Protein AF-A0A7X9DV97-F1 (afdb_monomer)

Structure (mmCIF, N/CA/C/O backbone):
data_AF-A0A7X9DV97-F1
#
_entry.id   AF-A0A7X9DV97-F1
#
loop_
_atom_site.group_PDB
_atom_site.id
_atom_site.type_symbol
_atom_site.label_atom_id
_atom_site.label_alt_id
_atom_site.label_comp_id
_atom_site.label_asym_id
_atom_site.label_entity_id
_atom_site.label_seq_id
_atom_site.pdbx_PDB_ins_code
_atom_site.Cartn_x
_atom_site.Cartn_y
_atom_site.Cartn_z
_atom_site.occupancy
_atom_site.B_iso_or_equiv
_atom_site.auth_seq_id
_atom_site.auth_comp_id
_atom_site.auth_asym_id
_atom_site.auth_atom_id
_atom_site.pdbx_PDB_model_num
ATOM 1 N N . MET A 1 1 ? -7.032 59.272 -5.476 1.00 38.81 1 MET A N 1
ATOM 2 C CA . MET A 1 1 ? -5.800 59.256 -4.663 1.00 38.81 1 MET A CA 1
ATOM 3 C C . MET A 1 1 ? -5.327 57.813 -4.677 1.00 38.81 1 MET A C 1
ATOM 5 O O . MET A 1 1 ? -6.138 56.941 -4.398 1.00 38.81 1 MET A O 1
ATOM 9 N N . ALA A 1 2 ? -4.140 57.579 -5.231 1.00 37.62 2 ALA A N 1
ATOM 10 C CA . ALA A 1 2 ? -3.635 56.271 -5.640 1.00 37.62 2 ALA A CA 1
ATOM 11 C C . ALA A 1 2 ? -3.267 55.379 -4.442 1.00 37.62 2 ALA A C 1
ATOM 13 O O . ALA A 1 2 ? -2.849 55.893 -3.408 1.00 37.62 2 ALA A O 1
ATOM 14 N N . CYS A 1 3 ? -3.397 54.061 -4.604 1.00 40.72 3 CYS A N 1
ATOM 15 C CA . CYS A 1 3 ? -2.752 53.080 -3.733 1.00 40.72 3 CYS A CA 1
ATOM 16 C C . CYS A 1 3 ? -1.264 53.010 -4.103 1.00 40.72 3 CYS A C 1
ATOM 18 O O . CYS A 1 3 ? -0.931 52.741 -5.258 1.00 40.72 3 CYS A O 1
ATOM 20 N N . GLU A 1 4 ? -0.387 53.286 -3.141 1.00 43.69 4 GLU A N 1
ATOM 21 C CA . GLU A 1 4 ? 1.062 53.136 -3.284 1.00 43.69 4 GLU A CA 1
ATOM 22 C C . GLU A 1 4 ? 1.430 51.646 -3.322 1.00 43.69 4 GLU A C 1
ATOM 24 O O . GLU A 1 4 ? 1.006 50.863 -2.472 1.00 43.69 4 GLU A O 1
ATOM 29 N N . GLY A 1 5 ? 2.189 51.248 -4.345 1.00 45.38 5 GLY A N 1
ATOM 30 C CA . GLY A 1 5 ? 2.718 49.896 -4.485 1.00 45.38 5 GLY A CA 1
ATOM 31 C C . GLY A 1 5 ? 3.906 49.667 -3.553 1.00 45.38 5 GLY A C 1
ATOM 32 O O . GLY A 1 5 ? 4.858 50.444 -3.549 1.00 45.38 5 GLY A O 1
ATOM 33 N N . SER A 1 6 ? 3.869 48.578 -2.790 1.00 48.06 6 SER A N 1
ATOM 34 C CA . SER A 1 6 ? 5.033 48.038 -2.091 1.00 48.06 6 SER A CA 1
ATOM 35 C C . SER A 1 6 ? 5.986 47.388 -3.101 1.00 48.06 6 SER A C 1
ATOM 37 O O . SER A 1 6 ? 5.602 46.439 -3.787 1.00 48.06 6 SER A O 1
ATOM 39 N N . SER A 1 7 ? 7.218 47.890 -3.195 1.00 54.28 7 SER A N 1
ATOM 40 C CA . SER A 1 7 ? 8.305 47.296 -3.985 1.00 54.28 7 SER A CA 1
ATOM 41 C C . SER A 1 7 ? 8.606 45.850 -3.548 1.00 54.28 7 SER A C 1
ATOM 43 O O . SER A 1 7 ? 8.536 45.566 -2.350 1.00 54.28 7 SER A O 1
ATOM 45 N N . PRO A 1 8 ? 8.984 44.936 -4.464 1.00 57.03 8 PRO A N 1
ATOM 46 C CA . PRO A 1 8 ? 9.442 43.601 -4.085 1.00 57.03 8 PRO A CA 1
ATOM 47 C C . PRO A 1 8 ? 10.755 43.704 -3.294 1.00 57.03 8 PRO A C 1
ATOM 49 O O . PRO A 1 8 ? 11.644 44.476 -3.657 1.00 57.03 8 PRO A O 1
ATOM 52 N N . ALA A 1 9 ? 10.867 42.951 -2.197 1.00 59.19 9 ALA A N 1
ATOM 53 C CA . ALA A 1 9 ? 12.106 42.849 -1.432 1.00 59.19 9 ALA A CA 1
ATOM 54 C C . ALA A 1 9 ? 13.221 42.295 -2.336 1.00 59.19 9 ALA A C 1
ATOM 56 O O . ALA A 1 9 ? 13.011 41.302 -3.032 1.00 59.19 9 ALA A O 1
ATOM 57 N N . ALA A 1 10 ? 14.379 42.959 -2.355 1.00 70.94 10 ALA A N 1
ATOM 58 C CA . ALA A 1 10 ? 15.532 42.518 -3.133 1.00 70.94 10 ALA A CA 1
ATOM 59 C C . ALA A 1 10 ? 16.020 41.152 -2.625 1.00 70.94 10 ALA A C 1
ATOM 61 O O . ALA A 1 10 ? 16.138 40.959 -1.414 1.00 70.94 10 ALA A O 1
ATOM 62 N N . ASP A 1 11 ? 16.291 40.223 -3.544 1.00 81.25 11 ASP A N 1
ATOM 63 C CA . ASP A 1 11 ? 16.861 38.912 -3.228 1.00 81.25 11 ASP A CA 1
ATOM 64 C C . ASP A 1 11 ? 18.261 39.102 -2.607 1.00 81.25 11 ASP A C 1
ATOM 66 O O . ASP A 1 11 ? 19.150 39.632 -3.278 1.00 81.25 11 ASP A O 1
ATOM 70 N N . PRO A 1 12 ? 18.492 38.689 -1.344 1.00 82.00 12 PRO A N 1
ATOM 71 C CA . PRO A 1 12 ? 19.791 38.823 -0.690 1.00 82.00 12 PRO A CA 1
ATOM 72 C C . PRO A 1 12 ? 20.934 38.111 -1.422 1.00 82.00 12 PRO A C 1
ATOM 74 O O . PRO A 1 12 ? 22.081 38.523 -1.273 1.00 82.00 12 PRO A O 1
ATOM 77 N N . CYS A 1 13 ? 20.641 37.068 -2.208 1.00 84.50 13 CYS A N 1
ATOM 78 C CA . CYS A 1 13 ? 21.633 36.351 -3.009 1.00 84.50 13 CYS A CA 1
ATOM 79 C C . CYS A 1 13 ? 21.918 37.007 -4.367 1.00 84.50 13 CYS A C 1
ATOM 81 O O . CYS A 1 13 ? 22.813 36.565 -5.094 1.00 84.50 13 CYS A O 1
ATOM 83 N N . GLN A 1 14 ? 21.213 38.085 -4.718 1.00 88.12 14 GLN A N 1
ATOM 84 C CA . GLN A 1 14 ? 21.432 38.793 -5.970 1.00 88.12 14 GLN A CA 1
ATOM 85 C C . GLN A 1 14 ? 22.838 39.421 -6.002 1.00 88.12 14 GLN A C 1
ATOM 87 O O . GLN A 1 14 ? 23.112 40.416 -5.335 1.00 88.12 14 GLN A O 1
ATOM 92 N N . GLY A 1 15 ? 23.728 38.844 -6.816 1.00 83.06 15 GLY A N 1
ATOM 93 C CA . GLY A 1 15 ? 25.106 39.316 -7.011 1.00 83.06 15 GLY A CA 1
ATOM 94 C C . GLY A 1 15 ? 26.157 38.681 -6.092 1.00 83.06 15 GLY A C 1
ATOM 95 O O . GLY A 1 15 ? 27.325 39.052 -6.185 1.00 83.06 15 GLY A O 1
ATOM 96 N N . VAL A 1 16 ? 25.783 37.719 -5.242 1.00 89.12 16 VAL A N 1
ATOM 97 C CA . VAL A 1 16 ? 26.726 36.987 -4.383 1.00 89.12 16 VAL A CA 1
ATOM 98 C C . VAL A 1 16 ? 27.235 35.748 -5.116 1.00 89.12 16 VAL A C 1
ATOM 100 O O . VAL A 1 16 ? 26.462 34.860 -5.464 1.00 89.12 16 VAL A O 1
ATOM 103 N N . THR A 1 17 ? 28.545 35.684 -5.349 1.00 88.81 17 THR A N 1
ATOM 104 C CA . THR A 1 17 ? 29.185 34.611 -6.129 1.00 88.81 17 THR A CA 1
ATOM 105 C C . THR A 1 17 ? 29.905 33.570 -5.278 1.00 88.81 17 THR A C 1
ATOM 107 O O . THR A 1 17 ? 30.409 32.597 -5.831 1.00 88.81 17 THR A O 1
ATOM 110 N N . CYS A 1 18 ? 30.004 33.778 -3.960 1.00 83.81 18 CYS A N 1
ATOM 111 C CA . CYS A 1 18 ? 30.750 32.911 -3.040 1.00 83.81 18 CYS A CA 1
ATOM 112 C C . CYS A 1 18 ? 32.182 32.618 -3.510 1.00 83.81 18 CYS A C 1
ATOM 114 O O . CYS A 1 18 ? 32.670 31.492 -3.430 1.00 83.81 18 CYS A O 1
ATOM 116 N N . SER A 1 19 ? 32.835 33.638 -4.075 1.00 90.56 19 SER A N 1
ATOM 117 C CA . SER A 1 19 ? 34.169 33.544 -4.681 1.00 90.56 19 SER A CA 1
ATOM 118 C C . SER A 1 19 ? 34.303 32.474 -5.781 1.00 90.56 19 SER A C 1
ATOM 120 O O . SER A 1 19 ? 35.419 32.113 -6.135 1.00 90.56 19 SER A O 1
ATOM 122 N N . GLY A 1 20 ? 33.192 31.968 -6.333 1.00 86.12 20 GLY A N 1
ATOM 123 C CA . GLY A 1 20 ? 33.173 30.889 -7.327 1.00 86.12 20 GLY A CA 1
ATOM 124 C C . GLY A 1 20 ? 33.377 29.477 -6.764 1.00 86.12 20 GLY A C 1
ATOM 125 O O . GLY A 1 20 ? 33.456 28.541 -7.553 1.00 86.12 20 GLY A O 1
ATOM 126 N N . HIS A 1 21 ? 33.442 29.324 -5.437 1.00 86.69 21 HIS A N 1
ATOM 127 C CA . HIS A 1 21 ? 33.724 28.061 -4.738 1.00 86.69 21 HIS A CA 1
ATOM 128 C C . HIS A 1 21 ? 32.644 27.732 -3.696 1.00 86.69 21 HIS A C 1
ATOM 130 O O . HIS A 1 21 ? 32.935 27.311 -2.575 1.00 86.69 21 HIS A O 1
ATOM 136 N N . GLY A 1 22 ? 31.386 28.010 -4.034 1.00 85.75 22 GLY A N 1
ATOM 137 C CA . GLY A 1 22 ? 30.234 27.736 -3.185 1.00 85.75 22 GLY A CA 1
ATOM 138 C C . GLY A 1 22 ? 28.925 28.233 -3.789 1.00 85.75 22 GLY A C 1
ATOM 139 O O . GLY A 1 22 ? 28.907 28.915 -4.815 1.00 85.75 22 GLY A O 1
ATOM 140 N N . ILE A 1 23 ? 27.812 27.911 -3.131 1.00 87.12 23 ILE A N 1
ATOM 141 C CA . ILE A 1 23 ? 26.460 28.310 -3.547 1.00 87.12 23 ILE A CA 1
ATOM 142 C C . ILE A 1 23 ? 25.905 29.333 -2.549 1.00 87.12 23 ILE A C 1
ATOM 144 O O . ILE A 1 23 ? 25.977 29.124 -1.334 1.00 87.12 23 ILE A O 1
ATOM 148 N N . CYS A 1 24 ? 25.330 30.434 -3.053 1.00 86.50 24 CYS A N 1
ATOM 149 C CA . CYS A 1 24 ? 24.627 31.389 -2.196 1.00 86.50 24 CYS A CA 1
ATOM 150 C C . CYS A 1 24 ? 23.310 30.790 -1.700 1.00 86.50 24 CYS A C 1
ATOM 152 O O . CYS A 1 24 ? 22.495 30.312 -2.490 1.00 86.50 24 CYS A O 1
ATOM 154 N N . ALA A 1 25 ? 23.089 30.868 -0.393 1.00 86.38 25 ALA A N 1
ATOM 155 C CA . ALA A 1 25 ? 21.843 30.492 0.253 1.00 86.38 25 ALA A CA 1
ATOM 156 C C . ALA A 1 25 ? 21.354 31.622 1.168 1.00 86.38 25 ALA A C 1
ATOM 158 O O . ALA A 1 25 ? 22.135 32.450 1.637 1.00 86.38 25 ALA A O 1
ATOM 159 N N . ILE A 1 26 ? 20.050 31.656 1.442 1.00 81.75 26 ILE A N 1
ATOM 160 C CA . ILE A 1 26 ? 19.450 32.639 2.350 1.00 81.75 26 ILE A CA 1
ATOM 161 C C . ILE A 1 26 ? 19.239 31.980 3.713 1.00 81.75 26 ILE A C 1
ATOM 163 O O . ILE A 1 26 ? 18.499 31.006 3.826 1.00 81.75 26 ILE A O 1
ATOM 167 N N . SER A 1 27 ? 19.845 32.542 4.760 1.00 73.25 27 SER A N 1
ATOM 168 C CA . SER A 1 27 ? 19.642 32.121 6.150 1.00 73.25 27 SER A CA 1
ATOM 169 C C . SER A 1 27 ? 19.362 33.336 7.031 1.00 73.25 27 SER A C 1
ATOM 171 O O . SER A 1 27 ? 20.080 34.335 6.990 1.00 73.25 27 SER A O 1
ATOM 173 N N . GLY A 1 28 ? 18.258 33.304 7.784 1.00 74.38 28 GLY A N 1
ATOM 174 C CA . GLY A 1 28 ? 17.837 34.431 8.630 1.00 74.38 28 GLY A CA 1
ATOM 175 C C . GLY A 1 28 ? 17.595 35.744 7.866 1.00 74.38 28 GLY A C 1
ATOM 176 O O . GLY A 1 28 ? 17.799 36.822 8.420 1.00 74.38 28 GLY A O 1
ATOM 177 N N . GLY A 1 29 ? 17.211 35.664 6.585 1.00 77.38 29 GLY A N 1
ATOM 178 C CA . GLY A 1 29 ? 16.989 36.828 5.717 1.00 77.38 29 GLY A CA 1
ATOM 179 C C . GLY A 1 29 ? 18.263 37.497 5.185 1.00 77.38 29 GLY A C 1
ATOM 180 O O . GLY A 1 29 ? 18.175 38.576 4.604 1.00 77.38 29 GLY A O 1
ATOM 181 N N . LYS A 1 30 ? 19.440 36.884 5.369 1.00 79.38 30 LYS A N 1
ATOM 182 C CA . LYS A 1 30 ? 20.730 37.353 4.840 1.00 79.38 30 LYS A CA 1
ATOM 183 C C . LYS A 1 30 ? 21.347 36.296 3.928 1.00 79.38 30 LYS A C 1
ATOM 185 O O . LYS A 1 30 ? 21.113 35.104 4.122 1.00 79.38 30 LYS A O 1
ATOM 190 N N . ALA A 1 31 ? 22.138 36.735 2.953 1.00 85.31 31 ALA A N 1
ATOM 191 C CA . ALA A 1 31 ? 22.953 35.824 2.160 1.00 85.31 31 ALA A CA 1
ATOM 192 C C . ALA A 1 31 ? 24.038 35.177 3.025 1.00 85.31 31 ALA A C 1
ATOM 194 O O . ALA A 1 31 ? 24.638 35.831 3.880 1.00 85.31 31 ALA A O 1
ATOM 195 N N . ILE A 1 32 ? 24.278 33.898 2.769 1.00 87.50 32 ILE A N 1
ATOM 196 C CA . ILE A 1 32 ? 25.394 33.110 3.280 1.00 87.50 32 ILE A CA 1
ATOM 197 C C . ILE A 1 32 ? 25.976 32.283 2.130 1.00 87.50 32 ILE A C 1
ATOM 199 O O . ILE A 1 32 ? 25.275 31.989 1.160 1.00 87.50 32 ILE A O 1
ATOM 203 N N . CYS A 1 33 ? 27.239 31.880 2.249 1.00 87.69 33 CYS A N 1
ATOM 204 C CA . CYS A 1 33 ? 27.893 31.007 1.278 1.00 87.69 33 CYS A CA 1
ATOM 205 C C . CYS A 1 33 ? 28.083 29.604 1.846 1.00 87.69 33 CYS A C 1
ATOM 207 O O . CYS A 1 33 ? 28.759 29.421 2.857 1.00 87.69 33 CYS A O 1
ATOM 209 N N . ALA A 1 34 ? 27.489 28.615 1.182 1.00 84.81 34 ALA A N 1
ATOM 210 C CA . ALA A 1 34 ? 27.778 27.209 1.421 1.00 84.81 34 ALA A CA 1
ATOM 211 C C . ALA A 1 34 ? 28.964 26.810 0.532 1.00 84.81 34 ALA A C 1
ATOM 213 O O . ALA A 1 34 ? 28.791 26.629 -0.673 1.00 84.81 34 ALA A O 1
ATOM 214 N N . CYS A 1 35 ? 30.164 26.764 1.115 1.00 86.19 35 CYS A N 1
ATOM 215 C CA . CYS A 1 35 ? 31.413 26.565 0.379 1.00 86.19 35 CYS A CA 1
ATOM 216 C C . CYS A 1 35 ? 31.660 25.107 -0.023 1.00 86.19 35 CYS A C 1
ATOM 218 O O . CYS A 1 35 ? 31.288 24.176 0.694 1.00 86.19 35 CYS A O 1
ATOM 220 N N . ASP A 1 36 ? 32.331 24.934 -1.160 1.00 74.25 36 ASP A N 1
ATOM 221 C CA . ASP A 1 36 ? 32.780 23.646 -1.674 1.00 74.25 36 ASP A CA 1
ATOM 222 C C . ASP A 1 36 ? 33.845 23.016 -0.760 1.00 74.25 36 ASP A C 1
ATOM 224 O O . ASP A 1 36 ? 34.544 23.682 0.009 1.00 74.25 36 ASP A O 1
ATOM 228 N N . LYS A 1 37 ? 34.005 21.694 -0.861 1.00 61.47 37 LYS A N 1
ATOM 229 C CA . LYS A 1 37 ? 34.989 20.940 -0.074 1.00 61.47 37 LYS A CA 1
ATOM 230 C C . LYS A 1 37 ? 36.415 21.459 -0.327 1.00 61.47 37 LYS A C 1
ATOM 232 O O . LYS A 1 37 ? 36.854 21.517 -1.471 1.00 61.47 37 LYS A O 1
ATOM 237 N N . GLY A 1 38 ? 37.147 21.762 0.750 1.00 58.34 38 GLY A N 1
ATOM 238 C CA . GLY A 1 38 ? 38.499 22.351 0.707 1.00 58.34 38 GLY A CA 1
ATOM 239 C C . GLY A 1 38 ? 38.532 23.861 0.971 1.00 58.34 38 GLY A C 1
ATOM 240 O O . GLY A 1 38 ? 39.613 24.435 1.083 1.00 58.34 38 GLY A O 1
ATOM 241 N N . TYR A 1 39 ? 37.360 24.483 1.122 1.00 79.88 39 TYR A N 1
ATOM 242 C CA . TYR A 1 39 ? 37.201 25.899 1.426 1.00 79.88 39 TYR A CA 1
ATOM 243 C C . TYR A 1 39 ? 36.346 26.080 2.683 1.00 79.88 39 TYR A C 1
ATOM 245 O O . TYR A 1 39 ? 35.478 25.259 2.985 1.00 79.88 39 TYR A O 1
ATOM 253 N N . PHE A 1 40 ? 36.563 27.172 3.410 1.00 77.44 40 PHE A N 1
ATOM 254 C CA . PHE A 1 40 ? 35.709 27.583 4.522 1.00 77.44 40 PHE A CA 1
ATOM 255 C C . PHE A 1 40 ? 35.119 28.970 4.264 1.00 77.44 40 PHE A C 1
ATOM 257 O O . PHE A 1 40 ? 35.697 29.791 3.549 1.00 77.44 40 PHE A O 1
ATOM 264 N N . ALA A 1 41 ? 33.935 29.214 4.823 1.00 78.88 41 ALA A N 1
ATOM 265 C CA . ALA A 1 41 ? 33.247 30.486 4.667 1.00 78.88 41 ALA A CA 1
ATOM 266 C C . ALA A 1 41 ? 33.871 31.547 5.583 1.00 78.88 41 ALA A C 1
ATOM 268 O O . ALA A 1 41 ? 33.868 31.404 6.807 1.00 78.88 41 ALA A O 1
ATOM 269 N N . GLU A 1 42 ? 34.339 32.640 4.991 1.00 83.56 42 GLU A N 1
ATOM 270 C CA . GLU A 1 42 ? 34.762 33.849 5.691 1.00 83.56 42 GLU A CA 1
ATOM 271 C C . GLU A 1 42 ? 33.904 35.018 5.182 1.00 83.56 42 GLU A C 1
ATOM 273 O O . GLU A 1 42 ? 34.187 35.662 4.173 1.00 83.56 42 GLU A O 1
ATOM 278 N N . GLY A 1 43 ? 32.767 35.250 5.843 1.00 87.38 43 GLY A N 1
ATOM 279 C CA . GLY A 1 43 ? 31.757 36.195 5.359 1.00 87.38 43 GLY A CA 1
ATOM 280 C C . GLY A 1 43 ? 31.001 35.662 4.133 1.00 87.38 43 GLY A C 1
ATOM 281 O O . GLY A 1 43 ? 30.374 34.608 4.208 1.00 87.38 43 GLY A O 1
ATOM 282 N N . LEU A 1 44 ? 31.018 36.412 3.024 1.00 89.12 44 LEU A N 1
ATOM 283 C CA . LEU A 1 44 ? 30.430 36.008 1.730 1.00 89.12 44 LEU A CA 1
ATOM 284 C C . LEU A 1 44 ? 31.487 35.473 0.746 1.00 89.12 44 LEU A C 1
ATOM 286 O O . LEU A 1 44 ? 31.231 35.386 -0.456 1.00 89.12 44 LEU A O 1
ATOM 290 N N . GLU A 1 45 ? 32.672 35.135 1.254 1.00 87.12 45 GLU A N 1
ATOM 291 C CA . GLU A 1 45 ? 33.773 34.560 0.488 1.00 87.12 45 GLU A CA 1
ATOM 292 C C . GLU A 1 45 ? 34.052 33.129 0.951 1.00 87.12 45 GLU A C 1
ATOM 294 O O . GLU A 1 45 ? 33.996 32.827 2.144 1.00 87.12 45 GLU A O 1
ATOM 299 N N . CYS A 1 46 ? 34.397 32.257 0.006 1.00 83.69 46 CYS A N 1
ATOM 300 C CA . CYS A 1 46 ? 34.934 30.930 0.294 1.00 83.69 46 CYS A CA 1
ATOM 301 C C . CYS A 1 46 ? 36.458 30.974 0.152 1.00 83.69 46 CYS A C 1
ATOM 303 O O . CYS A 1 46 ? 36.958 31.286 -0.932 1.00 83.69 46 CYS A O 1
ATOM 305 N N . ARG A 1 47 ? 37.195 30.693 1.238 1.00 84.75 47 ARG A N 1
ATOM 306 C CA . ARG A 1 47 ? 38.669 30.748 1.277 1.00 84.75 47 ARG A CA 1
ATOM 307 C C . ARG A 1 47 ? 39.315 29.367 1.439 1.00 84.75 47 ARG A C 1
ATOM 309 O O . ARG A 1 47 ? 38.749 28.547 2.161 1.00 84.75 47 ARG A O 1
ATOM 316 N N . PRO A 1 48 ? 40.469 29.101 0.794 1.00 75.56 48 PRO A N 1
ATOM 317 C CA . PRO A 1 48 ? 41.181 27.828 0.925 1.00 75.56 48 PRO A CA 1
ATOM 318 C C . PRO A 1 48 ? 41.678 27.571 2.354 1.00 75.56 48 PRO A C 1
ATOM 320 O O . PRO A 1 48 ? 42.008 28.508 3.082 1.00 75.56 48 PRO A O 1
ATOM 323 N N . LEU A 1 49 ? 41.780 26.299 2.736 1.00 63.56 49 LEU A N 1
ATOM 324 C CA . LEU A 1 49 ? 42.491 25.853 3.940 1.00 63.56 49 LEU A CA 1
ATOM 325 C C . LEU A 1 49 ? 43.956 25.530 3.572 1.00 63.56 49 LEU A C 1
ATOM 327 O O . LEU A 1 49 ? 44.173 24.627 2.770 1.00 63.56 49 LEU A O 1
ATOM 331 N N . GLU A 1 50 ? 44.953 26.215 4.148 1.00 57.84 50 GLU A N 1
ATOM 332 C CA . GLU A 1 50 ? 46.391 25.975 3.868 1.00 57.84 50 GLU A CA 1
ATOM 333 C C . GLU A 1 50 ? 47.127 25.300 5.055 1.00 57.84 50 GLU A C 1
ATOM 335 O O . GLU A 1 50 ? 46.932 25.733 6.195 1.00 57.84 50 GLU A O 1
ATOM 340 N N . PRO A 1 51 ? 48.015 24.304 4.830 1.00 52.78 51 PRO A N 1
ATOM 341 C CA . PRO A 1 51 ? 48.990 23.802 5.812 1.00 52.78 51 PRO A CA 1
ATOM 342 C C . PRO A 1 51 ? 50.410 24.387 5.593 1.00 52.78 51 PRO A C 1
ATOM 344 O O . PRO A 1 51 ? 50.854 24.502 4.454 1.00 52.78 51 PRO A O 1
ATOM 347 N N . GLN A 1 52 ? 51.158 24.734 6.658 1.00 56.56 52 GLN A N 1
ATOM 348 C CA . GLN A 1 52 ? 52.533 25.274 6.542 1.00 56.56 52 GLN A CA 1
ATOM 349 C C . GLN A 1 52 ? 53.611 24.234 6.880 1.00 56.56 52 GLN A C 1
ATOM 351 O O . GLN A 1 52 ? 53.925 24.016 8.046 1.00 56.56 52 GLN A O 1
ATOM 356 N N . ASP A 1 53 ? 54.209 23.645 5.848 1.00 67.56 53 ASP A N 1
ATOM 357 C CA . ASP A 1 53 ? 55.523 22.997 5.919 1.00 67.56 53 ASP A CA 1
ATOM 358 C C . ASP A 1 53 ? 56.592 24.033 5.501 1.00 67.56 53 ASP A C 1
ATOM 360 O O . ASP A 1 53 ? 56.511 24.545 4.381 1.00 67.56 53 ASP A O 1
ATOM 364 N N . PRO A 1 54 ? 57.576 24.385 6.355 1.00 70.94 54 PRO A N 1
ATOM 365 C CA . PRO A 1 54 ? 58.630 25.346 6.017 1.00 70.94 54 PRO A CA 1
ATOM 366 C C . PRO A 1 54 ? 59.476 24.971 4.791 1.00 70.94 54 PRO A C 1
ATOM 368 O O . PRO A 1 54 ? 60.035 25.863 4.152 1.00 70.94 54 PRO A O 1
ATOM 371 N N . CYS A 1 55 ? 59.564 23.686 4.436 1.00 76.69 55 CYS A N 1
ATOM 372 C CA . CYS A 1 55 ? 60.251 23.230 3.226 1.00 76.69 55 CYS A CA 1
ATOM 373 C C . CYS A 1 55 ? 59.386 23.329 1.960 1.00 76.69 55 CYS A C 1
ATOM 375 O O . CYS A 1 55 ? 59.888 23.139 0.847 1.00 76.69 55 CYS A O 1
ATOM 377 N N . LEU A 1 56 ? 58.101 23.674 2.089 1.00 75.69 56 LEU A N 1
ATOM 378 C CA . LEU A 1 56 ? 57.198 23.807 0.955 1.00 75.69 56 LEU A CA 1
ATOM 379 C C . LEU A 1 56 ? 57.647 24.954 0.037 1.00 75.69 56 LEU A C 1
ATOM 381 O O . LEU A 1 56 ? 57.571 26.133 0.376 1.00 75.69 56 LEU A O 1
ATOM 385 N N . GLY A 1 57 ? 58.108 24.593 -1.162 1.00 73.38 57 GLY A N 1
ATOM 386 C CA . GLY A 1 57 ? 58.606 25.536 -2.168 1.00 73.38 57 GLY A CA 1
ATOM 387 C C . GLY A 1 57 ? 60.098 25.872 -2.054 1.00 73.38 57 GLY A C 1
ATOM 388 O O . GLY A 1 57 ? 60.603 26.635 -2.880 1.00 73.38 57 GLY A O 1
ATOM 389 N N . VAL A 1 58 ? 60.822 25.288 -1.094 1.00 80.69 58 VAL A N 1
ATOM 390 C CA . VAL A 1 58 ? 62.279 25.428 -0.981 1.00 80.69 58 VAL A CA 1
ATOM 391 C C . VAL A 1 58 ? 62.951 24.294 -1.750 1.00 80.69 58 VAL A C 1
ATOM 393 O O . VAL A 1 58 ? 62.951 23.146 -1.328 1.00 80.69 58 VAL A O 1
ATOM 396 N N . ALA A 1 59 ? 63.528 24.627 -2.903 1.00 82.25 59 ALA A N 1
ATOM 397 C CA . ALA A 1 59 ? 64.125 23.643 -3.807 1.00 82.25 59 ALA A CA 1
ATOM 398 C C . ALA A 1 59 ? 65.641 23.455 -3.625 1.00 82.25 59 ALA A C 1
ATOM 400 O O . ALA A 1 59 ? 66.241 22.722 -4.401 1.00 82.25 59 ALA A O 1
ATOM 401 N N . CYS A 1 60 ? 66.283 24.171 -2.693 1.00 83.69 60 CYS A N 1
ATOM 402 C CA . CYS A 1 60 ? 67.736 24.117 -2.476 1.00 83.69 60 CYS A CA 1
ATOM 403 C C . CYS A 1 60 ? 68.563 24.291 -3.763 1.00 83.69 60 CYS A C 1
ATOM 405 O O . CYS A 1 60 ? 69.566 23.621 -3.995 1.00 83.69 60 CYS A O 1
ATOM 407 N N . SER A 1 61 ? 68.099 25.183 -4.645 1.00 87.50 61 SER A N 1
ATOM 408 C CA . SER A 1 61 ? 68.646 25.400 -5.995 1.00 87.50 61 SER A CA 1
ATOM 409 C C . SER A 1 61 ? 68.647 24.167 -6.920 1.00 87.50 61 SER A C 1
ATOM 411 O O . SER A 1 61 ? 69.232 24.233 -7.997 1.00 87.50 61 SER A O 1
ATOM 413 N N . GLY A 1 62 ? 67.983 23.069 -6.547 1.00 84.06 62 GLY A N 1
ATOM 414 C CA . GLY A 1 62 ? 67.939 21.804 -7.288 1.00 84.06 62 GLY A CA 1
ATOM 415 C C . GLY A 1 62 ? 69.143 20.883 -7.066 1.00 84.06 62 GLY A C 1
ATOM 416 O O . GLY A 1 62 ? 69.272 19.899 -7.789 1.00 84.06 62 GLY A O 1
ATOM 417 N N . HIS A 1 63 ? 70.012 21.206 -6.104 1.00 85.69 63 HIS A N 1
ATOM 418 C CA . HIS A 1 63 ? 71.256 20.480 -5.809 1.00 85.69 63 HIS A CA 1
ATOM 419 C C . HIS A 1 63 ? 71.371 20.147 -4.317 1.00 85.69 63 HIS A C 1
ATOM 421 O O . HIS A 1 63 ? 72.430 20.305 -3.706 1.00 85.69 63 HIS A O 1
ATOM 427 N N . GLY A 1 64 ? 70.246 19.781 -3.713 1.00 81.12 64 GLY A N 1
ATOM 428 C CA . GLY A 1 64 ? 70.160 19.394 -2.316 1.00 81.12 64 GLY A CA 1
ATOM 429 C C . GLY A 1 64 ? 68.724 19.156 -1.875 1.00 81.12 64 GLY A C 1
ATOM 430 O O . GLY A 1 64 ? 67.776 19.540 -2.566 1.00 81.12 64 GLY A O 1
ATOM 431 N N . ASP A 1 65 ? 68.585 18.573 -0.692 1.00 81.50 65 ASP A N 1
ATOM 432 C CA . ASP A 1 65 ? 67.302 18.286 -0.062 1.00 81.50 65 ASP A CA 1
ATOM 433 C C . ASP A 1 65 ? 67.007 19.301 1.048 1.00 81.50 65 ASP A C 1
ATOM 435 O O . ASP A 1 65 ? 67.884 19.664 1.838 1.00 81.50 65 ASP A O 1
ATOM 439 N N . CYS A 1 66 ? 65.758 19.768 1.120 1.00 82.06 66 CYS A N 1
ATOM 440 C CA . CYS A 1 66 ? 65.309 20.613 2.223 1.00 82.06 66 CYS A CA 1
ATOM 441 C C . CYS A 1 66 ? 64.915 19.750 3.417 1.00 82.06 66 CYS A C 1
ATOM 443 O O . CYS A 1 66 ? 64.119 18.820 3.285 1.00 82.06 66 CYS A O 1
ATOM 445 N N . ILE A 1 67 ? 65.420 20.110 4.591 1.00 81.00 67 ILE A N 1
ATOM 446 C CA . ILE A 1 67 ? 64.994 19.562 5.873 1.00 81.00 67 ILE A CA 1
ATOM 447 C C . ILE A 1 67 ? 64.530 20.692 6.790 1.00 81.00 67 ILE A C 1
ATOM 449 O O . ILE A 1 67 ? 64.979 21.834 6.673 1.00 81.00 67 ILE A O 1
ATOM 453 N N . VAL A 1 68 ? 63.639 20.373 7.723 1.00 72.81 68 VAL A N 1
ATOM 454 C CA . VAL A 1 68 ? 63.238 21.311 8.773 1.00 72.81 68 VAL A CA 1
ATOM 455 C C . VAL A 1 68 ? 64.155 21.111 9.973 1.00 72.81 68 VAL A C 1
ATOM 457 O O . VAL A 1 68 ? 64.230 20.017 10.529 1.00 72.81 68 VAL A O 1
ATOM 460 N N . GLN A 1 69 ? 64.848 22.170 10.379 1.00 68.12 69 GLN A N 1
ATOM 461 C CA . GLN A 1 69 ? 65.693 22.194 11.566 1.00 68.12 69 GLN A CA 1
ATOM 462 C C . GLN A 1 69 ? 65.371 23.444 12.389 1.00 68.12 69 GLN A C 1
ATOM 464 O O . GLN A 1 69 ? 65.381 24.553 11.859 1.00 68.12 69 GLN A O 1
ATOM 469 N N . ASP A 1 70 ? 65.082 23.259 13.682 1.00 68.62 70 ASP A N 1
ATOM 470 C CA . ASP A 1 70 ? 64.657 24.326 14.605 1.00 68.62 70 ASP A CA 1
ATOM 471 C C . ASP A 1 70 ? 63.510 25.194 14.029 1.00 68.62 70 ASP A C 1
ATOM 473 O O . ASP A 1 70 ? 63.560 26.423 14.062 1.00 68.62 70 ASP A O 1
ATOM 477 N N . ASP A 1 71 ? 62.493 24.536 13.456 1.00 64.75 71 ASP A N 1
ATOM 478 C CA . ASP A 1 71 ? 61.328 25.137 12.779 1.00 64.75 71 ASP A CA 1
ATOM 479 C C . ASP A 1 71 ? 61.652 26.027 11.559 1.00 64.75 71 ASP A C 1
ATOM 481 O O . ASP A 1 71 ? 60.795 26.764 11.064 1.00 64.75 71 ASP A O 1
ATOM 485 N N . ALA A 1 72 ? 62.873 25.941 11.025 1.00 71.19 72 ALA A N 1
ATOM 486 C CA . ALA A 1 72 ? 63.303 26.639 9.819 1.00 71.19 72 ALA A CA 1
ATOM 487 C C . ALA A 1 72 ? 63.715 25.659 8.712 1.00 71.19 72 ALA A C 1
ATOM 489 O O . ALA A 1 72 ? 64.226 24.572 8.974 1.00 71.19 72 ALA A O 1
ATOM 490 N N . ALA A 1 73 ? 63.524 26.059 7.454 1.00 77.88 73 ALA A N 1
ATOM 491 C CA . ALA A 1 73 ? 64.056 25.320 6.314 1.00 77.88 73 ALA A CA 1
ATOM 492 C C . ALA A 1 73 ? 65.589 25.407 6.289 1.00 77.88 73 ALA A C 1
ATOM 494 O O . ALA A 1 73 ? 66.159 26.491 6.428 1.00 77.88 73 ALA A O 1
ATOM 495 N N . VAL A 1 74 ? 66.249 24.274 6.075 1.00 83.44 74 VAL A N 1
ATOM 496 C CA . VAL A 1 74 ? 67.699 24.159 5.905 1.00 83.44 74 VAL A CA 1
ATOM 497 C C . VAL A 1 74 ? 67.971 23.240 4.722 1.00 83.44 74 VAL A C 1
ATOM 499 O O . VAL A 1 74 ? 67.355 22.188 4.590 1.00 83.44 74 VAL A O 1
ATOM 502 N N . CYS A 1 75 ? 68.893 23.638 3.849 1.00 84.88 75 CYS A N 1
ATOM 503 C CA . CYS A 1 75 ? 69.269 22.846 2.683 1.00 84.88 75 CYS A CA 1
ATOM 504 C C . CYS A 1 75 ? 70.503 21.996 2.966 1.00 84.88 75 CYS A C 1
ATOM 506 O O . CYS A 1 75 ? 71.565 22.532 3.287 1.00 84.88 75 CYS A O 1
ATOM 508 N N . VAL A 1 76 ? 70.366 20.685 2.787 1.00 83.44 76 VAL A N 1
ATOM 509 C CA . VAL A 1 76 ? 71.474 19.730 2.792 1.00 83.44 76 VAL A CA 1
ATOM 510 C C . VAL A 1 76 ? 71.900 19.516 1.346 1.00 83.44 76 VAL A C 1
ATOM 512 O O . VAL A 1 76 ? 71.174 18.918 0.559 1.00 83.44 76 VAL A O 1
ATOM 515 N N . CYS A 1 77 ? 73.056 20.064 0.982 1.00 82.50 77 CYS A N 1
ATOM 516 C CA . CYS A 1 77 ? 73.502 20.104 -0.407 1.00 82.50 77 CYS A CA 1
ATOM 517 C C . CYS A 1 77 ? 74.181 18.811 -0.866 1.00 82.50 77 CYS A C 1
ATOM 519 O O . CYS A 1 77 ? 74.897 18.161 -0.101 1.00 82.50 77 CYS A O 1
ATOM 521 N N . ASP A 1 78 ? 73.986 18.497 -2.145 1.00 78.38 78 ASP A N 1
ATOM 522 C CA . ASP A 1 78 ? 74.612 17.378 -2.837 1.00 78.38 78 ASP A CA 1
ATOM 523 C C . ASP A 1 78 ? 76.137 17.543 -2.937 1.00 78.38 78 ASP A C 1
ATOM 525 O O . ASP A 1 78 ? 76.697 18.641 -2.860 1.00 78.38 78 ASP A O 1
ATOM 529 N N . MET A 1 79 ? 76.830 16.428 -3.182 1.00 74.56 79 MET A N 1
ATOM 530 C CA . MET A 1 79 ? 78.283 16.409 -3.367 1.00 74.56 79 MET A CA 1
ATOM 531 C C . MET A 1 79 ? 78.732 17.365 -4.482 1.00 74.56 79 MET A C 1
ATOM 533 O O . MET A 1 79 ? 78.254 17.297 -5.614 1.00 74.56 79 MET A O 1
ATOM 537 N N . GLY A 1 80 ? 79.704 18.222 -4.164 1.00 72.12 80 GLY A N 1
ATOM 538 C CA . GLY A 1 80 ? 80.202 19.265 -5.067 1.00 72.12 80 GLY A CA 1
ATOM 539 C C . GLY A 1 80 ? 79.541 20.633 -4.878 1.00 72.12 80 GLY A C 1
ATOM 540 O O . GLY A 1 80 ? 79.980 21.584 -5.518 1.00 72.12 80 GLY A O 1
ATOM 541 N N . TYR A 1 81 ? 78.563 20.754 -3.975 1.00 81.06 81 TYR A N 1
ATOM 542 C CA . TYR A 1 81 ? 77.906 22.010 -3.607 1.00 81.06 81 TYR A CA 1
ATOM 543 C C . TYR A 1 81 ? 77.984 22.248 -2.091 1.00 81.06 81 TYR A C 1
ATOM 545 O O . TYR A 1 81 ? 78.144 21.305 -1.316 1.00 81.06 81 TYR A O 1
ATOM 553 N N . HIS A 1 82 ? 77.862 23.503 -1.657 1.00 78.44 82 HIS A N 1
ATOM 554 C CA . HIS A 1 82 ? 77.796 23.899 -0.253 1.00 78.44 82 HIS A CA 1
ATOM 555 C C . HIS A 1 82 ? 76.607 24.819 0.023 1.00 78.44 82 HIS A C 1
ATOM 557 O O . HIS A 1 82 ? 76.188 25.584 -0.854 1.00 78.44 82 HIS A O 1
ATOM 563 N N . PRO A 1 83 ? 76.050 24.760 1.244 1.00 78.75 83 PRO A N 1
ATOM 564 C CA . PRO A 1 83 ? 74.923 25.597 1.606 1.00 78.75 83 PRO A CA 1
ATOM 565 C C . PRO A 1 83 ? 75.364 27.045 1.838 1.00 78.75 83 PRO A C 1
ATOM 567 O O . PRO A 1 83 ? 76.299 27.320 2.587 1.00 78.75 83 PRO A O 1
ATOM 570 N N . GLN A 1 84 ? 74.632 27.984 1.243 1.00 79.50 84 GLN A N 1
ATOM 571 C CA . GLN A 1 84 ? 74.667 29.400 1.596 1.00 79.50 84 GLN A CA 1
ATOM 572 C C . GLN A 1 84 ? 73.226 29.917 1.695 1.00 79.50 84 GLN A C 1
ATOM 574 O O . GLN A 1 84 ? 72.563 30.198 0.695 1.00 79.50 84 GLN A O 1
ATOM 579 N N . GLY A 1 85 ? 72.709 30.025 2.922 1.00 80.25 85 GLY A N 1
ATOM 580 C CA . GLY A 1 85 ? 71.275 30.236 3.142 1.00 80.25 85 GLY A CA 1
ATOM 581 C C . GLY A 1 85 ? 70.457 29.020 2.680 1.00 80.25 85 GLY A C 1
ATOM 582 O O . GLY A 1 85 ? 70.813 27.893 2.999 1.00 80.25 85 GLY A O 1
ATOM 583 N N . LEU A 1 86 ? 69.377 29.240 1.919 1.00 80.75 86 LEU A N 1
ATOM 584 C CA . LEU A 1 86 ? 68.533 28.171 1.340 1.00 80.75 86 LEU A CA 1
ATOM 585 C C . LEU A 1 86 ? 68.964 27.758 -0.080 1.00 80.75 86 LEU A C 1
ATOM 587 O O . LEU A 1 86 ? 68.170 27.203 -0.839 1.00 80.75 86 LEU A O 1
ATOM 591 N N . ALA A 1 87 ? 70.189 28.096 -0.477 1.00 83.94 87 ALA A N 1
ATOM 592 C CA . ALA A 1 87 ? 70.733 27.780 -1.788 1.00 83.94 87 ALA A CA 1
ATOM 593 C C . ALA A 1 87 ? 71.949 26.864 -1.650 1.00 83.94 87 ALA A C 1
ATOM 595 O O . ALA A 1 87 ? 72.789 27.072 -0.775 1.00 83.94 87 ALA A O 1
ATOM 596 N N . CYS A 1 88 ? 72.059 25.901 -2.561 1.00 85.06 88 CYS A N 1
ATOM 597 C CA . CYS A 1 88 ? 73.257 25.091 -2.739 1.00 85.06 88 CYS A CA 1
ATOM 598 C C . CYS A 1 88 ? 74.097 25.680 -3.870 1.00 85.06 88 CYS A C 1
ATOM 600 O O . CYS A 1 88 ? 73.627 25.789 -5.005 1.00 85.06 88 CYS A O 1
ATOM 602 N N . LEU A 1 89 ? 75.315 26.116 -3.547 1.00 84.00 89 LEU A N 1
ATOM 603 C CA . LEU A 1 89 ? 76.247 26.751 -4.478 1.00 84.00 89 LEU A CA 1
ATOM 604 C C . LEU A 1 89 ? 77.410 25.814 -4.782 1.00 84.00 89 LEU A C 1
ATOM 606 O O . LEU A 1 89 ? 77.899 25.136 -3.889 1.00 84.00 89 LEU A O 1
ATOM 610 N N . GLU A 1 90 ? 77.849 25.766 -6.037 1.00 83.19 90 GLU A N 1
ATOM 611 C CA . GLU A 1 90 ? 78.937 24.876 -6.455 1.00 83.19 90 GLU A CA 1
ATOM 612 C C . GLU A 1 90 ? 80.244 25.233 -5.727 1.00 83.19 90 GLU A C 1
ATOM 614 O O . GLU A 1 90 ? 80.562 26.407 -5.516 1.00 83.19 90 GLU A O 1
ATOM 619 N N . ASN A 1 91 ? 80.992 24.214 -5.313 1.00 77.19 91 ASN A N 1
ATOM 620 C CA . ASN A 1 91 ? 82.228 24.375 -4.555 1.00 77.19 91 ASN A CA 1
ATOM 621 C C . ASN A 1 91 ? 83.358 24.914 -5.439 1.00 77.19 91 ASN A C 1
ATOM 623 O O . ASN A 1 91 ? 83.498 24.525 -6.600 1.00 77.19 91 ASN A O 1
ATOM 627 N N . ASP A 1 92 ? 84.209 25.774 -4.871 1.00 76.06 92 ASP A N 1
ATOM 628 C CA . ASP A 1 92 ? 85.375 26.289 -5.587 1.00 76.06 92 ASP A CA 1
ATOM 629 C C . ASP A 1 92 ? 86.404 25.157 -5.805 1.00 76.06 92 ASP A C 1
ATOM 631 O O . ASP A 1 92 ? 86.849 24.522 -4.844 1.00 76.06 92 ASP A O 1
ATOM 635 N N . PRO A 1 93 ? 86.814 24.874 -7.053 1.00 72.19 93 PRO A N 1
ATOM 636 C CA . PRO A 1 93 ? 87.719 23.768 -7.351 1.00 72.19 93 PRO A CA 1
ATOM 637 C C . PRO A 1 93 ? 89.172 24.002 -6.896 1.00 72.19 93 PRO A C 1
ATOM 639 O O . PRO A 1 93 ? 89.966 23.061 -6.917 1.00 72.19 93 PRO A O 1
ATOM 642 N N . GLN A 1 94 ? 89.556 25.230 -6.527 1.00 75.25 94 GLN A N 1
ATOM 643 C CA . GLN A 1 94 ? 90.895 25.569 -6.029 1.00 75.25 94 GLN A CA 1
ATOM 644 C C . GLN A 1 94 ? 90.967 25.623 -4.499 1.00 75.25 94 GLN A C 1
ATOM 646 O O . GLN A 1 94 ? 92.011 25.283 -3.941 1.00 75.25 94 GLN A O 1
ATOM 651 N N . ASP A 1 95 ? 89.878 26.010 -3.832 1.00 78.44 95 ASP A N 1
ATOM 652 C CA . ASP A 1 95 ? 89.737 25.949 -2.372 1.00 78.44 95 ASP A CA 1
ATOM 653 C C . ASP A 1 95 ? 88.347 25.409 -1.986 1.00 78.44 95 ASP A C 1
ATOM 655 O O . ASP A 1 95 ? 87.417 26.183 -1.751 1.00 78.44 95 ASP A O 1
ATOM 659 N N . PRO A 1 96 ? 88.188 24.076 -1.896 1.00 77.88 96 PRO A N 1
ATOM 660 C CA . PRO A 1 96 ? 86.880 23.460 -1.682 1.00 77.88 96 PRO A CA 1
ATOM 661 C C . PRO A 1 96 ? 86.204 23.781 -0.341 1.00 77.88 96 PRO A C 1
ATOM 663 O O . PRO A 1 96 ? 85.014 23.519 -0.204 1.00 77.88 96 PRO A O 1
ATOM 666 N N . CYS A 1 97 ? 86.921 24.329 0.650 1.00 82.75 97 CYS A N 1
ATOM 667 C CA . CYS A 1 97 ? 86.321 24.780 1.914 1.00 82.75 97 CYS A CA 1
ATOM 668 C C . CYS A 1 97 ? 85.925 26.268 1.898 1.00 82.75 97 CYS A C 1
ATOM 670 O O . CYS A 1 97 ? 85.363 26.762 2.881 1.00 82.75 97 CYS A O 1
ATOM 672 N N . LEU A 1 98 ? 86.203 27.005 0.818 1.00 80.88 98 LEU A N 1
ATOM 673 C CA . LEU A 1 98 ? 85.869 28.421 0.715 1.00 80.88 98 LEU A CA 1
ATOM 674 C C . LEU A 1 98 ? 84.343 28.615 0.732 1.00 80.88 98 LEU A C 1
ATOM 676 O O . LEU A 1 98 ? 83.655 28.260 -0.217 1.00 80.88 98 LEU A O 1
ATOM 680 N N . GLY A 1 99 ? 83.821 29.201 1.815 1.00 73.69 99 GLY A N 1
ATOM 681 C CA . GLY A 1 99 ? 82.383 29.451 1.999 1.00 73.69 99 GLY A CA 1
ATOM 682 C C . GLY A 1 99 ? 81.618 28.361 2.761 1.00 73.69 99 GLY A C 1
ATOM 683 O O . GLY A 1 99 ? 80.449 28.570 3.073 1.00 73.69 99 GLY A O 1
ATOM 684 N N . VAL A 1 100 ? 82.266 27.248 3.128 1.00 81.75 100 VAL A N 1
ATOM 685 C CA . VAL A 1 100 ? 81.651 26.149 3.892 1.00 81.75 100 VAL A CA 1
ATOM 686 C C . VAL A 1 100 ? 81.777 26.412 5.395 1.00 81.75 100 VAL A C 1
ATOM 688 O O . VAL A 1 100 ? 82.866 26.316 5.961 1.00 81.75 100 VAL A O 1
ATOM 691 N N . ASP A 1 101 ? 80.666 26.723 6.064 1.00 81.00 101 ASP A N 1
ATOM 692 C CA . ASP A 1 101 ? 80.648 27.046 7.501 1.00 81.00 101 ASP A CA 1
ATOM 693 C C . ASP A 1 101 ? 80.195 25.888 8.411 1.00 81.00 101 ASP A C 1
ATOM 695 O O . ASP A 1 101 ? 80.128 26.050 9.633 1.00 81.00 101 ASP A O 1
ATOM 699 N N . CYS A 1 102 ? 79.893 24.718 7.837 1.00 81.94 102 CYS A N 1
ATOM 700 C CA . CYS A 1 102 ? 79.395 23.539 8.550 1.00 81.94 102 CYS A CA 1
ATOM 701 C C . CYS A 1 102 ? 78.169 23.834 9.428 1.00 81.94 102 CYS A C 1
ATOM 703 O O . CYS A 1 102 ? 78.069 23.354 10.565 1.00 81.94 102 CYS A O 1
ATOM 705 N N . SER A 1 103 ? 77.270 24.689 8.928 1.00 77.56 103 SER A N 1
ATOM 706 C CA . SER A 1 103 ? 76.081 25.168 9.643 1.00 77.56 103 SER A CA 1
ATOM 707 C C . SER A 1 103 ? 76.422 25.876 10.967 1.00 77.56 103 SER A C 1
ATOM 709 O O . SER A 1 103 ? 75.627 25.890 11.907 1.00 77.56 103 SER A O 1
ATOM 711 N N . GLY A 1 104 ? 77.637 26.424 11.084 1.00 79.00 104 GLY A N 1
ATOM 712 C CA . GLY A 1 104 ? 78.145 27.114 12.272 1.00 79.00 104 GLY A CA 1
ATOM 713 C C . GLY A 1 104 ? 78.466 26.211 13.474 1.00 79.00 104 GLY A C 1
ATOM 714 O O . GLY A 1 104 ? 78.757 26.727 14.557 1.00 79.00 104 GLY A O 1
ATOM 715 N N . ARG A 1 105 ? 78.407 24.878 13.323 1.00 85.75 105 ARG A N 1
ATOM 716 C CA . ARG A 1 105 ? 78.574 23.888 14.412 1.00 85.75 105 ARG A CA 1
ATOM 717 C C . ARG A 1 105 ? 79.715 22.893 14.172 1.00 85.75 105 ARG A C 1
ATOM 719 O O . ARG A 1 105 ? 79.807 21.875 14.854 1.00 85.75 105 ARG A O 1
ATOM 726 N N . GLY A 1 106 ? 80.614 23.199 13.244 1.00 85.00 106 GLY A N 1
ATOM 727 C CA . GLY A 1 106 ? 81.767 22.363 12.914 1.00 85.00 106 GLY A CA 1
ATOM 728 C C . GLY A 1 106 ? 82.896 23.159 12.274 1.00 85.00 106 GLY A C 1
ATOM 729 O O . GLY A 1 106 ? 82.857 24.387 12.222 1.00 85.00 106 GLY A O 1
ATOM 730 N N . THR A 1 107 ? 83.931 22.466 11.814 1.00 88.44 107 THR A N 1
ATOM 731 C CA . THR A 1 107 ? 85.028 23.060 11.036 1.00 88.44 107 THR A CA 1
ATOM 732 C C . THR A 1 107 ? 85.206 22.293 9.728 1.00 88.44 107 THR A C 1
ATOM 734 O O . THR A 1 107 ? 85.232 21.062 9.736 1.00 88.44 107 THR A O 1
ATOM 737 N N . CYS A 1 108 ? 85.321 23.012 8.605 1.00 86.69 108 CYS A N 1
ATOM 738 C CA . CYS A 1 108 ? 85.565 22.398 7.299 1.00 86.69 108 CYS A CA 1
ATOM 739 C C . CYS A 1 108 ? 87.024 21.955 7.173 1.00 86.69 108 CYS A C 1
ATOM 741 O O . CYS A 1 108 ? 87.947 22.704 7.509 1.00 86.69 108 CYS A O 1
ATOM 743 N N . ARG A 1 109 ? 87.230 20.752 6.641 1.00 87.56 109 ARG A N 1
ATOM 744 C CA . ARG A 1 109 ? 88.540 20.218 6.260 1.00 87.56 109 ARG A CA 1
ATOM 745 C C . ARG A 1 109 ? 88.456 19.551 4.891 1.00 87.56 109 ARG A C 1
ATOM 747 O O . ARG A 1 109 ? 87.420 19.005 4.532 1.00 87.56 109 ARG A O 1
ATOM 754 N N . ILE A 1 110 ? 89.545 19.590 4.128 1.00 82.12 110 ILE A N 1
ATOM 755 C CA . ILE A 1 110 ? 89.598 18.994 2.786 1.00 82.12 110 ILE A CA 1
ATOM 756 C C . ILE A 1 110 ? 90.073 17.541 2.902 1.00 82.12 110 ILE A C 1
ATOM 758 O O . ILE A 1 110 ? 91.153 17.284 3.439 1.00 82.12 110 ILE A O 1
ATOM 762 N N . GLU A 1 111 ? 89.286 16.605 2.377 1.00 80.56 111 GLU A N 1
ATOM 763 C CA . GLU A 1 111 ? 89.654 15.197 2.202 1.00 80.56 111 GLU A CA 1
ATOM 764 C C . GLU A 1 111 ? 89.790 14.830 0.713 1.00 80.56 111 GLU A C 1
ATOM 766 O O . GLU A 1 111 ? 89.642 15.674 -0.171 1.00 80.56 111 GLU A O 1
ATOM 771 N N . ALA A 1 112 ? 90.119 13.564 0.426 1.00 72.50 112 ALA A N 1
ATOM 772 C CA . ALA A 1 112 ? 90.379 13.078 -0.931 1.00 72.50 112 ALA A CA 1
ATOM 773 C C . ALA A 1 112 ? 89.193 13.269 -1.897 1.00 72.50 112 ALA A C 1
ATOM 775 O O . ALA A 1 112 ? 89.418 13.444 -3.092 1.00 72.50 112 ALA A O 1
ATOM 776 N N . ASP A 1 113 ? 87.966 13.289 -1.368 1.00 66.88 113 ASP A N 1
ATOM 777 C CA . ASP A 1 113 ? 86.723 13.362 -2.141 1.00 66.88 113 ASP A CA 1
ATOM 778 C C . ASP A 1 113 ? 86.018 14.735 -2.046 1.00 66.88 113 ASP A C 1
ATOM 780 O O . ASP A 1 113 ? 84.904 14.890 -2.544 1.00 66.88 113 ASP A O 1
ATOM 784 N N . GLY A 1 114 ? 86.660 15.747 -1.442 1.00 76.06 114 GLY A N 1
ATOM 785 C CA . GLY A 1 114 ? 86.122 17.111 -1.321 1.00 76.06 114 GLY A CA 1
ATOM 786 C C . GLY A 1 114 ? 86.116 17.662 0.114 1.00 76.06 114 GLY A C 1
ATOM 787 O O . GLY A 1 114 ? 86.797 17.117 0.988 1.00 76.06 114 GLY A O 1
ATOM 788 N N . PRO A 1 115 ? 85.402 18.777 0.374 1.00 81.75 115 PRO A N 1
ATOM 789 C CA . PRO A 1 115 ? 85.265 19.316 1.723 1.00 81.75 115 PRO A CA 1
ATOM 790 C C . PRO A 1 115 ? 84.440 18.362 2.593 1.00 81.75 115 PRO A C 1
ATOM 792 O O . PRO A 1 115 ? 83.489 17.748 2.121 1.00 81.75 115 PRO A O 1
ATOM 795 N N . VAL A 1 116 ? 84.793 18.246 3.869 1.00 83.44 116 VAL A N 1
ATOM 796 C CA . VAL A 1 116 ? 84.053 17.480 4.878 1.00 83.44 116 VAL A CA 1
ATOM 797 C C . VAL A 1 116 ? 83.964 18.314 6.148 1.00 83.44 116 VAL A C 1
ATOM 799 O O . VAL A 1 116 ? 84.923 18.987 6.536 1.00 83.44 116 VAL A O 1
ATOM 802 N N . CYS A 1 117 ? 82.816 18.259 6.816 1.00 86.62 117 CYS A N 1
ATOM 803 C CA . CYS A 1 117 ? 82.615 18.921 8.096 1.00 86.62 117 CYS A CA 1
ATOM 804 C C . CYS A 1 117 ? 82.989 18.008 9.263 1.00 86.62 117 CYS A C 1
ATOM 806 O O . CYS A 1 117 ? 82.442 16.920 9.427 1.00 86.62 117 CYS A O 1
ATOM 808 N N . GLU A 1 118 ? 83.915 18.468 10.101 1.00 88.69 118 GLU A N 1
ATOM 809 C CA . GLU A 1 118 ? 84.187 17.864 11.401 1.00 88.69 118 GLU A CA 1
ATOM 810 C C . GLU A 1 118 ? 83.332 18.574 12.455 1.00 88.69 118 GLU A C 1
ATOM 812 O O . GLU A 1 118 ? 83.562 19.740 12.794 1.00 88.69 118 GLU A O 1
ATOM 817 N N . CYS A 1 119 ? 82.282 17.893 12.907 1.00 86.50 119 CYS A N 1
ATOM 818 C CA . CYS A 1 119 ? 81.266 18.473 13.776 1.00 86.50 119 CYS A CA 1
ATOM 819 C C . CYS A 1 119 ? 81.698 18.508 15.245 1.00 86.50 119 CYS A C 1
ATOM 821 O O . CYS A 1 119 ? 82.449 17.655 15.719 1.00 86.50 119 CYS A O 1
ATOM 823 N N . GLN A 1 120 ? 81.229 19.524 15.974 1.00 84.19 120 GLN A N 1
ATOM 824 C CA . GLN A 1 120 ? 81.440 19.629 17.418 1.00 84.19 120 GLN A CA 1
ATOM 825 C C . GLN A 1 120 ? 80.722 18.491 18.161 1.00 84.19 120 GLN A C 1
ATOM 827 O O . GLN A 1 120 ? 79.723 17.965 17.685 1.00 84.19 120 GLN A O 1
ATOM 832 N N . VAL A 1 121 ? 81.211 18.135 19.355 1.00 73.12 121 VAL A N 1
ATOM 833 C CA . VAL A 1 121 ? 80.613 17.078 20.194 1.00 73.12 121 VAL A CA 1
ATOM 834 C C . VAL A 1 121 ? 79.118 17.336 20.417 1.00 73.12 121 VAL A C 1
ATOM 836 O O . VAL A 1 121 ? 78.735 18.430 20.836 1.00 73.12 121 VAL A O 1
ATOM 839 N N . GLY A 1 122 ? 78.298 16.309 20.171 1.00 67.31 122 GLY A N 1
ATOM 840 C CA . GLY A 1 122 ? 76.835 16.389 20.202 1.00 67.31 122 GLY A CA 1
ATOM 841 C C . GLY A 1 122 ? 76.206 16.765 18.858 1.00 67.31 122 GLY A C 1
ATOM 842 O O . GLY A 1 122 ? 75.043 17.160 18.837 1.00 67.31 122 GLY A O 1
ATOM 843 N N . TYR A 1 123 ? 76.971 16.703 17.766 1.00 76.62 123 TYR A N 1
ATOM 844 C CA . TYR A 1 123 ? 76.511 16.834 16.388 1.00 76.62 123 TYR A CA 1
ATOM 845 C C . TYR A 1 123 ? 77.251 15.816 15.507 1.00 76.62 123 TYR A C 1
ATOM 847 O O . TYR A 1 123 ? 78.457 15.612 15.678 1.00 76.62 123 TYR A O 1
ATOM 855 N N . HIS A 1 124 ? 76.573 15.267 14.501 1.00 77.31 124 HIS A N 1
ATOM 856 C CA . HIS A 1 124 ? 77.170 14.416 13.474 1.00 77.31 124 HIS A CA 1
ATOM 857 C C . HIS A 1 124 ? 77.051 15.047 12.075 1.00 77.31 124 HIS A C 1
ATOM 859 O O . HIS A 1 124 ? 76.123 15.819 11.810 1.00 77.31 124 HIS A O 1
ATOM 865 N N . PRO A 1 125 ? 78.002 14.765 11.165 1.00 76.00 125 PRO A N 1
ATOM 866 C CA . PRO A 1 125 ? 77.969 15.318 9.818 1.00 76.00 125 PRO A CA 1
ATOM 867 C C . PRO A 1 125 ? 76.949 14.592 8.935 1.00 76.00 125 PRO A C 1
ATOM 869 O O . PRO A 1 125 ? 76.963 13.365 8.834 1.00 76.00 125 PRO A O 1
ATOM 872 N N . VAL A 1 126 ? 76.120 15.365 8.236 1.00 76.31 126 VAL A N 1
ATOM 873 C CA . VAL A 1 126 ? 75.255 14.916 7.139 1.00 76.31 126 VAL A CA 1
ATOM 874 C C . VAL A 1 126 ? 75.493 15.860 5.960 1.00 76.31 126 VAL A C 1
ATOM 876 O O . VAL A 1 126 ? 75.166 17.045 6.019 1.00 76.31 126 VAL A O 1
ATOM 879 N N . GLY A 1 127 ? 76.144 15.361 4.906 1.00 79.88 127 GLY A N 1
ATOM 880 C CA . GLY A 1 127 ? 76.680 16.218 3.842 1.00 79.88 127 GLY A CA 1
ATOM 881 C C . GLY A 1 127 ? 77.705 17.220 4.394 1.00 79.88 127 GLY A C 1
ATOM 882 O O . GLY A 1 127 ? 78.618 16.843 5.130 1.00 79.88 127 GLY A O 1
ATOM 883 N N . LEU A 1 128 ? 77.539 18.505 4.067 1.00 80.44 128 LEU A N 1
ATOM 884 C CA . LEU A 1 128 ? 78.344 19.611 4.616 1.00 80.44 128 LEU A CA 1
ATOM 885 C C . LEU A 1 128 ? 77.658 20.340 5.781 1.00 80.44 128 LEU A C 1
ATOM 887 O O . LEU A 1 128 ? 77.991 21.486 6.084 1.00 80.44 128 LEU A O 1
ATOM 891 N N . SER A 1 129 ? 76.705 19.684 6.441 1.00 77.12 129 SER A N 1
ATOM 892 C CA . SER A 1 129 ? 75.973 20.228 7.582 1.00 77.12 129 SER A CA 1
ATOM 893 C C . SER A 1 129 ? 76.219 19.395 8.835 1.00 77.12 129 SER A C 1
ATOM 895 O O . SER A 1 129 ? 76.313 18.171 8.779 1.00 77.12 129 SER A O 1
ATOM 897 N N . CYS A 1 130 ? 76.327 20.064 9.982 1.00 80.69 130 CYS A N 1
ATOM 898 C CA . CYS A 1 130 ? 76.419 19.407 11.282 1.00 80.69 130 CYS A CA 1
ATOM 899 C C . CYS A 1 130 ? 75.042 19.375 11.941 1.00 80.69 130 CYS A C 1
ATOM 901 O O . CYS A 1 130 ? 74.525 20.417 12.350 1.00 80.69 130 CYS A O 1
ATOM 903 N N . VAL A 1 131 ? 74.466 18.179 12.049 1.00 75.62 131 VAL A N 1
ATOM 904 C CA . VAL A 1 131 ? 73.127 17.938 12.601 1.00 75.62 131 VAL A CA 1
ATOM 905 C C . VAL A 1 131 ? 73.257 17.484 14.052 1.00 75.62 131 VAL A C 1
ATOM 907 O O . VAL A 1 131 ? 74.147 16.708 14.380 1.00 75.62 131 VAL A O 1
ATOM 910 N N . LYS A 1 132 ? 72.413 18.008 14.945 1.00 71.62 132 LYS A N 1
ATOM 911 C CA . LYS A 1 132 ? 72.508 17.767 16.393 1.00 71.62 132 LYS A CA 1
ATOM 912 C C . LYS A 1 132 ? 72.192 16.309 16.743 1.00 71.62 132 LYS A C 1
ATOM 914 O O . LYS A 1 132 ? 71.146 15.798 16.353 1.00 71.62 132 LYS A O 1
ATOM 919 N N . ASP A 1 133 ? 73.045 15.685 17.547 1.00 69.25 133 ASP A N 1
ATOM 920 C CA . ASP A 1 133 ? 72.781 14.384 18.158 1.00 69.25 133 ASP A CA 1
ATOM 921 C C . ASP A 1 133 ? 71.744 14.567 19.273 1.00 69.25 133 ASP A C 1
ATOM 923 O O . ASP A 1 133 ? 71.906 1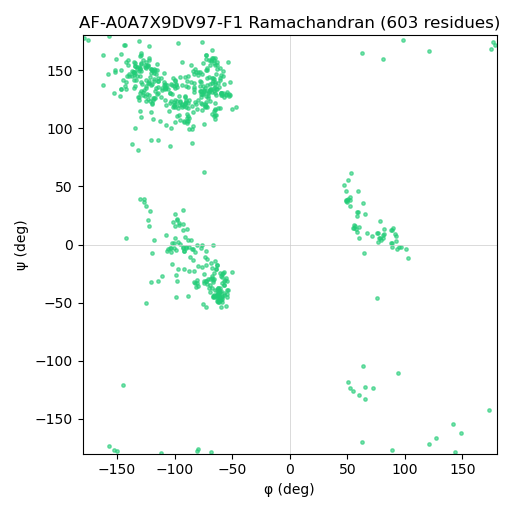5.416 20.154 1.00 69.25 133 ASP A O 1
ATOM 927 N N . THR A 1 134 ? 70.665 13.790 19.246 1.00 66.69 134 THR A N 1
ATOM 928 C CA . THR A 1 134 ? 69.654 13.772 20.313 1.00 66.69 134 THR A CA 1
ATOM 929 C C . THR A 1 134 ? 69.729 12.430 21.029 1.00 66.69 134 THR A C 1
ATOM 931 O O . THR A 1 134 ? 69.722 11.388 20.376 1.00 66.69 134 THR A O 1
ATOM 934 N N . HIS A 1 135 ? 69.860 12.429 22.363 1.00 70.50 135 HIS A N 1
ATOM 935 C CA . HIS A 1 135 ? 69.743 11.180 23.110 1.00 70.50 135 HIS A CA 1
ATOM 936 C C . HIS A 1 135 ? 68.248 10.841 23.236 1.00 70.50 135 HIS A C 1
ATOM 938 O O . HIS A 1 135 ? 67.466 11.728 23.581 1.00 70.50 135 HIS A O 1
ATOM 944 N N . PRO A 1 136 ? 67.825 9.581 23.028 1.00 69.94 136 PRO A N 1
ATOM 945 C CA . PRO A 1 136 ? 66.402 9.221 23.011 1.00 69.94 136 PRO A CA 1
ATOM 946 C C . PRO A 1 136 ? 65.651 9.601 24.294 1.00 69.94 136 PRO A C 1
ATOM 948 O O . PRO A 1 136 ? 64.477 9.942 24.254 1.00 69.94 136 PRO A O 1
ATOM 951 N N . CYS A 1 137 ? 66.347 9.582 25.436 1.00 75.25 137 CYS A N 1
ATOM 952 C CA . CYS A 1 137 ? 65.806 9.974 26.744 1.00 75.25 137 CYS A CA 1
ATOM 953 C C . CYS A 1 137 ? 65.919 11.471 27.098 1.00 75.25 137 CYS A C 1
ATOM 955 O O . CYS A 1 137 ? 65.577 11.850 28.221 1.00 75.25 137 CYS A O 1
ATOM 957 N N . ASP A 1 138 ? 66.409 12.333 26.204 1.00 75.75 138 ASP A N 1
ATOM 958 C CA . ASP A 1 138 ? 66.541 13.762 26.506 1.00 75.75 138 ASP A CA 1
ATOM 959 C C . ASP A 1 138 ? 65.161 14.411 26.707 1.00 75.75 138 ASP A C 1
ATOM 961 O O . ASP A 1 138 ? 64.338 14.484 25.800 1.00 75.75 138 ASP A O 1
ATOM 965 N N . GLY A 1 139 ? 64.909 14.909 27.923 1.00 73.38 139 GLY A N 1
ATOM 966 C CA . GLY A 1 139 ? 63.655 15.578 28.296 1.00 73.38 139 GLY A CA 1
ATOM 967 C C . GLY A 1 139 ? 62.544 14.657 28.815 1.00 73.38 139 GLY A C 1
ATOM 968 O O . GLY A 1 139 ? 61.503 15.161 29.234 1.00 73.38 139 GLY A O 1
ATOM 969 N N . ILE A 1 140 ? 62.761 13.338 28.859 1.00 81.81 140 ILE A N 1
ATOM 970 C CA . ILE A 1 140 ? 61.767 12.369 29.339 1.00 81.81 140 ILE A CA 1
ATOM 971 C C . ILE A 1 140 ? 61.946 12.133 30.841 1.00 81.81 140 ILE A C 1
ATOM 973 O O . ILE A 1 140 ? 62.998 11.699 31.305 1.00 81.81 140 ILE A O 1
ATOM 977 N N . THR A 1 141 ? 60.895 12.408 31.614 1.00 83.44 141 THR A N 1
ATOM 978 C CA . THR A 1 141 ? 60.919 12.328 33.085 1.00 83.44 141 THR A CA 1
ATOM 979 C C . THR A 1 141 ? 60.188 11.116 33.656 1.00 83.44 141 THR A C 1
ATOM 981 O O . THR A 1 141 ? 60.189 10.945 34.874 1.00 83.44 141 THR A O 1
ATOM 984 N N . CYS A 1 142 ? 59.534 10.300 32.821 1.00 84.56 142 CYS A N 1
ATOM 985 C CA . CYS A 1 142 ? 58.691 9.175 33.250 1.00 84.56 142 CYS A CA 1
ATOM 986 C C . CYS A 1 142 ? 57.687 9.565 34.348 1.00 84.56 142 CYS A C 1
ATOM 988 O O . CYS A 1 142 ? 57.468 8.834 35.315 1.00 84.56 142 CYS A O 1
ATOM 990 N N . SER A 1 143 ? 57.134 10.778 34.239 1.00 88.31 143 SER A N 1
ATOM 991 C CA . SER A 1 143 ? 56.225 11.385 35.223 1.00 88.31 143 SER A CA 1
ATOM 992 C C . SER A 1 143 ? 56.786 11.491 36.654 1.00 88.31 143 SER A C 1
ATOM 994 O O . SER A 1 143 ? 56.027 11.723 37.589 1.00 88.31 143 SER A O 1
ATOM 996 N N . GLY A 1 144 ? 58.103 11.343 36.848 1.00 85.56 144 GLY A N 1
ATOM 997 C CA . GLY A 1 144 ? 58.753 11.340 38.163 1.00 85.56 144 GLY A CA 1
ATOM 998 C C . GLY A 1 144 ? 58.623 10.030 38.953 1.00 85.56 144 GLY A C 1
ATOM 999 O O . GLY A 1 144 ? 59.069 9.992 40.097 1.00 85.56 144 GLY A O 1
ATOM 1000 N N . HIS A 1 145 ? 58.048 8.981 38.353 1.00 88.50 145 HIS A N 1
ATOM 1001 C CA . HIS A 1 145 ? 57.777 7.676 38.978 1.00 88.50 145 HIS A CA 1
ATOM 1002 C C . HIS A 1 145 ? 58.406 6.513 38.193 1.00 88.50 145 HIS A C 1
ATOM 1004 O O . HIS A 1 145 ? 57.845 5.420 38.099 1.00 88.50 145 HIS A O 1
ATOM 1010 N N . GLY A 1 146 ? 59.559 6.768 37.573 1.00 86.19 146 GLY A N 1
ATOM 1011 C CA . GLY A 1 146 ? 60.310 5.776 36.815 1.00 86.19 146 GLY A CA 1
ATOM 1012 C C . GLY A 1 146 ? 61.611 6.329 36.242 1.00 86.19 146 GLY A C 1
ATOM 1013 O O . GLY A 1 146 ? 61.921 7.515 36.375 1.00 86.19 146 GLY A O 1
ATOM 1014 N N . GLN A 1 147 ? 62.372 5.461 35.580 1.00 89.94 147 GLN A N 1
ATOM 1015 C CA . GLN A 1 147 ? 63.629 5.801 34.915 1.00 89.94 147 GLN A CA 1
ATOM 1016 C C . GLN A 1 147 ? 63.501 5.624 33.394 1.00 89.94 147 GLN A C 1
ATOM 1018 O O . GLN A 1 147 ? 63.068 4.566 32.939 1.00 89.94 147 GLN A O 1
ATOM 1023 N N . CYS A 1 148 ? 63.904 6.635 32.608 1.00 84.38 148 CYS A N 1
ATOM 1024 C CA . CYS A 1 148 ? 63.970 6.509 31.147 1.00 84.38 148 CYS A CA 1
ATOM 1025 C C . CYS A 1 148 ? 65.206 5.712 30.737 1.00 84.38 148 CYS A C 1
ATOM 1027 O O . CYS A 1 148 ? 66.319 6.001 31.190 1.00 84.38 148 CYS A O 1
ATOM 1029 N N . LEU A 1 149 ? 65.000 4.739 29.858 1.00 86.62 149 LEU A N 1
ATOM 1030 C CA . LEU A 1 149 ? 66.029 3.914 29.243 1.00 86.62 149 LEU A CA 1
ATOM 1031 C C . LEU A 1 149 ? 65.806 3.890 27.728 1.00 86.62 149 LEU A C 1
ATOM 1033 O O . LEU A 1 149 ? 64.682 4.053 27.269 1.00 86.62 149 LEU A O 1
ATOM 1037 N N . ALA A 1 150 ? 66.873 3.695 26.956 1.00 82.88 150 ALA A N 1
ATOM 1038 C CA . ALA A 1 150 ? 66.769 3.435 25.523 1.00 82.88 150 ALA A CA 1
ATOM 1039 C C . ALA A 1 150 ? 66.894 1.928 25.279 1.00 82.88 150 ALA A C 1
ATOM 1041 O O . ALA A 1 150 ? 67.718 1.266 25.919 1.00 82.88 150 ALA A O 1
ATOM 1042 N N . ASP A 1 151 ? 66.073 1.390 24.385 1.00 79.00 151 ASP A N 1
ATOM 1043 C CA . ASP A 1 151 ? 66.134 -0.013 23.998 1.00 79.00 151 ASP A CA 1
ATOM 1044 C C . ASP A 1 151 ? 67.259 -0.292 22.977 1.00 79.00 151 ASP A C 1
ATOM 1046 O O . ASP A 1 151 ? 68.065 0.580 22.633 1.00 79.00 151 ASP A O 1
ATOM 1050 N N . GLU A 1 152 ? 67.341 -1.534 22.493 1.00 75.31 152 GLU A N 1
ATOM 1051 C CA . GLU A 1 152 ? 68.371 -1.958 21.533 1.00 75.31 152 GLU A CA 1
ATOM 1052 C C . GLU A 1 152 ? 68.286 -1.228 20.175 1.00 75.31 152 GLU A C 1
ATOM 1054 O O . GLU A 1 152 ? 69.276 -1.200 19.442 1.00 75.31 152 GLU A O 1
ATOM 1059 N N . ASN A 1 153 ? 67.148 -0.596 19.863 1.00 71.50 153 ASN A N 1
ATOM 1060 C CA . ASN A 1 153 ? 66.910 0.188 18.648 1.00 71.50 153 ASN A CA 1
ATOM 1061 C C . ASN A 1 153 ? 67.045 1.705 18.873 1.00 71.50 153 ASN A C 1
ATOM 1063 O O . ASN A 1 153 ? 66.814 2.477 17.945 1.00 71.50 153 ASN A O 1
ATOM 1067 N N . GLN A 1 154 ? 67.468 2.129 20.069 1.00 75.12 154 GLN A N 1
ATOM 1068 C CA . GLN A 1 154 ? 67.506 3.526 20.512 1.00 75.12 154 GLN A CA 1
ATOM 1069 C C . GLN A 1 154 ? 66.126 4.192 20.642 1.00 75.12 154 GLN A C 1
ATOM 1071 O O . GLN A 1 154 ? 66.029 5.416 20.575 1.00 75.12 154 GLN A O 1
ATOM 1076 N N . GLU A 1 155 ? 65.062 3.428 20.888 1.00 77.50 155 GLU A N 1
ATOM 1077 C CA . GLU A 1 155 ? 63.757 3.988 21.248 1.00 77.50 155 GLU A CA 1
ATOM 1078 C C . GLU A 1 155 ? 63.660 4.179 22.773 1.00 77.50 155 GLU A C 1
ATOM 1080 O O . GLU A 1 155 ? 64.081 3.300 23.533 1.00 77.50 155 GLU A O 1
ATOM 1085 N N . PRO A 1 156 ? 63.150 5.325 23.266 1.00 82.31 156 PRO A N 1
ATOM 1086 C CA . PRO A 1 156 ? 63.030 5.553 24.698 1.00 82.31 156 PRO A CA 1
ATOM 1087 C C . PRO A 1 156 ? 61.826 4.806 25.281 1.00 82.31 156 PRO A C 1
ATOM 1089 O O . PRO A 1 156 ? 60.743 4.801 24.702 1.00 82.31 156 PRO A O 1
ATOM 1092 N N . PHE A 1 157 ? 61.985 4.248 26.479 1.00 88.31 157 PHE A N 1
ATOM 1093 C CA . PHE A 1 157 ? 60.893 3.694 27.275 1.00 88.31 157 PHE A CA 1
ATOM 1094 C C . PHE A 1 157 ? 61.091 3.973 28.770 1.00 88.31 157 PHE A C 1
ATOM 1096 O O . PHE A 1 157 ? 62.208 4.196 29.247 1.00 88.31 157 PHE A O 1
ATOM 1103 N N . CYS A 1 158 ? 59.993 3.954 29.528 1.00 89.19 158 CYS A N 1
ATOM 1104 C CA . CYS A 1 158 ? 60.005 4.192 30.968 1.00 89.19 158 CYS A CA 1
ATOM 1105 C C . CYS A 1 158 ? 59.922 2.889 31.763 1.00 89.19 158 CYS A C 1
ATOM 1107 O O . CYS A 1 158 ? 58.954 2.139 31.662 1.00 89.19 158 CYS A O 1
ATOM 1109 N N . GLN A 1 159 ? 60.913 2.650 32.619 1.00 92.44 159 GLN A N 1
ATOM 1110 C CA . GLN A 1 159 ? 60.847 1.612 33.641 1.00 92.44 159 GLN A CA 1
ATOM 1111 C C . GLN A 1 159 ? 60.229 2.199 34.918 1.00 92.44 159 GLN A C 1
ATOM 1113 O O . GLN A 1 159 ? 60.887 2.964 35.623 1.00 92.44 159 GLN A O 1
ATOM 1118 N N . CYS A 1 160 ? 58.966 1.868 35.195 1.00 90.62 160 CYS A N 1
ATOM 1119 C CA . CYS A 1 160 ? 58.189 2.467 36.287 1.00 90.62 160 CYS A CA 1
ATOM 1120 C C . CYS A 1 160 ? 58.447 1.843 37.668 1.00 90.62 160 CYS A C 1
ATOM 1122 O O . CYS A 1 160 ? 58.761 0.656 37.789 1.00 90.62 160 CYS A O 1
ATOM 1124 N N . ASP A 1 161 ? 58.280 2.660 38.711 1.00 86.88 161 ASP A N 1
ATOM 1125 C CA . ASP A 1 161 ? 58.368 2.262 40.117 1.00 86.88 161 ASP A CA 1
ATOM 1126 C C . ASP A 1 161 ? 57.208 1.334 40.532 1.00 86.88 161 ASP A C 1
ATOM 1128 O O . ASP A 1 161 ? 56.135 1.306 39.926 1.00 86.88 161 ASP A O 1
ATOM 1132 N N . ALA A 1 162 ? 57.394 0.575 41.618 1.00 79.50 162 ALA A N 1
ATOM 1133 C CA . ALA A 1 162 ? 56.371 -0.340 42.126 1.00 79.50 162 ALA A CA 1
ATOM 1134 C C . ALA A 1 162 ? 55.070 0.396 42.506 1.00 79.50 162 ALA A C 1
ATOM 1136 O O . ALA A 1 162 ? 55.088 1.343 43.292 1.00 79.50 162 ALA A O 1
ATOM 1137 N N . GLY A 1 163 ? 53.939 -0.093 41.988 1.00 74.25 163 GLY A N 1
ATOM 1138 C CA . GLY A 1 163 ? 52.626 0.551 42.126 1.00 74.25 163 GLY A CA 1
ATOM 1139 C C . GLY A 1 163 ? 52.229 1.414 40.926 1.00 74.25 163 GLY A C 1
ATOM 1140 O O . GLY A 1 163 ? 51.119 1.934 40.918 1.00 74.25 163 GLY A O 1
ATOM 1141 N N . TYR A 1 164 ? 53.097 1.526 39.918 1.00 81.25 164 TYR A N 1
ATOM 1142 C CA . TYR A 1 164 ? 52.842 2.213 38.657 1.00 81.25 164 TYR A CA 1
ATOM 1143 C C . TYR A 1 164 ? 53.124 1.265 37.484 1.00 81.25 164 TYR A C 1
ATOM 1145 O O . TYR A 1 164 ? 53.927 0.336 37.606 1.00 81.25 164 TYR A O 1
ATOM 1153 N N . HIS A 1 165 ? 52.485 1.496 36.343 1.00 83.69 165 HIS A N 1
ATOM 1154 C CA . HIS A 1 165 ? 52.796 0.823 35.082 1.00 83.69 165 HIS A CA 1
ATOM 1155 C C . HIS A 1 165 ? 53.036 1.848 33.972 1.00 83.69 165 HIS A C 1
ATOM 1157 O O . HIS A 1 165 ? 52.657 3.012 34.097 1.00 83.69 165 HIS A O 1
ATOM 1163 N N . SER A 1 166 ? 53.739 1.433 32.917 1.00 76.88 166 SER A N 1
ATOM 1164 C CA . SER A 1 166 ? 54.074 2.312 31.798 1.00 76.88 166 SER A CA 1
ATOM 1165 C C . SER A 1 166 ? 52.906 2.412 30.821 1.00 76.88 166 SER A C 1
ATOM 1167 O O . SER A 1 166 ? 52.508 1.403 30.238 1.00 76.88 166 SER A O 1
ATOM 1169 N N . GLU A 1 167 ? 52.439 3.628 30.584 1.00 83.38 167 GLU A N 1
ATOM 1170 C CA . GLU A 1 167 ? 51.650 4.004 29.415 1.00 83.38 167 GLU A CA 1
ATOM 1171 C C . GLU A 1 167 ? 52.522 4.958 28.587 1.00 83.38 167 GLU A C 1
ATOM 1173 O O . GLU A 1 167 ? 52.802 6.090 28.997 1.00 83.38 167 GLU A O 1
ATOM 1178 N N . ASP A 1 168 ? 53.045 4.466 27.463 1.00 84.75 168 ASP A N 1
ATOM 1179 C CA . ASP A 1 168 ? 54.068 5.132 26.649 1.00 84.75 168 ASP A CA 1
ATOM 1180 C C . ASP A 1 168 ? 55.284 5.596 27.486 1.00 84.75 168 ASP A C 1
ATOM 1182 O O . ASP A 1 168 ? 55.984 4.797 28.113 1.00 84.75 168 ASP A O 1
ATOM 1186 N N . LEU A 1 169 ? 55.542 6.907 27.514 1.00 83.81 169 LEU A N 1
ATOM 1187 C CA . LEU A 1 169 ? 56.625 7.545 28.269 1.00 83.81 169 LEU A CA 1
ATOM 1188 C C . LEU A 1 169 ? 56.158 8.094 29.626 1.00 83.81 169 LEU A C 1
ATOM 1190 O O . LEU A 1 169 ? 56.818 8.954 30.220 1.00 83.81 169 LEU A O 1
ATOM 1194 N N . THR A 1 170 ? 55.014 7.618 30.121 1.00 79.69 170 THR A N 1
ATOM 1195 C CA . THR A 1 170 ? 54.438 8.026 31.404 1.00 79.69 170 THR A CA 1
ATOM 1196 C C . THR A 1 170 ? 54.218 6.835 32.324 1.00 79.69 170 THR A C 1
ATOM 1198 O O . THR A 1 170 ? 53.792 5.767 31.900 1.00 79.69 170 THR A O 1
ATOM 1201 N N . CYS A 1 171 ? 54.520 7.019 33.609 1.00 84.88 171 CYS A N 1
ATOM 1202 C CA . CYS A 1 171 ? 54.213 6.032 34.639 1.00 84.88 171 CYS A CA 1
ATOM 1203 C C . CYS A 1 171 ? 52.895 6.405 35.323 1.00 84.88 171 CYS A C 1
ATOM 1205 O O . CYS A 1 171 ? 52.788 7.489 35.901 1.00 84.88 171 CYS A O 1
ATOM 1207 N N . VAL A 1 172 ? 51.905 5.514 35.244 1.00 83.31 172 VAL A N 1
ATOM 1208 C CA . VAL A 1 172 ? 50.529 5.709 35.725 1.00 83.31 172 VAL A CA 1
ATOM 1209 C C . VAL A 1 172 ? 50.266 4.810 36.932 1.00 83.31 172 VAL A C 1
ATOM 1211 O O . VAL A 1 172 ? 50.652 3.645 36.935 1.00 83.31 172 VAL A O 1
ATOM 1214 N N . GLU A 1 173 ? 49.644 5.358 37.981 1.00 81.00 173 GLU A N 1
ATOM 1215 C CA . GLU A 1 173 ? 49.363 4.636 39.232 1.00 81.00 173 GLU A CA 1
ATOM 1216 C C . GLU A 1 173 ? 48.359 3.495 39.002 1.00 81.00 173 GLU A C 1
ATOM 1218 O O . GLU A 1 173 ? 47.295 3.689 38.408 1.00 81.00 173 GLU A O 1
ATOM 1223 N N . ASN A 1 174 ? 48.669 2.304 39.513 1.00 72.88 174 ASN A N 1
ATOM 1224 C CA 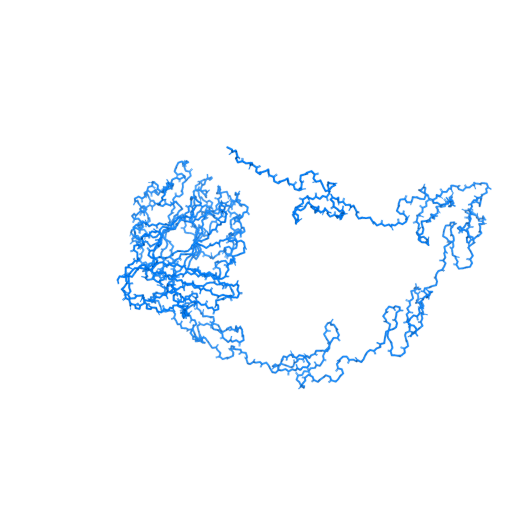. ASN A 1 174 ? 47.802 1.135 39.405 1.00 72.88 174 ASN A CA 1
ATOM 1225 C C . ASN A 1 174 ? 46.566 1.305 40.305 1.00 72.88 174 ASN A C 1
ATOM 1227 O O . ASN A 1 174 ? 46.691 1.520 41.513 1.00 72.88 174 ASN A O 1
ATOM 1231 N N . ARG A 1 175 ? 45.360 1.173 39.739 1.00 61.97 175 ARG A N 1
ATOM 1232 C CA . ARG A 1 175 ? 44.096 1.157 40.499 1.00 61.97 175 ARG A CA 1
ATOM 1233 C C . ARG A 1 175 ? 43.768 -0.257 41.009 1.00 61.97 175 ARG A C 1
ATOM 1235 O O . ARG A 1 175 ? 44.217 -1.222 40.399 1.00 61.97 175 ARG A O 1
ATOM 1242 N N . PRO A 1 176 ? 42.999 -0.402 42.109 1.00 60.59 176 PRO A N 1
ATOM 1243 C CA . PRO A 1 176 ? 42.510 -1.710 42.550 1.00 60.59 176 PRO A CA 1
ATOM 1244 C C . PRO A 1 176 ? 41.626 -2.364 41.477 1.00 60.59 176 PRO A C 1
ATOM 1246 O O . PRO A 1 176 ? 40.874 -1.667 40.792 1.00 60.59 176 PRO A O 1
ATOM 1249 N N . GLU A 1 177 ? 41.729 -3.689 41.352 1.00 67.38 177 GLU A N 1
ATOM 1250 C CA . GLU A 1 177 ? 41.080 -4.479 40.300 1.00 67.38 177 GLU A CA 1
ATOM 1251 C C . GLU A 1 177 ? 39.547 -4.322 40.342 1.00 67.38 177 GLU A C 1
ATOM 1253 O O . GLU A 1 177 ? 38.944 -4.497 41.406 1.00 67.38 177 GLU A O 1
ATOM 1258 N N . PRO A 1 178 ? 38.872 -4.024 39.215 1.00 74.62 178 PRO A N 1
ATOM 1259 C CA . PRO A 1 178 ? 37.460 -3.636 39.236 1.00 74.62 178 PRO A CA 1
ATOM 1260 C C . PRO A 1 178 ? 36.490 -4.723 39.735 1.00 74.62 178 PRO A C 1
ATOM 1262 O O . PRO A 1 178 ? 35.387 -4.400 40.174 1.00 74.62 178 PRO A O 1
ATOM 1265 N N . CYS A 1 179 ? 36.886 -6.000 39.703 1.00 80.38 179 CYS A N 1
ATOM 1266 C CA . CYS A 1 179 ? 36.077 -7.121 40.195 1.00 80.38 179 CYS A CA 1
ATOM 1267 C C . CYS A 1 179 ? 36.293 -7.467 41.680 1.00 80.38 179 CYS A C 1
ATOM 1269 O O . CYS A 1 179 ? 35.616 -8.361 42.201 1.00 80.38 179 CYS A O 1
ATOM 1271 N N . ASP A 1 180 ? 37.192 -6.779 42.389 1.00 80.00 180 ASP A N 1
ATOM 1272 C CA . ASP A 1 180 ? 37.426 -7.051 43.807 1.00 80.00 180 ASP A CA 1
ATOM 1273 C C . ASP A 1 180 ? 36.177 -6.731 44.648 1.00 80.00 180 ASP A C 1
ATOM 1275 O O . ASP A 1 180 ? 35.734 -5.590 44.774 1.00 80.00 180 ASP A O 1
ATOM 1279 N N . GLY A 1 181 ? 35.601 -7.771 45.262 1.00 77.31 181 GLY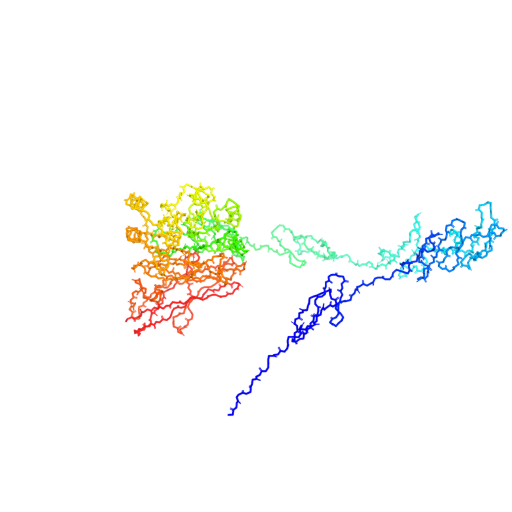 A N 1
ATOM 1280 C CA . GLY A 1 181 ? 34.426 -7.667 46.136 1.00 77.31 181 GLY A CA 1
ATOM 1281 C C . GLY A 1 181 ? 33.065 -7.787 45.438 1.00 77.31 181 GLY A C 1
ATOM 1282 O O . GLY A 1 181 ? 32.039 -7.735 46.119 1.00 77.31 181 GLY A O 1
ATOM 1283 N N . VAL A 1 182 ? 33.029 -7.999 44.119 1.00 87.06 182 VAL A N 1
ATOM 1284 C CA . VAL A 1 182 ? 31.785 -8.209 43.362 1.00 87.06 182 VAL A CA 1
ATOM 1285 C C . VAL A 1 182 ? 31.377 -9.683 43.413 1.00 87.06 182 VAL A C 1
ATOM 1287 O O . VAL A 1 182 ? 32.106 -10.560 42.960 1.00 87.06 182 VAL A O 1
ATOM 1290 N N . THR A 1 183 ? 30.195 -9.971 43.963 1.00 88.56 183 THR A N 1
ATOM 1291 C CA . THR A 1 183 ? 29.710 -11.350 44.176 1.00 88.56 183 THR A CA 1
ATOM 1292 C C . THR A 1 183 ? 28.608 -11.787 43.213 1.00 88.56 183 THR A C 1
ATOM 1294 O O . THR A 1 183 ? 28.188 -12.941 43.278 1.00 88.56 183 THR A O 1
ATOM 1297 N N . CYS A 1 184 ? 28.099 -10.889 42.362 1.00 89.12 184 CYS A N 1
ATOM 1298 C CA . CYS A 1 184 ? 27.011 -11.168 41.415 1.00 89.12 184 CYS A CA 1
ATOM 1299 C C . CYS A 1 184 ? 25.790 -11.842 42.061 1.00 89.12 184 CYS A C 1
ATOM 1301 O O . CYS A 1 184 ? 25.182 -12.755 41.502 1.00 89.12 184 CYS A O 1
ATOM 1303 N N . SER A 1 185 ? 25.481 -11.434 43.298 1.00 90.62 185 SER A N 1
ATOM 1304 C CA . SER A 1 185 ? 24.420 -12.012 44.136 1.00 90.62 185 SER A CA 1
ATOM 1305 C C . SER A 1 185 ? 24.531 -13.531 44.374 1.00 90.62 185 SER A C 1
ATOM 1307 O O . SER A 1 185 ? 23.573 -14.139 44.841 1.00 90.62 185 SER A O 1
ATOM 1309 N N . GLY A 1 186 ? 25.681 -14.149 44.079 1.00 89.56 186 GLY A N 1
ATOM 1310 C CA . GLY A 1 186 ? 25.901 -15.595 44.167 1.00 89.56 186 GLY A CA 1
ATOM 1311 C C . GLY A 1 186 ? 25.395 -16.416 42.973 1.00 89.56 186 GLY A C 1
ATOM 1312 O O . GLY A 1 186 ? 25.479 -17.637 43.042 1.00 89.56 186 GLY A O 1
ATOM 1313 N N . HIS A 1 187 ? 24.901 -15.774 41.907 1.00 91.94 187 HIS A N 1
ATOM 1314 C CA . HIS A 1 187 ? 24.338 -16.419 40.707 1.00 91.94 187 HIS A CA 1
ATOM 1315 C C . HIS A 1 187 ? 25.077 -16.011 39.422 1.00 91.94 187 HIS A C 1
ATOM 1317 O O . HIS A 1 187 ? 24.495 -15.945 38.340 1.00 91.94 187 HIS A O 1
ATOM 1323 N N . GLY A 1 188 ? 26.365 -15.691 39.536 1.00 90.38 188 GLY A N 1
ATOM 1324 C CA . GLY A 1 188 ? 27.199 -15.301 38.407 1.00 90.38 188 GLY A CA 1
ATOM 1325 C C . GLY A 1 188 ? 28.660 -15.098 38.790 1.00 90.38 188 GLY A C 1
ATOM 1326 O O . GLY A 1 188 ? 29.028 -15.181 39.963 1.00 90.38 188 GLY A O 1
ATOM 1327 N N . SER A 1 189 ? 29.492 -14.821 37.790 1.00 91.44 189 SER A N 1
ATOM 1328 C CA . SER A 1 189 ? 30.909 -14.475 37.958 1.00 91.44 189 SER A CA 1
ATOM 1329 C C . SER A 1 189 ? 31.163 -13.037 37.511 1.00 91.44 189 SER A C 1
ATOM 1331 O O . SER A 1 189 ? 30.587 -12.599 36.518 1.00 91.44 189 SER A O 1
ATOM 1333 N N . CYS A 1 190 ? 32.010 -12.297 38.234 1.00 89.00 190 CYS A N 1
ATOM 1334 C CA . CYS A 1 190 ? 32.425 -10.963 37.796 1.00 89.00 190 CYS A CA 1
ATOM 1335 C C . CYS A 1 190 ? 33.422 -11.075 36.640 1.00 89.00 190 CYS A C 1
ATOM 1337 O O . CYS A 1 190 ? 34.403 -11.812 36.730 1.00 89.00 190 CYS A O 1
ATOM 1339 N N . GLU A 1 191 ? 33.172 -10.320 35.579 1.00 91.44 191 GLU A N 1
ATOM 1340 C CA . GLU A 1 191 ? 34.039 -10.160 34.417 1.00 91.44 191 GLU A CA 1
ATOM 1341 C C . GLU A 1 191 ? 34.215 -8.671 34.119 1.00 91.44 191 GLU A C 1
ATOM 1343 O O . GLU A 1 191 ? 33.403 -7.852 34.546 1.00 91.44 191 GLU A O 1
ATOM 1348 N N . LEU A 1 192 ? 35.238 -8.316 33.346 1.00 83.75 192 LEU A N 1
ATOM 1349 C CA . LEU A 1 192 ? 35.373 -6.964 32.810 1.00 83.75 192 LEU A CA 1
ATOM 1350 C C . LEU A 1 192 ? 34.661 -6.858 31.457 1.00 83.75 192 LEU A C 1
ATOM 1352 O O . LEU A 1 192 ? 34.680 -7.794 30.651 1.00 83.75 192 LEU A O 1
ATOM 1356 N N . ASP A 1 193 ? 33.995 -5.733 31.218 1.00 80.44 193 ASP A N 1
ATOM 1357 C CA . ASP A 1 193 ? 33.436 -5.396 29.915 1.00 80.44 193 ASP A CA 1
ATOM 1358 C C . ASP A 1 193 ? 34.507 -4.824 28.963 1.00 80.44 193 ASP A C 1
ATOM 1360 O O . ASP A 1 193 ? 35.687 -4.743 29.292 1.00 80.44 193 ASP A O 1
ATOM 1364 N N . GLY A 1 194 ? 34.104 -4.429 27.750 1.00 78.44 194 GLY A N 1
ATOM 1365 C CA . GLY A 1 194 ? 35.027 -3.865 26.755 1.00 78.44 194 GLY A CA 1
ATOM 1366 C C . GLY A 1 194 ? 35.628 -2.498 27.119 1.00 78.44 194 GLY A C 1
ATOM 1367 O O . GLY A 1 194 ? 36.389 -1.965 26.318 1.00 78.44 194 GLY A O 1
ATOM 1368 N N . ASN A 1 195 ? 35.270 -1.931 28.276 1.00 80.19 195 ASN A N 1
ATOM 1369 C CA . ASN A 1 195 ? 35.769 -0.667 28.816 1.00 80.19 195 ASN A CA 1
ATOM 1370 C C . ASN A 1 195 ? 36.399 -0.846 30.215 1.00 80.19 195 ASN A C 1
ATOM 1372 O O . ASN A 1 195 ? 36.460 0.120 30.980 1.00 80.19 195 ASN A O 1
ATOM 1376 N N . ASP A 1 196 ? 36.806 -2.070 30.571 1.00 78.50 196 ASP A N 1
ATOM 1377 C CA . ASP A 1 196 ? 37.385 -2.434 31.871 1.00 78.50 196 ASP A CA 1
ATOM 1378 C C . ASP A 1 196 ? 36.480 -2.138 33.087 1.00 78.50 196 ASP A C 1
ATOM 1380 O O . ASP A 1 196 ? 36.955 -1.930 34.207 1.00 78.50 196 ASP A O 1
ATOM 1384 N N . GLN A 1 197 ? 35.154 -2.139 32.901 1.00 82.38 197 GLN A N 1
ATOM 1385 C CA . GLN A 1 197 ? 34.189 -2.027 34.001 1.00 82.38 197 GLN A CA 1
ATOM 1386 C C . GLN A 1 197 ? 33.697 -3.404 34.462 1.00 82.38 197 GLN A C 1
ATOM 1388 O O . GLN A 1 197 ? 33.496 -4.292 33.630 1.00 82.38 197 GLN A O 1
ATOM 1393 N N . PRO A 1 198 ? 33.454 -3.605 35.773 1.00 85.75 198 PRO A N 1
ATOM 1394 C CA . PRO A 1 198 ? 32.954 -4.874 36.274 1.00 85.75 198 PRO A CA 1
ATOM 1395 C C . PRO A 1 198 ? 31.509 -5.095 35.822 1.00 85.75 198 PRO A C 1
ATOM 1397 O O . PRO A 1 198 ? 30.647 -4.230 35.977 1.00 85.75 198 PRO A O 1
ATOM 1400 N N . ARG A 1 199 ? 31.238 -6.292 35.312 1.00 89.94 199 ARG A N 1
ATOM 1401 C CA . ARG A 1 199 ? 29.912 -6.791 34.945 1.00 89.94 199 ARG A CA 1
ATOM 1402 C C . ARG A 1 199 ? 29.725 -8.210 35.469 1.00 89.94 199 ARG A C 1
ATOM 1404 O O . ARG A 1 199 ? 30.690 -8.947 35.649 1.00 89.94 199 ARG A O 1
ATOM 1411 N N . CYS A 1 200 ? 28.480 -8.623 35.662 1.00 92.94 200 CYS A N 1
ATOM 1412 C CA . CYS A 1 200 ? 28.172 -9.996 36.048 1.00 92.94 200 CYS A CA 1
ATOM 1413 C C . CYS A 1 200 ? 27.830 -10.860 34.833 1.00 92.94 200 CYS A C 1
ATOM 1415 O O . CYS A 1 200 ? 26.893 -10.568 34.095 1.00 92.94 200 CYS A O 1
ATOM 1417 N N . ALA A 1 201 ? 28.566 -11.954 34.652 1.00 92.31 201 ALA A N 1
ATOM 1418 C CA . ALA A 1 201 ? 28.172 -13.063 33.796 1.00 92.31 201 ALA A CA 1
ATOM 1419 C C . ALA A 1 201 ? 27.270 -14.006 34.605 1.00 92.31 201 ALA A C 1
ATOM 1421 O O . ALA A 1 201 ? 27.754 -14.779 35.436 1.00 92.31 201 ALA A O 1
ATOM 1422 N N . CYS A 1 202 ? 25.956 -13.884 34.413 1.00 92.19 202 CYS A N 1
ATOM 1423 C CA . CYS A 1 202 ? 24.957 -14.618 35.186 1.00 92.19 202 CYS A CA 1
ATOM 1424 C C . CYS A 1 202 ? 24.776 -16.067 34.713 1.00 92.19 202 CYS A C 1
ATOM 1426 O O . CYS A 1 202 ? 24.944 -16.390 33.536 1.00 92.19 202 CYS A O 1
ATOM 1428 N N . GLU A 1 203 ? 24.443 -16.946 35.656 1.00 90.31 203 GLU A N 1
ATOM 1429 C CA . GLU A 1 203 ? 24.069 -18.335 35.395 1.00 90.31 203 GLU A CA 1
ATOM 1430 C C . GLU A 1 203 ? 22.748 -18.423 34.598 1.00 90.31 203 GLU A C 1
ATOM 1432 O O . GLU A 1 203 ? 21.926 -17.508 34.666 1.00 90.31 203 GLU A O 1
ATOM 1437 N N . PRO A 1 204 ? 22.494 -19.524 33.861 1.00 82.81 204 PRO A N 1
ATOM 1438 C CA . PRO A 1 204 ? 21.243 -19.703 33.124 1.00 82.81 204 PRO A CA 1
ATOM 1439 C C . PRO A 1 204 ? 19.994 -19.560 34.009 1.00 82.81 204 PRO A C 1
ATOM 1441 O O . PRO A 1 204 ? 19.894 -20.206 35.053 1.00 82.81 204 PRO A O 1
ATOM 1444 N N . GLY A 1 205 ? 19.023 -18.764 33.550 1.00 75.94 205 GLY A N 1
ATOM 1445 C CA . GLY A 1 205 ? 17.806 -18.418 34.295 1.00 75.94 205 GLY A CA 1
ATOM 1446 C C . GLY A 1 205 ? 17.919 -17.130 35.118 1.00 75.94 205 GLY A C 1
ATOM 1447 O O . GLY A 1 205 ? 17.013 -16.839 35.900 1.00 75.94 205 GLY A O 1
ATOM 1448 N N . TYR A 1 206 ? 19.022 -16.390 34.971 1.00 84.56 206 TYR A N 1
ATOM 1449 C CA . TYR A 1 206 ? 19.241 -15.075 35.558 1.00 84.56 206 TYR A CA 1
ATOM 1450 C C . TYR A 1 206 ? 19.849 -14.117 34.523 1.00 84.56 206 TYR A C 1
ATOM 1452 O O . TYR A 1 206 ? 20.719 -14.510 33.742 1.00 84.56 206 TYR A O 1
ATOM 1460 N N . HIS A 1 207 ? 19.496 -12.833 34.594 1.00 85.75 207 HIS A N 1
ATOM 1461 C CA . HIS A 1 207 ? 20.101 -11.767 33.795 1.00 85.75 207 HIS A CA 1
ATOM 1462 C C . HIS A 1 207 ? 20.790 -10.718 34.680 1.00 85.75 207 HIS A C 1
ATOM 1464 O O . HIS A 1 207 ? 20.393 -10.497 35.833 1.00 85.75 207 HIS A O 1
ATOM 1470 N N . PRO A 1 208 ? 21.839 -10.055 34.162 1.00 85.56 208 PRO A N 1
ATOM 1471 C CA . PRO A 1 208 ? 22.555 -9.036 34.909 1.00 85.56 208 PRO A CA 1
ATOM 1472 C C . PRO A 1 208 ? 21.754 -7.735 34.985 1.00 85.56 208 PRO A C 1
ATOM 1474 O O . PRO A 1 208 ? 21.330 -7.186 33.968 1.00 85.56 208 PRO A O 1
ATOM 1477 N N . VAL A 1 209 ? 21.616 -7.208 36.198 1.00 85.12 209 VAL A N 1
ATOM 1478 C CA . VAL A 1 209 ? 21.157 -5.844 36.471 1.00 85.12 209 VAL A CA 1
ATOM 1479 C C . VAL A 1 209 ? 22.149 -5.219 37.442 1.00 85.12 209 VAL A C 1
ATOM 1481 O O . VAL A 1 209 ? 22.304 -5.676 38.578 1.00 85.12 209 VAL A O 1
ATOM 1484 N N . ASP A 1 210 ? 22.852 -4.189 36.977 1.00 87.75 210 ASP A N 1
ATOM 1485 C CA . ASP A 1 210 ? 24.021 -3.623 37.653 1.00 87.75 210 ASP A CA 1
ATOM 1486 C C . ASP A 1 210 ? 25.060 -4.722 37.985 1.00 87.75 210 ASP A C 1
ATOM 1488 O O . ASP A 1 210 ? 25.503 -5.457 37.103 1.00 87.75 210 ASP A O 1
ATOM 1492 N N . LEU A 1 211 ? 25.439 -4.865 39.260 1.00 88.81 211 LEU A N 1
ATOM 1493 C CA . LEU A 1 211 ? 26.357 -5.898 39.762 1.00 88.81 211 LEU A CA 1
ATOM 1494 C C . LEU A 1 211 ? 25.625 -7.081 40.421 1.00 88.81 211 LEU A C 1
ATOM 1496 O O . LEU A 1 211 ? 26.167 -7.745 41.309 1.00 88.81 211 LEU A O 1
ATOM 1500 N N . ASN A 1 212 ? 24.377 -7.326 40.020 1.00 87.94 212 ASN A N 1
ATOM 1501 C CA . ASN A 1 212 ? 23.536 -8.401 40.534 1.00 87.94 212 ASN A CA 1
ATOM 1502 C C . ASN A 1 212 ? 22.995 -9.274 39.401 1.00 87.94 212 ASN A C 1
ATOM 1504 O O . ASN A 1 212 ? 22.788 -8.800 38.287 1.00 87.94 212 ASN A O 1
ATOM 1508 N N . CYS A 1 213 ? 22.719 -10.537 39.716 1.00 89.38 213 CYS A N 1
ATOM 1509 C CA . CYS A 1 213 ? 22.008 -11.454 38.831 1.00 89.38 213 CYS A CA 1
ATOM 1510 C C . CYS A 1 213 ? 20.582 -11.632 39.355 1.00 89.38 213 CYS A C 1
ATOM 1512 O O . CYS A 1 213 ? 20.386 -12.137 40.464 1.00 89.38 213 CYS A O 1
ATOM 1514 N N . LEU A 1 214 ? 19.590 -11.187 38.581 1.00 86.00 214 LEU A N 1
ATOM 1515 C CA . LEU A 1 214 ? 18.170 -11.310 38.913 1.00 86.00 214 LEU A CA 1
ATOM 1516 C C . LEU A 1 214 ? 17.547 -12.476 38.138 1.00 86.00 214 LEU A C 1
ATOM 1518 O O . LEU A 1 214 ? 17.935 -12.674 36.992 1.00 86.00 214 LEU A O 1
ATOM 1522 N N . PRO A 1 215 ? 16.606 -13.241 38.727 1.00 81.44 215 PRO A N 1
ATOM 1523 C CA . PRO A 1 215 ? 15.913 -14.305 38.007 1.00 81.44 215 PRO A CA 1
ATOM 1524 C C . PRO A 1 215 ? 15.220 -13.765 36.754 1.00 81.44 215 PRO A C 1
ATOM 1526 O O . PRO A 1 215 ? 14.594 -12.705 36.808 1.00 81.44 215 PRO A O 1
ATOM 1529 N N . ASP A 1 216 ? 15.309 -14.503 35.653 1.00 74.31 216 ASP A N 1
ATOM 1530 C CA . ASP A 1 216 ? 14.539 -14.211 34.447 1.00 74.31 216 ASP A CA 1
ATOM 1531 C C . ASP A 1 216 ? 13.044 -14.423 34.728 1.00 74.31 216 ASP A C 1
ATOM 1533 O O . ASP A 1 216 ? 12.650 -15.419 35.347 1.00 74.31 216 ASP A O 1
ATOM 1537 N N . ASP A 1 217 ? 12.200 -13.483 34.290 1.00 65.06 217 ASP A N 1
ATOM 1538 C CA . ASP A 1 217 ? 10.751 -13.685 34.307 1.00 65.06 217 ASP A CA 1
ATOM 1539 C C . ASP A 1 217 ? 10.399 -14.917 33.449 1.00 65.06 217 ASP A C 1
ATOM 1541 O O . ASP A 1 217 ? 11.068 -15.176 32.443 1.00 65.06 217 ASP A O 1
ATOM 1545 N N . PRO A 1 218 ? 9.368 -15.705 33.821 1.00 64.00 218 PRO A N 1
ATOM 1546 C CA . PRO A 1 218 ? 8.965 -16.856 33.026 1.00 64.00 218 PRO A CA 1
ATOM 1547 C C . PRO A 1 218 ? 8.681 -16.413 31.589 1.00 64.00 218 PRO A C 1
ATOM 1549 O O . PRO A 1 218 ? 7.941 -15.453 31.373 1.00 64.00 218 PRO A O 1
ATOM 1552 N N . GLU A 1 219 ? 9.282 -17.120 30.627 1.00 70.75 219 GLU A N 1
ATOM 1553 C CA . GLU A 1 219 ? 9.098 -16.876 29.195 1.00 70.75 219 GLU A CA 1
ATOM 1554 C C . GLU A 1 219 ? 7.600 -16.720 28.895 1.00 70.75 219 GLU A C 1
ATOM 1556 O O . GLU A 1 219 ? 6.843 -17.663 29.153 1.00 70.75 219 GLU A O 1
ATOM 1561 N N . PRO A 1 220 ? 7.131 -15.561 28.385 1.00 78.69 220 PRO A N 1
ATOM 1562 C CA . PRO A 1 220 ? 5.701 -15.282 28.280 1.00 78.69 220 PRO A CA 1
ATOM 1563 C C . PRO A 1 220 ? 4.928 -16.351 27.503 1.00 78.69 220 PRO A C 1
ATOM 1565 O O . PRO A 1 220 ? 3.753 -16.585 27.776 1.00 78.69 220 PRO A O 1
ATOM 1568 N N . CYS A 1 221 ? 5.596 -17.018 26.559 1.00 83.06 221 CYS A N 1
ATOM 1569 C CA . CYS A 1 221 ? 5.028 -18.072 25.729 1.00 83.06 221 CYS A CA 1
ATOM 1570 C C . CYS A 1 221 ? 5.095 -19.487 26.313 1.00 83.06 221 CYS A C 1
ATOM 1572 O O . CYS A 1 221 ? 4.593 -20.421 25.678 1.00 83.06 221 CYS A O 1
ATOM 1574 N N . ASP A 1 222 ? 5.683 -19.680 27.493 1.00 84.19 222 ASP A N 1
ATOM 1575 C CA . ASP A 1 222 ? 5.764 -21.000 28.105 1.00 84.19 222 ASP A CA 1
ATOM 1576 C C . ASP A 1 222 ? 4.357 -21.519 28.462 1.00 84.19 222 ASP A C 1
ATOM 1578 O O . ASP A 1 222 ? 3.573 -20.881 29.165 1.00 84.19 222 ASP A O 1
ATOM 1582 N N . GLY A 1 223 ? 3.992 -22.677 27.903 1.00 81.00 223 GLY A N 1
ATOM 1583 C CA . GLY A 1 223 ? 2.658 -23.274 28.043 1.00 81.00 223 GLY A CA 1
ATOM 1584 C C . GLY A 1 223 ? 1.535 -22.650 27.196 1.00 81.00 223 GLY A C 1
ATOM 1585 O O . GLY A 1 223 ? 0.398 -23.126 27.269 1.00 81.00 223 GLY A O 1
ATOM 1586 N N . VAL A 1 224 ? 1.811 -21.641 26.361 1.00 88.19 224 VAL A N 1
ATOM 1587 C CA . VAL A 1 224 ? 0.801 -21.011 25.492 1.00 88.19 224 VAL A CA 1
ATOM 1588 C C . VAL A 1 224 ? 0.717 -21.736 24.150 1.00 88.19 224 VAL A C 1
ATOM 1590 O O . VAL A 1 224 ? 1.576 -21.603 23.285 1.00 88.19 224 VAL A O 1
ATOM 1593 N N . ALA A 1 225 ? -0.357 -22.503 23.962 1.00 89.62 225 ALA A N 1
ATOM 1594 C CA . ALA A 1 225 ? -0.544 -23.334 22.771 1.00 89.62 225 ALA A CA 1
ATOM 1595 C C . ALA A 1 225 ? -1.310 -22.652 21.622 1.00 89.62 225 ALA A C 1
ATOM 1597 O O . ALA A 1 225 ? -1.483 -23.275 20.577 1.00 89.62 225 ALA A O 1
ATOM 1598 N N . CYS A 1 226 ? -1.836 -21.435 21.813 1.00 88.75 226 CYS A N 1
ATOM 1599 C CA . CYS A 1 226 ? -2.640 -20.716 20.811 1.00 88.75 226 CYS A CA 1
ATOM 1600 C C . CYS A 1 226 ? -3.765 -21.564 20.197 1.00 88.75 226 CYS A C 1
ATOM 1602 O O . CYS A 1 226 ? -4.030 -21.525 18.997 1.00 88.75 226 CYS A O 1
ATOM 1604 N N . SER A 1 227 ? -4.402 -22.394 21.030 1.00 90.81 227 SER A N 1
ATOM 1605 C CA . SER A 1 227 ? -5.419 -23.377 20.623 1.00 90.81 227 SER A CA 1
ATOM 1606 C C . SER A 1 227 ? -4.974 -24.367 19.529 1.00 90.81 227 SER A C 1
ATOM 1608 O O . SER A 1 227 ? -5.820 -25.042 18.950 1.00 90.81 227 SER A O 1
ATOM 1610 N N . GLY A 1 228 ? -3.673 -24.474 19.241 1.00 89.50 228 GLY A N 1
ATOM 1611 C CA . GLY A 1 228 ? -3.117 -25.283 18.152 1.00 89.50 228 GLY A CA 1
ATOM 1612 C C . GLY A 1 228 ? -3.276 -24.684 16.749 1.00 89.50 228 GLY A C 1
ATOM 1613 O O . GLY A 1 228 ? -3.002 -25.389 15.782 1.00 89.50 228 GLY A O 1
ATOM 1614 N N . HIS A 1 229 ? -3.711 -23.425 16.640 1.00 88.44 229 HIS A N 1
ATOM 1615 C CA . HIS A 1 229 ? -3.979 -22.723 15.377 1.00 88.44 229 HIS A CA 1
ATOM 1616 C C . HIS A 1 229 ? -3.239 -21.384 15.300 1.00 88.44 229 HIS A C 1
ATOM 1618 O O . HIS A 1 229 ? -3.779 -20.376 14.848 1.00 88.44 229 HIS A O 1
ATOM 1624 N N . GLY A 1 230 ? -2.023 -21.354 15.832 1.00 86.62 230 GLY A N 1
ATOM 1625 C CA . GLY A 1 230 ? -1.177 -20.178 15.823 1.00 86.62 230 GLY A CA 1
ATOM 1626 C C . GLY A 1 230 ? 0.136 -20.419 16.545 1.00 86.62 230 GLY A C 1
ATOM 1627 O O . GLY A 1 230 ? 0.338 -21.440 17.210 1.00 86.62 230 GLY A O 1
ATOM 1628 N N . ARG A 1 231 ? 1.030 -19.445 16.434 1.00 91.12 231 ARG A N 1
ATOM 1629 C CA . ARG A 1 231 ? 2.311 -19.411 17.129 1.00 91.12 231 ARG A CA 1
ATOM 1630 C C . ARG A 1 231 ? 2.248 -18.396 18.262 1.00 91.12 231 ARG A C 1
ATOM 1632 O O . ARG A 1 231 ? 1.811 -17.268 18.060 1.00 91.12 231 ARG A O 1
ATOM 1639 N N . CYS A 1 232 ? 2.725 -18.774 19.446 1.00 88.88 232 CYS A N 1
ATOM 1640 C CA . CYS A 1 232 ? 2.942 -17.785 20.494 1.00 88.88 232 CYS A CA 1
ATOM 1641 C C . CYS A 1 232 ? 4.184 -16.944 20.182 1.00 88.88 232 CYS A C 1
ATOM 1643 O O . CYS A 1 232 ? 5.248 -17.485 19.860 1.00 88.88 232 CYS A O 1
ATOM 1645 N N . VAL A 1 233 ? 4.040 -15.631 20.315 1.00 88.75 233 VAL A N 1
ATOM 1646 C CA . VAL A 1 233 ? 5.118 -14.647 20.276 1.00 88.75 233 VAL A CA 1
ATOM 1647 C C . VAL A 1 233 ? 5.088 -13.804 21.549 1.00 88.75 233 VAL A C 1
ATOM 1649 O O . VAL A 1 233 ? 4.020 -13.471 22.066 1.00 88.75 233 VAL A O 1
ATOM 1652 N N . ALA A 1 234 ? 6.266 -13.481 22.078 1.00 82.38 234 ALA A N 1
ATOM 1653 C CA . ALA A 1 234 ? 6.398 -12.560 23.198 1.00 82.38 234 ALA A CA 1
ATOM 1654 C C . ALA A 1 234 ? 6.395 -11.121 22.658 1.00 82.38 234 ALA A C 1
ATOM 1656 O O . ALA A 1 234 ? 7.318 -10.712 21.956 1.00 82.38 234 ALA A O 1
ATOM 1657 N N . GLU A 1 235 ? 5.360 -10.350 22.985 1.00 71.62 235 GLU A N 1
ATOM 1658 C CA . GLU A 1 235 ? 5.221 -8.944 22.608 1.00 71.62 235 GLU A CA 1
ATOM 1659 C C . GLU A 1 235 ? 5.136 -8.091 23.879 1.00 71.62 235 GLU A C 1
ATOM 1661 O O . GLU A 1 235 ? 4.266 -8.293 24.723 1.00 71.62 235 GLU A O 1
ATOM 1666 N N . GLN A 1 236 ? 6.072 -7.149 24.044 1.00 69.44 236 GLN A N 1
ATOM 1667 C CA . GLN A 1 236 ? 6.154 -6.257 25.217 1.00 69.44 236 GLN A CA 1
ATOM 1668 C C . GLN A 1 236 ? 6.152 -6.990 26.579 1.00 69.44 236 GLN A C 1
ATOM 1670 O O . GLN A 1 236 ? 5.634 -6.474 27.566 1.00 69.44 236 GLN A O 1
ATOM 1675 N N . GLY A 1 237 ? 6.729 -8.196 26.640 1.00 69.06 237 GLY A N 1
ATOM 1676 C CA . GLY A 1 237 ? 6.781 -9.007 27.864 1.00 69.06 237 GLY A CA 1
ATOM 1677 C C . GLY A 1 237 ? 5.501 -9.797 28.169 1.00 69.06 237 GLY A C 1
ATOM 1678 O O . GLY A 1 237 ? 5.404 -10.393 29.237 1.00 69.06 237 GLY A O 1
ATOM 1679 N N . ALA A 1 238 ? 4.530 -9.838 27.252 1.00 76.12 238 ALA A N 1
ATOM 1680 C CA . ALA A 1 238 ? 3.328 -10.662 27.353 1.00 76.12 238 ALA A CA 1
ATOM 1681 C C . ALA A 1 238 ? 3.233 -11.650 26.181 1.00 76.12 238 ALA A C 1
ATOM 1683 O O . ALA A 1 238 ? 3.702 -11.373 25.077 1.00 76.12 238 ALA A O 1
ATOM 1684 N N . ALA A 1 239 ? 2.610 -12.809 26.405 1.00 82.00 239 ALA A N 1
ATOM 1685 C CA . ALA A 1 239 ? 2.300 -13.723 25.314 1.00 82.00 239 ALA A CA 1
ATOM 1686 C C . ALA A 1 239 ? 1.178 -13.169 24.439 1.00 82.00 239 ALA A C 1
ATOM 1688 O O . ALA A 1 239 ? 0.144 -12.711 24.932 1.00 82.00 239 ALA A O 1
ATOM 1689 N N . ARG A 1 240 ? 1.363 -13.306 23.130 1.00 85.88 240 ARG A N 1
ATOM 1690 C CA . ARG A 1 240 ? 0.360 -13.067 22.100 1.00 85.88 240 ARG A CA 1
ATOM 1691 C C . ARG A 1 240 ? 0.359 -14.238 21.127 1.00 85.88 240 ARG A C 1
ATOM 1693 O O . ARG A 1 240 ? 1.405 -14.796 20.820 1.00 85.88 240 ARG A O 1
ATOM 1700 N N . CYS A 1 241 ? -0.814 -14.588 20.617 1.00 86.56 241 CYS A N 1
ATOM 1701 C CA . CYS A 1 241 ? -0.934 -15.559 19.539 1.00 86.56 241 CYS A CA 1
ATOM 1702 C C . CYS A 1 241 ? -0.955 -14.863 18.177 1.00 86.56 241 CYS A C 1
ATOM 1704 O O . CYS A 1 241 ? -1.830 -14.041 17.907 1.00 86.56 241 CYS A O 1
ATOM 1706 N N . GLU A 1 242 ? 0.001 -15.211 17.321 1.00 82.44 242 GLU A N 1
ATOM 1707 C CA . GLU A 1 242 ? -0.071 -15.007 15.876 1.00 82.44 242 GLU A CA 1
ATOM 1708 C C . GLU A 1 242 ? -0.839 -16.185 15.286 1.00 82.44 242 GLU A C 1
ATOM 1710 O O . GLU A 1 242 ? -0.324 -17.302 15.214 1.00 82.44 242 GLU A O 1
ATOM 1715 N N . CYS A 1 243 ? -2.106 -15.961 14.955 1.00 79.25 243 CYS A N 1
ATOM 1716 C CA . CYS A 1 243 ? -2.990 -17.027 14.513 1.00 79.25 243 CYS A CA 1
ATOM 1717 C C . CYS A 1 243 ? -2.765 -17.395 13.046 1.00 79.25 243 CYS A C 1
ATOM 1719 O O . CYS A 1 243 ? -2.441 -16.550 12.212 1.00 79.25 243 CYS A O 1
ATOM 1721 N N . ASP A 1 244 ? -2.936 -18.680 12.746 1.00 70.94 244 ASP A N 1
ATOM 1722 C CA . ASP A 1 244 ? -2.882 -19.201 11.388 1.00 70.94 244 ASP A CA 1
ATOM 1723 C C . ASP A 1 244 ? -4.003 -18.591 10.536 1.00 70.94 244 ASP A C 1
ATOM 1725 O O . ASP A 1 244 ? -5.049 -18.172 11.037 1.00 70.94 244 ASP A O 1
ATOM 1729 N N . ALA A 1 245 ? -3.819 -18.591 9.215 1.00 58.50 245 ALA A N 1
ATOM 1730 C CA . ALA A 1 245 ? -4.824 -18.084 8.288 1.00 58.50 245 ALA A CA 1
ATOM 1731 C C . ALA A 1 245 ? -6.203 -18.739 8.515 1.00 58.50 245 ALA A C 1
ATOM 1733 O O . ALA A 1 245 ? -6.336 -19.965 8.501 1.00 58.50 245 ALA A O 1
ATOM 1734 N N . GLY A 1 246 ? -7.236 -17.904 8.673 1.00 54.41 246 GLY A N 1
ATOM 1735 C CA . GLY A 1 246 ? -8.594 -18.339 9.011 1.00 54.41 246 GLY A CA 1
ATOM 1736 C C . GLY A 1 246 ? -8.864 -18.439 10.513 1.00 54.41 246 GLY A C 1
ATOM 1737 O O . GLY A 1 246 ? -9.873 -19.031 10.892 1.00 54.41 246 GLY A O 1
ATOM 1738 N N . TYR A 1 247 ? -7.984 -17.894 11.353 1.00 69.12 247 TYR A N 1
ATOM 1739 C CA . TYR A 1 247 ? -8.173 -17.737 12.788 1.00 69.12 247 TYR A CA 1
ATOM 1740 C C . TYR A 1 247 ? -7.734 -16.334 13.226 1.00 69.12 247 TYR A C 1
ATOM 1742 O O . TYR A 1 247 ? -6.779 -15.779 12.686 1.00 69.12 247 TYR A O 1
ATOM 1750 N N . HIS A 1 248 ? -8.376 -15.788 14.257 1.00 67.12 248 HIS A N 1
ATOM 1751 C CA . HIS A 1 248 ? -7.988 -14.529 14.893 1.00 67.12 248 HIS A CA 1
ATOM 1752 C C . HIS A 1 248 ? -7.724 -14.728 16.393 1.00 67.12 248 HIS A C 1
ATOM 1754 O O . HIS A 1 248 ? -8.255 -15.662 17.008 1.00 67.12 248 HIS A O 1
ATOM 1760 N N . PRO A 1 249 ? -6.891 -13.871 17.007 1.00 70.81 249 PRO A N 1
ATOM 1761 C CA . PRO A 1 249 ? -6.592 -13.980 18.426 1.00 70.81 249 PRO A CA 1
ATOM 1762 C C . PRO A 1 249 ? -7.777 -13.531 19.292 1.00 70.81 249 PRO A C 1
ATOM 1764 O O . PRO A 1 249 ? -8.200 -12.376 19.245 1.00 70.81 249 PRO A O 1
ATOM 1767 N N . GLU A 1 250 ? -8.238 -14.429 20.159 1.00 73.81 250 GLU A N 1
ATOM 1768 C CA . GLU A 1 250 ? -9.125 -14.158 21.292 1.00 73.81 250 GLU A CA 1
ATOM 1769 C C . GLU A 1 250 ? -8.359 -14.442 22.596 1.00 73.81 250 GLU A C 1
ATOM 1771 O O . GLU A 1 250 ? -8.320 -15.562 23.112 1.00 73.81 250 GLU A O 1
ATOM 1776 N N . GLY A 1 251 ? -7.682 -13.424 23.134 1.00 83.69 251 GLY A N 1
ATOM 1777 C CA . GLY A 1 251 ? -6.762 -13.613 24.261 1.00 83.69 251 GLY A CA 1
ATOM 1778 C C . GLY A 1 251 ? -5.553 -14.472 23.866 1.00 83.69 251 GLY A C 1
ATOM 1779 O O . GLY A 1 251 ? -4.828 -14.122 22.940 1.00 83.69 251 GLY A O 1
ATOM 1780 N N . LEU A 1 252 ? -5.331 -15.591 24.569 1.00 86.69 252 LEU A N 1
ATOM 1781 C CA . LEU A 1 252 ? -4.267 -16.573 24.275 1.00 86.69 252 LEU A CA 1
ATOM 1782 C C . LEU A 1 252 ? -4.762 -17.767 23.436 1.00 86.69 252 LEU A C 1
ATOM 1784 O O . LEU A 1 252 ? -4.132 -18.827 23.403 1.00 86.69 252 LEU A O 1
ATOM 1788 N N . ALA A 1 253 ? -5.919 -17.614 22.796 1.00 85.75 253 ALA A N 1
ATOM 1789 C CA . ALA A 1 253 ? -6.525 -18.603 21.921 1.00 85.75 253 ALA A CA 1
ATOM 1790 C C . ALA A 1 253 ? -6.605 -18.065 20.492 1.00 85.75 253 ALA A C 1
ATOM 1792 O O . ALA A 1 253 ? -6.833 -16.877 20.284 1.00 85.75 253 ALA A O 1
ATOM 1793 N N . CYS A 1 254 ? -6.475 -18.958 19.515 1.00 80.62 254 CYS A N 1
ATOM 1794 C CA . CYS A 1 254 ? -6.847 -18.669 18.136 1.00 80.62 254 CYS A CA 1
ATOM 1795 C C . CYS A 1 254 ? -8.256 -19.202 17.891 1.00 80.62 254 CYS A C 1
ATOM 1797 O O . CYS A 1 254 ? -8.488 -20.414 17.937 1.00 80.62 254 CYS A O 1
ATOM 1799 N N . ALA A 1 255 ? -9.203 -18.287 17.701 1.00 79.44 255 ALA A N 1
ATOM 1800 C CA . ALA A 1 255 ? -10.588 -18.589 17.379 1.00 79.44 255 ALA A CA 1
ATOM 1801 C C . ALA A 1 255 ? -10.750 -18.654 15.861 1.00 79.44 255 ALA A C 1
ATOM 1803 O O . ALA A 1 255 ? -10.199 -17.824 15.145 1.00 79.44 255 ALA A O 1
ATOM 1804 N N . ALA A 1 256 ? -11.475 -19.656 15.363 1.00 69.69 256 ALA A N 1
ATOM 1805 C CA . ALA A 1 256 ? -11.691 -19.804 13.929 1.00 69.69 256 ALA A CA 1
ATOM 1806 C C . ALA A 1 256 ? -12.510 -18.626 13.391 1.00 69.69 256 ALA A C 1
ATOM 1808 O O . ALA A 1 256 ? -13.588 -18.324 13.906 1.00 69.69 256 ALA A O 1
ATOM 1809 N N . ASP A 1 257 ? -12.032 -18.021 12.310 1.00 54.91 257 ASP A N 1
ATOM 1810 C CA . ASP A 1 257 ? -12.793 -17.063 11.527 1.00 54.91 257 ASP A CA 1
ATOM 1811 C C . ASP A 1 257 ? -13.970 -17.803 10.890 1.00 54.91 257 ASP A C 1
ATOM 1813 O O . ASP A 1 257 ? -13.818 -18.661 10.014 1.00 54.91 257 ASP A O 1
ATOM 1817 N N . THR A 1 258 ? -15.182 -17.508 11.349 1.00 52.50 258 THR A N 1
ATOM 1818 C CA . THR A 1 258 ? -16.379 -18.103 10.762 1.00 52.50 258 THR A CA 1
ATOM 1819 C C . THR A 1 258 ? -16.622 -17.495 9.388 1.00 52.50 258 THR A C 1
ATOM 1821 O O . THR A 1 258 ? -16.890 -16.300 9.263 1.00 52.50 258 THR A O 1
ATOM 1824 N N . SER A 1 259 ? -16.585 -18.324 8.347 1.00 46.16 259 SER A N 1
ATOM 1825 C CA . SER A 1 259 ? -16.954 -17.898 6.998 1.00 46.16 259 SER A CA 1
ATOM 1826 C C . SER A 1 259 ? -18.380 -17.342 6.987 1.00 46.16 259 SER A C 1
ATOM 1828 O O . SER A 1 259 ? -19.317 -17.985 7.459 1.00 46.16 259 SER A O 1
ATOM 1830 N N . GLY A 1 260 ? -18.545 -16.123 6.467 1.00 54.16 260 GLY A N 1
ATOM 1831 C CA . GLY A 1 260 ? -19.844 -15.443 6.465 1.00 54.16 260 GLY A CA 1
ATOM 1832 C C . GLY A 1 260 ? -20.122 -14.541 7.676 1.00 54.16 260 GLY A C 1
ATOM 1833 O O . GLY A 1 260 ? -21.236 -14.032 7.774 1.00 54.16 260 GLY A O 1
ATOM 1834 N N . ASP A 1 261 ? -19.129 -14.285 8.535 1.00 61.72 261 ASP A N 1
ATOM 1835 C CA . ASP A 1 261 ? -19.193 -13.382 9.704 1.00 61.72 261 ASP A CA 1
ATOM 1836 C C . ASP A 1 261 ? -19.758 -11.972 9.425 1.00 61.72 261 ASP A C 1
ATOM 1838 O O . ASP A 1 261 ? -20.273 -11.307 10.320 1.00 61.72 261 ASP A O 1
ATOM 1842 N N . GLY A 1 262 ? -19.684 -11.514 8.172 1.00 73.69 262 GLY A N 1
ATOM 1843 C CA . GLY A 1 262 ? -20.118 -10.177 7.788 1.00 73.69 262 GLY A CA 1
ATOM 1844 C C . GLY A 1 262 ? -19.104 -9.099 8.144 1.00 73.69 262 GLY A C 1
ATOM 1845 O O . GLY A 1 262 ? -19.501 -7.942 8.209 1.00 73.69 262 GLY A O 1
ATOM 1846 N N . LEU A 1 263 ? -17.831 -9.448 8.357 1.00 86.81 263 LEU A N 1
ATOM 1847 C CA . LEU A 1 263 ? -16.724 -8.511 8.555 1.00 86.81 263 LEU A CA 1
ATOM 1848 C C . LEU A 1 263 ? -16.282 -7.852 7.234 1.00 86.81 263 LEU A C 1
ATOM 1850 O O . LEU A 1 263 ? -16.531 -8.409 6.159 1.00 86.81 263 LEU A O 1
ATOM 1854 N N . PRO A 1 264 ? -15.651 -6.659 7.280 1.00 92.31 264 PRO A N 1
ATOM 1855 C CA . PRO A 1 264 ? -15.230 -5.985 6.063 1.00 92.31 264 PRO A CA 1
ATOM 1856 C C . PRO A 1 264 ? -14.038 -6.702 5.427 1.00 92.31 264 PRO A C 1
ATOM 1858 O O . PRO A 1 264 ? -13.194 -7.278 6.119 1.00 92.31 264 PRO A O 1
ATOM 1861 N N . ILE A 1 265 ? -13.932 -6.584 4.109 1.00 93.38 265 ILE A N 1
ATOM 1862 C CA . ILE A 1 265 ? -12.716 -6.877 3.342 1.00 93.38 265 ILE A CA 1
ATOM 1863 C C . ILE A 1 265 ? -12.192 -5.600 2.706 1.00 93.38 265 ILE A C 1
ATOM 1865 O O . ILE A 1 265 ? -12.966 -4.675 2.459 1.00 93.38 265 ILE A O 1
ATOM 1869 N N . TRP A 1 266 ? -10.895 -5.549 2.415 1.00 97.25 266 TRP A N 1
ATOM 1870 C CA . TRP A 1 266 ? -10.274 -4.373 1.819 1.00 97.25 266 TRP A CA 1
ATOM 1871 C C . TRP A 1 266 ? -9.237 -4.714 0.756 1.00 97.25 266 TRP A C 1
ATOM 1873 O O . TRP A 1 266 ? -8.637 -5.788 0.745 1.00 97.25 266 TRP A O 1
ATOM 1883 N N . PHE A 1 267 ? -9.048 -3.758 -0.143 1.00 98.19 267 PHE A N 1
ATOM 1884 C CA . PHE A 1 267 ? -8.143 -3.796 -1.277 1.00 98.19 267 PHE A CA 1
ATOM 1885 C C . PHE A 1 267 ? -7.310 -2.523 -1.277 1.00 98.19 267 PHE A C 1
ATOM 1887 O O . PHE A 1 267 ? -7.774 -1.462 -0.844 1.00 98.19 267 PHE A O 1
ATOM 1894 N N . LEU A 1 268 ? -6.106 -2.625 -1.823 1.00 98.81 268 LEU A N 1
ATOM 1895 C CA . LEU A 1 268 ? -5.312 -1.458 -2.169 1.00 98.81 268 LEU A CA 1
ATOM 1896 C C . LEU A 1 268 ? -5.294 -1.292 -3.679 1.00 98.81 268 LEU A C 1
ATOM 1898 O O . LEU A 1 268 ? -5.094 -2.257 -4.411 1.00 98.81 268 LEU A O 1
ATOM 1902 N N . HIS A 1 269 ? -5.491 -0.066 -4.143 1.00 98.75 269 HIS A N 1
ATOM 1903 C CA . HIS A 1 269 ? -5.524 0.250 -5.564 1.00 98.75 269 HIS A CA 1
ATOM 1904 C C . HIS A 1 269 ? -4.563 1.392 -5.894 1.00 98.75 269 HIS A C 1
ATOM 1906 O O . HIS A 1 269 ? -4.573 2.442 -5.250 1.00 98.75 269 HIS A O 1
ATOM 1912 N N . ILE A 1 270 ? -3.720 1.143 -6.892 1.00 98.50 270 ILE A N 1
ATOM 1913 C CA . ILE A 1 270 ? -2.785 2.091 -7.502 1.00 98.50 270 ILE A CA 1
ATOM 1914 C C . ILE A 1 270 ? -2.961 2.064 -9.022 1.00 98.50 270 ILE A C 1
ATOM 1916 O O . ILE A 1 270 ? -3.609 1.166 -9.560 1.00 98.50 270 ILE A O 1
ATOM 1920 N N . THR A 1 271 ? -2.421 3.062 -9.716 1.00 97.94 271 THR A N 1
ATOM 1921 C CA . THR A 1 271 ? -2.553 3.179 -11.171 1.00 97.94 271 THR A CA 1
ATOM 1922 C C . THR A 1 271 ? -1.510 4.127 -11.760 1.00 97.94 271 THR A C 1
ATOM 1924 O O . THR A 1 271 ? -0.920 4.938 -11.035 1.00 97.94 271 THR A O 1
ATOM 1927 N N . ASP A 1 272 ? -1.303 4.039 -13.076 1.00 96.44 272 ASP A N 1
ATOM 1928 C CA . ASP A 1 272 ? -0.549 4.991 -13.893 1.00 96.44 272 ASP A CA 1
ATOM 1929 C C . ASP A 1 272 ? 0.857 5.252 -13.325 1.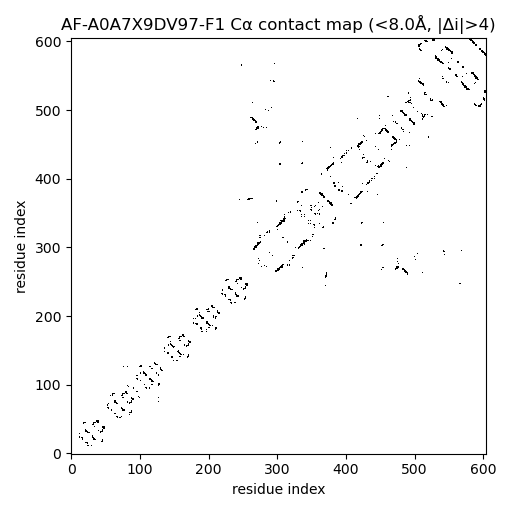00 96.44 272 ASP A C 1
ATOM 1931 O O . ASP A 1 272 ? 1.209 6.367 -12.919 1.00 96.44 272 ASP A O 1
ATOM 1935 N N . CYS A 1 273 ? 1.676 4.203 -13.248 1.00 95.19 273 CYS A N 1
ATOM 1936 C CA . CYS A 1 273 ? 3.048 4.292 -12.750 1.00 95.19 273 CYS A CA 1
ATOM 1937 C C . CYS A 1 273 ? 4.002 4.956 -13.755 1.00 95.19 273 CYS A C 1
ATOM 1939 O O . CYS A 1 273 ? 4.948 5.622 -13.336 1.00 95.19 273 CYS A O 1
ATOM 1941 N N . HIS A 1 274 ? 3.765 4.803 -15.063 1.00 94.19 274 HIS A N 1
ATOM 1942 C CA . HIS A 1 274 ? 4.560 5.395 -16.149 1.00 94.19 274 HIS A CA 1
ATOM 1943 C C . HIS A 1 274 ? 6.080 5.222 -15.989 1.00 94.19 274 HIS A C 1
ATOM 1945 O O . HIS A 1 274 ? 6.864 6.178 -16.095 1.00 94.19 274 HIS A O 1
ATOM 1951 N N . PHE A 1 275 ? 6.531 3.987 -15.750 1.00 91.50 275 PHE A N 1
ATOM 1952 C CA . PHE A 1 275 ? 7.963 3.703 -15.695 1.00 91.50 275 PHE A CA 1
ATOM 1953 C C . PHE A 1 275 ? 8.651 4.100 -17.011 1.00 91.50 275 PHE A C 1
ATOM 1955 O O . PHE A 1 275 ? 8.205 3.750 -18.107 1.00 91.50 275 PHE A O 1
ATOM 1962 N N . GLY A 1 276 ? 9.748 4.855 -16.886 1.00 80.44 276 GLY A N 1
ATOM 1963 C CA . GLY A 1 276 ? 10.512 5.442 -17.993 1.00 80.44 276 GLY A CA 1
ATOM 1964 C C . GLY A 1 276 ? 10.284 6.934 -18.242 1.00 80.44 276 GLY A C 1
ATOM 1965 O O . GLY A 1 276 ? 11.075 7.525 -18.969 1.00 80.44 276 GLY A O 1
ATOM 1966 N N . GLU A 1 277 ? 9.266 7.545 -17.632 1.00 79.31 277 GLU A N 1
ATOM 1967 C CA . GLU A 1 277 ? 9.050 9.002 -17.689 1.00 79.31 277 GLU A CA 1
ATOM 1968 C C . GLU A 1 277 ? 9.204 9.666 -16.310 1.00 79.31 277 GLU A C 1
ATOM 1970 O O . GLU A 1 277 ? 9.668 10.800 -16.205 1.00 79.31 277 GLU A O 1
ATOM 1975 N N . SER A 1 278 ? 8.871 8.945 -15.235 1.00 75.69 278 SER A N 1
ATOM 1976 C CA . SER A 1 278 ? 8.876 9.475 -13.871 1.00 75.69 278 SER A CA 1
ATOM 1977 C C . SER A 1 278 ? 10.087 9.038 -13.049 1.00 75.69 278 SER A C 1
ATOM 1979 O O . SER A 1 278 ? 10.358 7.847 -12.904 1.00 75.69 278 SER A O 1
ATOM 1981 N N . ALA A 1 279 ? 10.769 10.005 -12.426 1.00 69.94 279 ALA A N 1
ATOM 1982 C CA . ALA A 1 279 ? 11.856 9.741 -11.481 1.00 69.94 279 ALA A CA 1
ATOM 1983 C C . ALA A 1 279 ? 11.363 9.274 -10.095 1.00 69.94 279 ALA A C 1
ATOM 1985 O O . ALA A 1 279 ? 12.137 8.687 -9.342 1.00 69.94 279 ALA A O 1
ATOM 1986 N N . VAL A 1 280 ? 10.092 9.525 -9.746 1.00 83.62 280 VAL A N 1
ATOM 1987 C CA . VAL A 1 280 ? 9.529 9.176 -8.425 1.00 83.62 280 VAL A CA 1
ATOM 1988 C C . VAL A 1 280 ? 8.772 7.849 -8.424 1.00 83.62 280 VAL A C 1
ATOM 1990 O O . VAL A 1 280 ? 8.650 7.233 -7.366 1.00 83.62 280 VAL A O 1
ATOM 1993 N N . ALA A 1 281 ? 8.318 7.376 -9.592 1.00 87.75 281 ALA A N 1
ATOM 1994 C CA . ALA A 1 281 ? 7.530 6.148 -9.722 1.00 87.75 281 ALA A CA 1
ATOM 1995 C C . ALA A 1 281 ? 8.210 4.931 -9.086 1.00 87.75 281 ALA A C 1
ATOM 1997 O O . ALA A 1 281 ? 7.552 4.180 -8.369 1.00 87.75 281 ALA A O 1
ATOM 1998 N N . ALA A 1 282 ? 9.523 4.770 -9.286 1.00 89.12 282 ALA A N 1
ATOM 1999 C CA . ALA A 1 282 ? 10.286 3.671 -8.699 1.00 89.12 282 ALA A CA 1
ATOM 2000 C C . ALA A 1 282 ? 10.222 3.699 -7.166 1.00 89.12 282 ALA A C 1
ATOM 2002 O O . ALA A 1 282 ? 9.767 2.738 -6.554 1.00 89.12 282 ALA A O 1
ATOM 2003 N N . SER A 1 283 ? 10.577 4.833 -6.549 1.00 91.38 283 SER A N 1
ATOM 2004 C CA . SER A 1 283 ? 10.565 4.969 -5.089 1.00 91.38 283 SER A CA 1
ATOM 2005 C C . SER A 1 283 ? 9.173 4.749 -4.500 1.00 91.38 283 SER A C 1
ATOM 2007 O O . SER A 1 283 ? 9.052 4.030 -3.513 1.00 91.38 283 SER A O 1
ATOM 2009 N N . LEU A 1 284 ? 8.126 5.334 -5.089 1.00 95.44 284 LEU A N 1
ATOM 2010 C CA . LEU A 1 284 ? 6.766 5.207 -4.562 1.00 95.44 284 LEU A CA 1
ATOM 2011 C C . LEU A 1 284 ? 6.214 3.787 -4.727 1.00 95.44 284 LEU A C 1
ATOM 2013 O O . LEU A 1 284 ? 5.600 3.267 -3.799 1.00 95.44 284 LEU A O 1
ATOM 2017 N N . THR A 1 285 ? 6.471 3.145 -5.869 1.00 96.44 285 THR A N 1
ATOM 2018 C CA . THR A 1 285 ? 6.069 1.751 -6.122 1.00 96.44 285 THR A CA 1
ATOM 2019 C C . THR A 1 285 ? 6.776 0.806 -5.152 1.00 96.44 285 THR A C 1
ATOM 2021 O O . THR A 1 285 ? 6.128 -0.031 -4.525 1.00 96.44 285 THR A O 1
ATOM 2024 N N . THR A 1 286 ? 8.082 0.992 -4.938 1.00 96.12 286 THR A N 1
ATOM 2025 C CA . THR A 1 286 ? 8.837 0.210 -3.954 1.00 96.12 286 THR A CA 1
ATOM 2026 C C . THR A 1 286 ? 8.304 0.415 -2.546 1.00 96.12 286 THR A C 1
ATOM 2028 O O . THR A 1 286 ? 8.060 -0.571 -1.860 1.00 96.12 286 THR A O 1
ATOM 2031 N N . THR A 1 287 ? 8.067 1.655 -2.107 1.00 97.31 287 THR A N 1
ATOM 2032 C CA . THR A 1 287 ? 7.483 1.922 -0.783 1.00 97.31 287 THR A CA 1
ATOM 2033 C C . THR A 1 287 ? 6.089 1.308 -0.641 1.00 97.31 287 THR A C 1
ATOM 2035 O O . THR A 1 287 ? 5.762 0.752 0.409 1.00 97.31 287 THR A O 1
ATOM 2038 N N . PHE A 1 288 ? 5.266 1.361 -1.689 1.00 98.25 288 PHE A N 1
ATOM 2039 C CA . PHE A 1 288 ? 3.942 0.753 -1.674 1.00 98.25 288 PHE A CA 1
ATOM 2040 C C . PHE A 1 288 ? 4.023 -0.755 -1.405 1.00 98.25 288 PHE A C 1
ATOM 2042 O O . PHE A 1 288 ? 3.373 -1.243 -0.482 1.00 98.25 288 PHE A O 1
ATOM 2049 N N . PHE A 1 289 ? 4.875 -1.488 -2.123 1.00 98.19 289 PHE A N 1
ATOM 2050 C CA . PHE A 1 289 ? 4.974 -2.940 -1.950 1.00 98.19 289 PHE A CA 1
ATOM 2051 C C . PHE A 1 289 ? 5.814 -3.391 -0.754 1.00 98.19 289 PHE A C 1
ATOM 2053 O O . PHE A 1 289 ? 5.521 -4.433 -0.180 1.00 98.19 289 PHE A O 1
ATOM 2060 N N . SER A 1 290 ? 6.835 -2.635 -0.347 1.00 96.00 290 SER A N 1
ATOM 2061 C CA . SER A 1 290 ? 7.709 -3.026 0.768 1.00 96.00 290 SER A CA 1
ATOM 2062 C C . SER A 1 290 ? 7.194 -2.582 2.135 1.00 96.00 290 SER A C 1
ATOM 2064 O O . SER A 1 290 ? 7.586 -3.153 3.147 1.00 96.00 290 SER A O 1
ATOM 2066 N N . THR A 1 291 ? 6.343 -1.551 2.179 1.00 96.12 291 THR A N 1
ATOM 2067 C CA . THR A 1 291 ? 5.899 -0.925 3.434 1.00 96.12 291 THR A CA 1
ATOM 2068 C C . THR A 1 291 ? 4.381 -0.895 3.557 1.00 96.12 291 THR A C 1
ATOM 2070 O O . THR A 1 291 ? 3.849 -1.304 4.583 1.00 96.12 291 THR A O 1
ATOM 2073 N N . VAL A 1 292 ? 3.663 -0.416 2.536 1.00 98.44 292 VAL A N 1
ATOM 2074 C CA . VAL A 1 292 ? 2.207 -0.205 2.639 1.00 98.44 292 VAL A CA 1
ATOM 2075 C C . VAL A 1 292 ? 1.444 -1.527 2.570 1.00 98.44 292 VAL A C 1
ATOM 2077 O O . VAL A 1 292 ? 0.637 -1.804 3.453 1.00 98.44 292 VAL A O 1
ATOM 2080 N N . VAL A 1 293 ? 1.709 -2.354 1.556 1.00 98.31 293 VAL A N 1
ATOM 2081 C CA . VAL A 1 293 ? 1.029 -3.646 1.372 1.00 98.31 293 VAL A CA 1
ATOM 2082 C C . VAL A 1 293 ? 1.238 -4.578 2.575 1.00 98.31 293 VAL A C 1
ATOM 2084 O O . VAL A 1 293 ? 0.231 -5.073 3.079 1.00 98.31 293 VAL A O 1
ATOM 2087 N N . PRO A 1 294 ? 2.463 -4.772 3.107 1.00 96.31 294 PRO A N 1
ATOM 2088 C CA . PRO A 1 294 ? 2.670 -5.634 4.271 1.00 96.31 294 PRO A CA 1
ATOM 2089 C C . PRO A 1 294 ? 2.047 -5.093 5.560 1.00 96.31 294 PRO A C 1
ATOM 2091 O O . PRO A 1 294 ? 1.671 -5.877 6.412 1.00 96.31 294 PRO A O 1
ATOM 2094 N N . ALA A 1 295 ? 1.922 -3.772 5.719 1.00 96.31 295 ALA A N 1
ATOM 2095 C CA . ALA A 1 295 ? 1.337 -3.182 6.927 1.00 96.31 295 ALA A CA 1
ATOM 2096 C C . ALA A 1 295 ? -0.202 -3.130 6.914 1.00 96.31 295 ALA A C 1
ATOM 2098 O O . ALA A 1 295 ? -0.818 -2.987 7.971 1.00 96.31 295 ALA A O 1
ATOM 2099 N N . ILE A 1 296 ? -0.816 -3.164 5.726 1.00 97.50 296 ILE A N 1
ATOM 2100 C CA . ILE A 1 296 ? -2.278 -3.125 5.551 1.00 97.50 296 ILE A CA 1
ATOM 2101 C C . ILE A 1 296 ? -2.869 -4.519 5.334 1.00 97.50 296 ILE A C 1
ATOM 2103 O O . ILE A 1 296 ? -4.049 -4.719 5.615 1.00 97.50 296 ILE A O 1
ATOM 2107 N N . GLU A 1 297 ? -2.081 -5.459 4.811 1.00 96.00 297 GLU A N 1
ATOM 2108 C CA . GLU A 1 297 ? -2.493 -6.846 4.567 1.00 96.00 297 GLU A CA 1
ATOM 2109 C C . GLU A 1 297 ? -3.826 -6.941 3.788 1.00 96.00 297 GLU A C 1
ATOM 2111 O O . GLU A 1 297 ? -4.807 -7.516 4.267 1.00 96.00 297 GLU A O 1
ATOM 2116 N N . PRO A 1 298 ? -3.934 -6.313 2.596 1.00 96.88 298 PRO A N 1
ATOM 2117 C CA . PRO A 1 298 ? -5.176 -6.327 1.835 1.00 96.88 298 PRO A CA 1
ATOM 2118 C C . PRO A 1 298 ? -5.476 -7.709 1.251 1.00 96.88 298 PRO A C 1
ATOM 2120 O O . PRO A 1 298 ? -4.576 -8.500 0.980 1.00 96.88 298 PRO A O 1
ATOM 2123 N N . VAL A 1 299 ? -6.750 -7.945 0.923 1.00 95.25 299 VAL A N 1
ATOM 2124 C CA . VAL A 1 299 ? -7.169 -9.123 0.144 1.00 95.25 299 VAL A CA 1
ATOM 2125 C C . VAL A 1 299 ? -6.440 -9.178 -1.198 1.00 95.25 299 VAL A C 1
ATOM 2127 O O . VAL A 1 299 ? -6.022 -10.248 -1.639 1.00 95.25 299 VAL A O 1
ATOM 2130 N N . ALA A 1 300 ? -6.309 -8.022 -1.850 1.00 97.19 300 ALA A N 1
ATOM 2131 C CA . ALA A 1 300 ? -5.426 -7.859 -2.989 1.00 97.19 300 ALA A CA 1
ATOM 2132 C C . ALA A 1 300 ? -4.928 -6.417 -3.118 1.00 97.19 300 ALA A C 1
ATOM 2134 O O . ALA A 1 300 ? -5.639 -5.461 -2.786 1.00 97.19 300 ALA A O 1
ATOM 2135 N N . ALA A 1 301 ? -3.723 -6.279 -3.661 1.00 98.50 301 ALA A N 1
ATOM 2136 C CA . ALA A 1 301 ? -3.252 -5.044 -4.268 1.00 98.50 301 ALA A CA 1
ATOM 2137 C C . ALA A 1 301 ? -3.534 -5.086 -5.781 1.00 98.50 301 ALA A C 1
ATOM 2139 O O . ALA A 1 301 ? -3.345 -6.116 -6.427 1.00 98.50 301 ALA A O 1
ATOM 2140 N N . ILE A 1 302 ? -4.019 -3.982 -6.346 1.00 98.75 302 ILE A N 1
ATOM 2141 C CA . ILE A 1 302 ? -4.517 -3.920 -7.725 1.00 98.75 302 ILE A CA 1
ATOM 2142 C C . ILE A 1 302 ? -3.883 -2.723 -8.425 1.00 98.75 302 ILE A C 1
ATOM 2144 O O . ILE A 1 302 ? -4.018 -1.596 -7.947 1.00 98.75 302 ILE A O 1
ATOM 2148 N N . ASN A 1 303 ? -3.224 -2.962 -9.559 1.00 98.56 303 ASN A N 1
ATOM 2149 C CA . ASN A 1 303 ? -2.744 -1.905 -10.445 1.00 98.56 303 ASN A CA 1
ATOM 2150 C C . ASN A 1 303 ? -3.643 -1.804 -11.682 1.00 98.56 303 ASN A C 1
ATOM 2152 O O . ASN A 1 303 ? -3.828 -2.798 -12.385 1.00 98.56 303 ASN A O 1
ATOM 2156 N N . THR A 1 304 ? -4.245 -0.638 -11.931 1.00 98.44 304 THR A N 1
ATOM 2157 C CA . THR A 1 304 ? -5.190 -0.463 -13.048 1.00 98.44 304 THR A CA 1
ATOM 2158 C C . THR A 1 304 ? -4.562 0.032 -14.348 1.00 98.44 304 THR A C 1
ATOM 2160 O O . THR A 1 304 ? -5.250 0.663 -15.146 1.00 98.44 304 THR A O 1
ATOM 2163 N N . GLY A 1 305 ? -3.297 -0.300 -14.598 1.00 95.81 305 GLY A N 1
ATOM 2164 C CA . GLY A 1 305 ? -2.638 -0.096 -15.885 1.00 95.81 305 GLY A CA 1
ATOM 2165 C C . GLY A 1 305 ? -1.784 1.154 -15.975 1.00 95.81 305 GLY A C 1
ATOM 2166 O O . GLY A 1 305 ? -1.705 1.958 -15.044 1.00 95.81 305 GLY A O 1
ATOM 2167 N N . ASP A 1 306 ? -1.127 1.279 -17.126 1.00 96.00 306 ASP A N 1
ATOM 2168 C CA . ASP A 1 306 ? -0.046 2.222 -17.391 1.00 96.00 306 ASP A CA 1
ATOM 2169 C C . ASP A 1 306 ? 1.127 1.988 -16.429 1.00 96.00 306 ASP A C 1
ATOM 2171 O O . ASP A 1 306 ? 1.711 2.911 -15.849 1.00 96.00 306 ASP A O 1
ATOM 2175 N N . GLU A 1 307 ? 1.500 0.712 -16.268 1.00 96.06 307 GLU A N 1
ATOM 2176 C CA . GLU A 1 307 ? 2.714 0.324 -15.551 1.00 96.06 307 GLU A CA 1
ATOM 2177 C C . GLU A 1 307 ? 3.938 0.988 -16.195 1.00 96.06 307 GLU A C 1
ATOM 2179 O O . GLU A 1 307 ? 4.804 1.543 -15.519 1.00 96.06 307 GLU A O 1
ATOM 2184 N N . THR A 1 308 ? 3.996 0.989 -17.522 1.00 93.62 308 THR A N 1
ATOM 2185 C CA . THR A 1 308 ? 5.091 1.550 -18.312 1.00 93.62 308 THR A CA 1
ATOM 2186 C C . THR A 1 308 ? 4.623 2.735 -19.142 1.00 93.62 308 THR A C 1
ATOM 2188 O O . THR A 1 308 ? 3.483 2.776 -19.581 1.00 93.62 308 THR A O 1
ATOM 2191 N N . ASP A 1 309 ? 5.506 3.702 -19.425 1.00 91.38 309 ASP A N 1
ATOM 2192 C CA . ASP A 1 309 ? 5.109 4.847 -20.262 1.00 91.38 309 ASP A CA 1
ATOM 2193 C C . ASP A 1 309 ? 5.103 4.543 -21.779 1.00 91.38 309 ASP A C 1
ATOM 2195 O O . ASP A 1 309 ? 4.493 5.257 -22.582 1.00 91.38 309 ASP A O 1
ATOM 2199 N N . GLY A 1 310 ? 5.788 3.482 -22.206 1.00 87.44 310 GLY A N 1
ATOM 2200 C CA . GLY A 1 310 ? 5.909 3.135 -23.624 1.00 87.44 310 GLY A CA 1
ATOM 2201 C C . GLY A 1 310 ? 5.883 1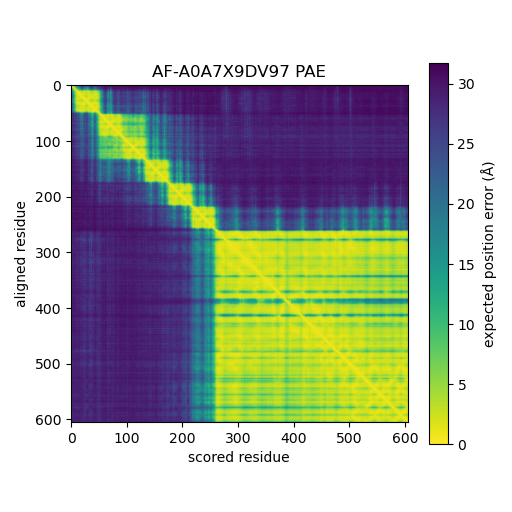.646 -23.946 1.00 87.44 310 GLY A C 1
ATOM 2202 O O . GLY A 1 310 ? 6.130 1.289 -25.099 1.00 87.44 310 GLY A O 1
ATOM 2203 N N . GLY A 1 311 ? 5.640 0.767 -22.972 1.00 87.00 311 GLY A N 1
ATOM 2204 C CA . GLY A 1 311 ? 5.620 -0.682 -23.188 1.00 87.00 311 GLY A CA 1
ATOM 2205 C C . GLY A 1 311 ? 6.976 -1.301 -23.548 1.00 87.00 311 GLY A C 1
ATOM 2206 O O . GLY A 1 311 ? 7.027 -2.462 -23.951 1.00 87.00 311 GLY A O 1
ATOM 2207 N N . SER A 1 312 ? 8.086 -0.560 -23.446 1.00 85.50 312 SER A N 1
ATOM 2208 C CA . SER A 1 312 ? 9.405 -1.087 -23.817 1.00 85.50 312 SER A CA 1
ATOM 2209 C C . SER A 1 312 ? 9.918 -2.101 -22.791 1.00 85.50 312 SER A C 1
ATOM 2211 O O . SER A 1 312 ? 9.655 -1.984 -21.594 1.00 85.50 312 SER A O 1
ATOM 2213 N N . SER A 1 313 ? 10.725 -3.070 -23.234 1.00 84.69 313 SER A N 1
ATOM 2214 C CA . SER A 1 313 ? 11.306 -4.083 -22.339 1.00 84.69 313 SER A CA 1
ATOM 2215 C C . SER A 1 313 ? 12.127 -3.471 -21.199 1.00 84.69 313 SER A C 1
ATOM 2217 O O . SER A 1 313 ? 12.103 -3.988 -20.090 1.00 84.69 313 SER A O 1
ATOM 2219 N N . TYR A 1 314 ? 12.820 -2.353 -21.444 1.00 84.25 314 TYR A N 1
ATOM 2220 C CA . TYR A 1 314 ? 13.570 -1.651 -20.399 1.00 84.25 314 TYR A CA 1
ATOM 2221 C C . TYR A 1 314 ? 12.650 -1.065 -19.320 1.00 84.25 314 TYR A C 1
ATOM 2223 O O . TYR A 1 314 ? 12.921 -1.220 -18.136 1.00 84.25 314 TYR A O 1
ATOM 2231 N N . GLN A 1 315 ? 11.536 -0.442 -19.709 1.00 90.81 315 GLN A N 1
ATOM 2232 C CA . GLN A 1 315 ? 10.575 0.107 -18.746 1.00 90.81 315 GLN A CA 1
ATOM 2233 C C . GLN A 1 315 ? 9.923 -0.993 -17.906 1.00 90.81 315 GLN A C 1
ATOM 2235 O O . GLN A 1 315 ? 9.773 -0.828 -16.699 1.00 90.81 315 GLN A O 1
ATOM 2240 N N . TRP A 1 316 ? 9.605 -2.132 -18.525 1.00 91.81 316 TRP A N 1
ATOM 2241 C CA . TRP A 1 316 ? 9.098 -3.305 -17.817 1.00 91.81 316 TRP A CA 1
ATOM 2242 C C . TRP A 1 316 ? 10.103 -3.872 -16.808 1.00 91.81 316 TRP A C 1
ATOM 2244 O O . TRP A 1 316 ? 9.694 -4.257 -15.716 1.00 91.81 316 TRP A O 1
ATOM 2254 N N . LEU A 1 317 ? 11.405 -3.875 -17.123 1.00 89.50 317 LEU A N 1
ATOM 2255 C CA . LEU A 1 317 ? 12.450 -4.261 -16.164 1.00 89.50 317 LEU A CA 1
ATOM 2256 C C . LEU A 1 317 ? 12.498 -3.311 -14.959 1.00 89.50 317 LEU A C 1
ATOM 2258 O O . LEU A 1 317 ? 12.575 -3.777 -13.827 1.00 89.50 317 LEU A O 1
ATOM 2262 N N . LEU A 1 318 ? 12.411 -1.995 -15.187 1.00 89.06 318 LEU A N 1
ATOM 2263 C CA . LEU A 1 318 ? 12.383 -1.012 -14.095 1.00 89.06 318 LEU A CA 1
ATOM 2264 C C . LEU A 1 318 ? 11.152 -1.183 -13.198 1.00 89.06 318 LEU A C 1
ATOM 2266 O O . LEU A 1 318 ? 11.258 -1.115 -11.977 1.00 89.06 318 LEU A O 1
ATOM 2270 N N . TYR A 1 319 ? 9.989 -1.414 -13.807 1.00 95.12 319 TYR A N 1
ATOM 2271 C CA . TYR A 1 319 ? 8.758 -1.682 -13.075 1.00 95.12 319 TYR A CA 1
ATOM 2272 C C . TYR A 1 319 ? 8.874 -2.956 -12.227 1.00 95.12 319 TYR A C 1
ATOM 2274 O O . TYR A 1 319 ? 8.535 -2.940 -11.048 1.00 95.12 319 TYR A O 1
ATOM 2282 N N . GLN A 1 320 ? 9.400 -4.045 -12.797 1.00 94.38 320 GLN A N 1
ATOM 2283 C CA . GLN A 1 320 ? 9.594 -5.307 -12.078 1.00 94.38 320 GLN A CA 1
ATOM 2284 C C . GLN A 1 320 ? 10.537 -5.171 -10.884 1.00 94.38 320 GLN A C 1
ATOM 2286 O O . GLN A 1 320 ? 10.271 -5.754 -9.838 1.00 94.38 320 GLN A O 1
ATOM 2291 N N . ASP A 1 321 ? 11.620 -4.412 -11.035 1.00 91.75 321 ASP A N 1
ATOM 2292 C CA . ASP A 1 321 ? 12.552 -4.141 -9.941 1.00 91.75 321 ASP A CA 1
ATOM 2293 C C . ASP A 1 321 ? 11.850 -3.382 -8.805 1.00 91.75 321 ASP A C 1
ATOM 2295 O O . ASP A 1 321 ? 11.857 -3.809 -7.650 1.00 91.75 321 ASP A O 1
ATOM 2299 N N . ALA A 1 322 ? 11.123 -2.316 -9.145 1.00 93.88 322 ALA A N 1
ATOM 2300 C CA . ALA A 1 322 ? 10.411 -1.518 -8.156 1.00 93.88 322 ALA A CA 1
ATOM 2301 C C . ALA A 1 322 ? 9.249 -2.273 -7.482 1.00 93.88 322 ALA A C 1
ATOM 2303 O O . ALA A 1 322 ? 8.967 -2.031 -6.307 1.00 93.88 322 ALA A O 1
ATOM 2304 N N . ALA A 1 323 ? 8.592 -3.186 -8.204 1.00 95.38 323 ALA A N 1
ATOM 2305 C CA . ALA A 1 323 ? 7.492 -4.020 -7.724 1.00 95.38 323 ALA A CA 1
ATOM 2306 C C . ALA A 1 323 ? 7.944 -5.390 -7.183 1.00 95.38 323 ALA A C 1
ATOM 2308 O O . ALA A 1 323 ? 7.110 -6.256 -6.935 1.00 95.38 323 ALA A O 1
ATOM 2309 N N . ALA A 1 324 ? 9.244 -5.611 -6.954 1.00 92.62 324 ALA A N 1
ATOM 2310 C CA . ALA A 1 324 ? 9.769 -6.909 -6.520 1.00 92.62 324 ALA A CA 1
ATOM 2311 C C . ALA A 1 324 ? 9.184 -7.411 -5.183 1.00 92.62 324 ALA A C 1
ATOM 2313 O O . ALA A 1 324 ? 9.113 -8.618 -4.961 1.00 92.62 324 ALA A O 1
ATOM 2314 N N . GLY A 1 325 ? 8.747 -6.498 -4.307 1.00 92.88 325 GLY A N 1
ATOM 2315 C CA . GLY A 1 325 ? 8.067 -6.825 -3.047 1.00 92.88 325 GLY A CA 1
ATOM 2316 C C . GLY A 1 325 ? 6.577 -7.157 -3.190 1.00 92.88 325 GLY A C 1
ATOM 2317 O O . GLY A 1 325 ? 5.917 -7.399 -2.182 1.00 92.88 325 GLY A O 1
ATOM 2318 N N . ALA A 1 326 ? 6.019 -7.123 -4.404 1.00 97.00 326 ALA A N 1
ATOM 2319 C CA . ALA A 1 326 ? 4.607 -7.391 -4.617 1.00 97.00 326 ALA A CA 1
ATOM 2320 C C . ALA A 1 326 ? 4.255 -8.853 -4.279 1.00 97.00 326 ALA A C 1
ATOM 2322 O O . ALA A 1 326 ? 5.025 -9.767 -4.603 1.00 97.00 326 ALA A O 1
ATOM 2323 N N . PRO A 1 327 ? 3.075 -9.102 -3.677 1.00 94.69 327 PRO A N 1
ATOM 2324 C CA . PRO A 1 327 ? 2.554 -10.453 -3.514 1.00 94.69 327 PRO A CA 1
ATOM 2325 C C . PRO A 1 327 ? 2.488 -11.212 -4.851 1.00 94.69 327 PRO A C 1
ATOM 2327 O O . PRO A 1 327 ? 2.412 -10.602 -5.919 1.00 94.69 327 PRO A O 1
ATOM 2330 N N . PRO A 1 328 ? 2.488 -12.552 -4.842 1.00 93.12 328 PRO A N 1
ATOM 2331 C CA . PRO A 1 328 ? 2.232 -13.310 -6.058 1.00 93.12 328 PRO A CA 1
ATOM 2332 C C . PRO A 1 328 ? 0.781 -13.125 -6.530 1.00 93.12 328 PRO A C 1
ATOM 2334 O O . PRO A 1 328 ? -0.117 -12.778 -5.762 1.00 93.12 328 PRO A O 1
ATOM 2337 N N . TYR A 1 329 ? 0.534 -13.421 -7.804 1.00 93.88 329 TYR A N 1
ATOM 2338 C CA . TYR A 1 329 ? -0.826 -13.594 -8.308 1.00 93.88 329 TYR A CA 1
ATOM 2339 C C . TYR A 1 329 ? -1.514 -14.768 -7.572 1.00 93.88 329 TYR A C 1
ATOM 2341 O O . TYR A 1 329 ? -0.887 -15.825 -7.442 1.00 93.88 329 TYR A O 1
ATOM 2349 N N . PRO A 1 330 ? -2.785 -14.646 -7.131 1.00 95.06 330 PRO A N 1
ATOM 2350 C CA . PRO A 1 330 ? -3.723 -13.556 -7.418 1.00 95.06 330 PRO A CA 1
ATOM 2351 C C . PRO A 1 330 ? -3.756 -12.399 -6.401 1.00 95.06 330 PRO A C 1
ATOM 2353 O O . PRO A 1 330 ? -4.495 -11.448 -6.628 1.00 95.06 330 PRO A O 1
ATOM 2356 N N . GLN A 1 331 ? -2.997 -12.439 -5.302 1.00 95.69 331 GLN A N 1
ATOM 2357 C CA . GLN A 1 331 ? -3.007 -11.390 -4.262 1.00 95.69 331 GLN A CA 1
ATOM 2358 C C . GLN A 1 331 ? -2.441 -10.047 -4.751 1.00 95.69 331 GLN A C 1
ATOM 2360 O O . GLN A 1 331 ? -2.734 -8.996 -4.181 1.00 95.69 331 GLN A O 1
ATOM 2365 N N . TYR A 1 332 ? -1.663 -10.068 -5.828 1.00 98.31 332 TYR A N 1
ATOM 2366 C CA . TYR A 1 332 ? -1.377 -8.896 -6.639 1.00 98.31 332 TYR A CA 1
ATOM 2367 C C . TYR A 1 332 ? -1.736 -9.167 -8.093 1.00 98.31 332 TYR A C 1
ATOM 2369 O O . TYR A 1 332 ? -1.412 -10.231 -8.632 1.00 98.31 332 TYR A O 1
ATOM 2377 N N . PHE A 1 333 ? -2.388 -8.204 -8.735 1.00 98.44 333 PHE A N 1
ATOM 2378 C CA . PHE A 1 333 ? -2.584 -8.249 -10.174 1.00 98.44 333 PHE A CA 1
ATOM 2379 C C . PHE A 1 333 ? -2.673 -6.860 -10.798 1.00 98.44 333 PHE A C 1
ATOM 2381 O O . PHE A 1 333 ? -2.996 -5.855 -10.163 1.00 98.44 333 PHE A O 1
ATOM 2388 N N . GLU A 1 334 ? -2.415 -6.860 -12.092 1.00 97.56 334 GLU A N 1
ATOM 2389 C CA . GLU A 1 334 ? -2.367 -5.730 -12.993 1.00 97.56 334 GLU A CA 1
ATOM 2390 C C . GLU A 1 334 ? -3.362 -5.951 -14.130 1.00 97.56 334 GLU A C 1
ATOM 2392 O O . GLU A 1 334 ? -3.771 -7.078 -14.444 1.00 97.56 334 GLU A O 1
ATOM 2397 N N . ILE A 1 335 ? -3.714 -4.864 -14.794 1.00 97.31 335 ILE A N 1
ATOM 2398 C CA . ILE A 1 335 ? -4.408 -4.876 -16.077 1.00 97.31 335 ILE A CA 1
ATOM 2399 C C . ILE A 1 335 ? -3.668 -3.929 -17.017 1.00 97.31 335 ILE A C 1
ATOM 2401 O O . ILE A 1 335 ? -3.108 -2.951 -16.547 1.00 97.31 335 ILE A O 1
ATOM 2405 N N . PRO A 1 336 ? -3.658 -4.176 -18.331 1.00 95.75 336 PRO A N 1
ATOM 2406 C CA . PRO A 1 336 ? -2.932 -3.306 -19.246 1.00 95.75 336 PRO A CA 1
ATOM 2407 C C . PRO A 1 336 ? -3.592 -1.924 -19.354 1.00 95.75 336 PRO A C 1
ATOM 2409 O O . PRO A 1 336 ? -4.814 -1.823 -19.515 1.00 95.75 336 PRO A O 1
ATOM 2412 N N . GLY A 1 337 ? -2.771 -0.875 -19.358 1.00 94.62 337 GLY A N 1
ATOM 2413 C CA . GLY A 1 337 ? -3.155 0.463 -19.801 1.00 94.62 337 GLY A CA 1
ATOM 2414 C C . GLY A 1 337 ? -2.748 0.747 -21.250 1.00 94.62 337 GLY A C 1
ATOM 2415 O O . GLY A 1 337 ? -2.116 -0.072 -21.933 1.00 94.62 337 GLY A O 1
ATOM 2416 N N . ASN A 1 338 ? -3.178 1.889 -21.786 1.00 90.81 338 ASN A N 1
ATOM 2417 C CA . ASN A 1 338 ? -2.905 2.248 -23.180 1.00 90.81 338 ASN A CA 1
ATOM 2418 C C . ASN A 1 338 ? -1.413 2.529 -23.435 1.00 90.81 338 ASN A C 1
ATOM 2420 O O . ASN A 1 338 ? -0.938 2.288 -24.553 1.00 90.81 338 ASN A O 1
ATOM 2424 N N . HIS A 1 339 ? -0.651 2.964 -22.428 1.00 91.56 339 HIS A N 1
ATOM 2425 C CA . HIS A 1 339 ? 0.795 3.139 -22.539 1.00 91.56 339 HIS A CA 1
ATOM 2426 C C . HIS A 1 339 ? 1.555 1.805 -22.564 1.00 91.56 339 HIS A C 1
ATOM 2428 O O . HIS A 1 339 ? 2.539 1.679 -23.302 1.00 91.56 339 HIS A O 1
ATOM 2434 N N . ASP A 1 340 ? 1.049 0.768 -21.895 1.00 92.81 340 ASP A N 1
ATOM 2435 C CA . ASP A 1 340 ? 1.653 -0.573 -21.908 1.00 92.81 340 ASP A CA 1
ATOM 2436 C C . ASP A 1 340 ? 1.602 -1.243 -23.284 1.00 92.81 340 ASP A C 1
ATOM 2438 O O . ASP A 1 340 ? 2.436 -2.092 -23.615 1.00 92.81 340 ASP A O 1
ATOM 2442 N N . LYS A 1 341 ? 0.642 -0.831 -24.118 1.00 88.81 341 LYS A N 1
ATOM 2443 C CA . LYS A 1 341 ? 0.487 -1.289 -25.506 1.00 88.81 341 LYS A CA 1
ATOM 2444 C C . LYS A 1 341 ? 1.029 -0.310 -26.542 1.00 88.81 341 LYS A C 1
ATOM 2446 O O . LYS A 1 341 ? 1.022 -0.621 -27.729 1.00 88.81 341 LYS A O 1
ATOM 2451 N N . LYS A 1 342 ? 1.525 0.861 -26.139 1.00 82.06 342 LYS A N 1
ATOM 2452 C CA . LYS A 1 342 ? 1.887 1.968 -27.046 1.00 82.06 342 LYS A CA 1
ATOM 2453 C C . LYS A 1 342 ? 2.894 1.592 -28.135 1.00 82.06 342 LYS A C 1
ATOM 2455 O O . LYS A 1 342 ? 2.859 2.165 -29.220 1.00 82.06 342 LYS A O 1
ATOM 2460 N N . SER A 1 343 ? 3.782 0.639 -27.862 1.00 71.69 343 SER A N 1
ATOM 2461 C CA . SER A 1 343 ? 4.817 0.180 -28.796 1.00 71.69 343 SER A CA 1
ATOM 2462 C C . SER A 1 343 ? 4.460 -1.091 -29.579 1.00 71.69 343 SER A C 1
ATOM 2464 O O . SER A 1 343 ? 5.286 -1.553 -30.368 1.00 71.69 343 SER A O 1
ATOM 2466 N N . GLY A 1 344 ? 3.259 -1.662 -29.417 1.00 76.94 344 GLY A N 1
ATOM 2467 C CA . GLY A 1 344 ? 2.904 -2.899 -30.112 1.00 76.94 344 GLY A CA 1
ATOM 2468 C C . GLY A 1 344 ? 1.567 -3.517 -29.711 1.00 76.94 344 GLY A C 1
ATOM 2469 O O . GLY A 1 344 ? 0.573 -2.836 -29.490 1.00 76.94 344 GLY A O 1
ATOM 2470 N N . ASP A 1 345 ? 1.543 -4.843 -29.655 1.00 79.62 345 ASP A N 1
ATOM 2471 C CA . ASP A 1 345 ? 0.359 -5.684 -29.431 1.00 79.62 345 ASP A CA 1
ATOM 2472 C C . ASP A 1 345 ? 0.099 -6.009 -27.946 1.00 79.62 345 ASP A C 1
ATOM 2474 O O . ASP A 1 345 ? -0.777 -6.811 -27.621 1.00 79.62 345 ASP A O 1
ATOM 2478 N N . GLY A 1 346 ? 0.870 -5.408 -27.036 1.00 86.25 346 GLY A N 1
ATOM 2479 C CA . GLY A 1 346 ? 0.779 -5.652 -25.598 1.00 86.25 346 GLY A CA 1
ATOM 2480 C C . GLY A 1 346 ? 1.454 -6.939 -25.117 1.00 86.25 346 GLY A C 1
ATOM 2481 O O . GLY A 1 346 ? 1.403 -7.220 -23.924 1.00 86.25 346 GLY A O 1
ATOM 2482 N N . GLN A 1 347 ? 2.135 -7.715 -25.971 1.00 89.56 347 GLN A N 1
ATOM 2483 C CA . GLN A 1 347 ? 2.885 -8.894 -25.507 1.00 89.56 347 GLN A CA 1
ATOM 2484 C C . GLN A 1 347 ? 3.914 -8.606 -24.398 1.00 89.56 347 GLN A C 1
ATOM 2486 O O . GLN A 1 347 ? 4.079 -9.472 -23.535 1.00 89.56 347 GLN A O 1
ATOM 2491 N N . PRO A 1 348 ? 4.560 -7.421 -24.323 1.00 90.94 348 PRO A N 1
ATOM 2492 C CA . PRO A 1 348 ? 5.393 -7.074 -23.174 1.00 90.94 348 PRO A CA 1
ATOM 2493 C C . PRO A 1 348 ? 4.662 -7.176 -21.828 1.00 90.94 348 PRO A C 1
ATOM 2495 O O . PRO A 1 348 ? 5.248 -7.711 -20.889 1.00 90.94 348 PRO A O 1
ATOM 2498 N N . PHE A 1 349 ? 3.382 -6.784 -21.743 1.00 94.00 349 PHE A N 1
ATOM 2499 C CA . PHE A 1 349 ? 2.564 -6.969 -20.537 1.00 94.00 349 PHE A CA 1
ATOM 2500 C C . PHE A 1 349 ? 2.430 -8.455 -20.186 1.00 94.00 349 PHE A C 1
ATOM 2502 O O . PHE A 1 349 ? 2.673 -8.838 -19.044 1.00 94.00 349 PHE A O 1
ATOM 2509 N N . ILE A 1 350 ? 2.112 -9.316 -21.160 1.00 94.56 350 ILE A N 1
ATOM 2510 C CA . ILE A 1 350 ? 1.982 -10.768 -20.933 1.00 94.56 350 ILE A CA 1
ATOM 2511 C C . ILE A 1 350 ? 3.301 -11.374 -20.450 1.00 94.56 350 ILE A C 1
ATOM 2513 O O . ILE A 1 350 ? 3.312 -12.185 -19.527 1.00 94.56 350 ILE A O 1
ATOM 2517 N N . ALA A 1 351 ? 4.415 -10.963 -21.051 1.00 93.19 351 ALA A N 1
ATOM 2518 C CA . ALA A 1 351 ? 5.734 -11.481 -20.718 1.00 93.19 351 ALA A CA 1
ATOM 2519 C C . ALA A 1 351 ? 6.278 -10.956 -19.379 1.00 93.19 351 ALA A C 1
ATOM 2521 O O . ALA A 1 351 ? 7.118 -11.621 -18.770 1.00 93.19 351 ALA A O 1
ATOM 2522 N N . SER A 1 352 ? 5.832 -9.777 -18.927 1.00 93.56 352 SER A N 1
ATOM 2523 C CA . SER A 1 352 ? 6.531 -9.025 -17.877 1.00 93.56 352 SER A CA 1
ATOM 2524 C C . SER A 1 352 ? 5.701 -8.744 -16.624 1.00 93.56 352 SER A C 1
ATOM 2526 O O . SER A 1 352 ? 6.275 -8.723 -15.536 1.00 93.56 352 SER A O 1
ATOM 2528 N N . SER A 1 353 ? 4.386 -8.558 -16.728 1.00 95.62 353 SER A N 1
ATOM 2529 C CA . SER A 1 353 ? 3.529 -8.347 -15.549 1.00 95.62 353 SER A CA 1
ATOM 2530 C C . SER A 1 353 ? 3.437 -9.615 -14.689 1.00 95.62 353 SER A C 1
ATOM 2532 O O . SER A 1 353 ? 3.670 -10.735 -15.166 1.00 95.62 353 SER A O 1
ATOM 2534 N N . TRP A 1 354 ? 3.100 -9.476 -13.405 1.00 95.88 354 TRP A N 1
ATOM 2535 C CA . TRP A 1 354 ? 2.821 -10.638 -12.549 1.00 95.88 354 TRP A CA 1
ATOM 2536 C C . TRP A 1 354 ? 1.619 -11.414 -13.080 1.00 95.88 354 TRP A C 1
ATOM 2538 O O . TRP A 1 354 ? 1.660 -12.640 -13.194 1.00 95.88 354 TRP A O 1
ATOM 2548 N N . THR A 1 355 ? 0.596 -10.684 -13.499 1.00 97.25 355 THR A N 1
ATOM 2549 C CA . THR A 1 355 ? -0.650 -11.227 -14.038 1.00 97.25 355 THR A CA 1
ATOM 2550 C C . THR A 1 355 ? -0.442 -12.012 -15.327 1.00 97.25 355 THR A C 1
ATOM 2552 O O . THR A 1 355 ? -0.911 -13.144 -15.456 1.00 97.25 355 THR A O 1
ATOM 2555 N N . GLY A 1 356 ? 0.287 -11.436 -16.282 1.00 95.81 356 GLY A N 1
ATOM 2556 C CA . GLY A 1 356 ? 0.592 -12.060 -17.564 1.00 95.81 356 GLY A CA 1
ATOM 2557 C C . GLY A 1 356 ? 1.384 -13.355 -17.402 1.00 95.81 356 GLY A C 1
ATOM 2558 O O . GLY A 1 356 ? 0.972 -14.399 -17.914 1.00 95.81 356 GLY A O 1
ATOM 2559 N N . ARG A 1 357 ? 2.466 -13.315 -16.613 1.00 95.75 357 ARG A N 1
ATOM 2560 C CA . ARG A 1 357 ? 3.334 -14.478 -16.356 1.00 95.75 357 ARG A CA 1
ATOM 2561 C C . ARG A 1 357 ? 2.633 -15.596 -15.592 1.00 95.75 357 ARG A C 1
ATOM 2563 O O . ARG A 1 357 ? 2.956 -16.761 -15.802 1.00 95.75 357 ARG A O 1
ATOM 2570 N N . ALA A 1 358 ? 1.661 -15.255 -14.748 1.00 96.38 358 ALA A N 1
ATOM 2571 C CA . ALA A 1 358 ? 0.820 -16.225 -14.052 1.00 96.38 358 ALA A CA 1
ATOM 2572 C C . ALA A 1 358 ? -0.270 -16.850 -14.948 1.00 96.38 358 ALA A C 1
ATOM 2574 O O . ALA A 1 358 ? -1.039 -17.688 -14.484 1.00 96.38 358 ALA A O 1
ATOM 2575 N N . GLY A 1 359 ? -0.355 -16.462 -16.227 1.00 95.81 359 GLY A N 1
ATOM 2576 C CA . GLY A 1 359 ? -1.370 -16.960 -17.157 1.00 95.81 359 GLY A CA 1
ATOM 2577 C C . GLY A 1 359 ? -2.723 -16.258 -17.035 1.00 95.81 359 GLY A C 1
ATOM 2578 O O . GLY A 1 359 ? -3.702 -16.717 -17.616 1.00 95.81 359 GLY A O 1
ATOM 2579 N N . GLY A 1 360 ? -2.791 -15.127 -16.325 1.00 94.56 360 GLY A N 1
ATOM 2580 C CA . GLY A 1 360 ? -4.006 -14.330 -16.184 1.00 94.56 360 GLY A CA 1
ATOM 2581 C C . GLY A 1 360 ? -4.452 -13.650 -17.483 1.00 94.56 360 GLY A C 1
ATOM 2582 O O . GLY A 1 360 ? -5.595 -13.208 -17.568 1.00 94.56 360 GLY A O 1
ATOM 2583 N N . GLY A 1 361 ? -3.589 -13.553 -18.498 1.00 95.88 361 GLY A N 1
ATOM 2584 C CA . GLY A 1 361 ? -3.912 -12.884 -19.762 1.00 95.88 361 GLY A CA 1
ATOM 2585 C C . GLY A 1 361 ? -4.220 -11.388 -19.597 1.00 95.88 361 GLY A C 1
ATOM 2586 O O . GLY A 1 361 ? -4.019 -10.813 -18.528 1.00 95.88 361 GLY A O 1
ATOM 2587 N N . PHE A 1 362 ? -4.723 -10.757 -20.660 1.00 95.31 362 PHE A N 1
ATOM 2588 C CA . PHE A 1 362 ? -5.075 -9.328 -20.660 1.00 95.31 362 PHE A CA 1
ATOM 2589 C C . PHE A 1 362 ? -6.367 -9.013 -19.891 1.00 95.31 362 PHE A C 1
ATOM 2591 O O . PHE A 1 362 ? -6.491 -7.955 -19.284 1.00 95.31 362 PHE A O 1
ATOM 2598 N N . PHE A 1 363 ? -7.323 -9.939 -19.912 1.00 97.62 363 PHE A N 1
ATOM 2599 C CA . PHE A 1 363 ? -8.633 -9.828 -19.275 1.00 97.62 363 PHE A CA 1
ATOM 2600 C C . PHE A 1 363 ? -9.073 -11.210 -18.783 1.00 97.62 363 PHE A C 1
ATOM 2602 O O . PHE A 1 363 ? -8.532 -12.233 -1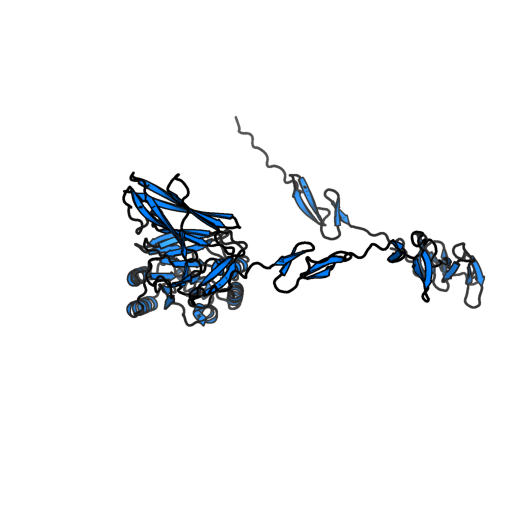9.207 1.00 97.62 363 PHE A O 1
ATOM 2609 N N . GLY A 1 364 ? -10.070 -11.252 -17.905 1.00 97.56 364 GLY A N 1
ATOM 2610 C CA . GLY A 1 364 ? -10.625 -12.501 -17.392 1.00 97.56 364 GLY A CA 1
ATOM 2611 C C . GLY A 1 364 ? -11.136 -12.368 -15.966 1.00 97.56 364 GLY A C 1
ATOM 2612 O O . GLY A 1 364 ? -11.364 -11.266 -15.471 1.00 97.56 364 GLY A O 1
ATOM 2613 N N . LEU A 1 365 ? -11.307 -13.506 -15.298 1.00 96.69 365 LEU A N 1
ATOM 2614 C CA . LEU A 1 365 ? -11.693 -13.556 -13.891 1.00 96.69 365 LEU A CA 1
ATOM 2615 C C . LEU A 1 365 ? -10.465 -13.858 -13.031 1.00 96.69 365 LEU A C 1
ATOM 2617 O O . LEU A 1 365 ? -9.645 -14.702 -13.389 1.00 96.69 365 LEU A O 1
ATOM 2621 N N . THR A 1 366 ? -10.343 -13.161 -11.909 1.00 95.62 366 THR A N 1
ATOM 2622 C CA . THR A 1 366 ? -9.421 -13.490 -10.822 1.00 95.62 366 THR A CA 1
ATOM 2623 C C . THR A 1 366 ? -10.256 -13.780 -9.582 1.00 95.62 366 THR A C 1
ATOM 2625 O O . THR A 1 366 ? -11.075 -12.951 -9.184 1.00 95.62 366 THR A O 1
ATOM 2628 N N . HIS A 1 367 ? -10.046 -14.938 -8.964 1.00 92.62 367 HIS A N 1
ATOM 2629 C CA . HIS A 1 367 ? -10.733 -15.334 -7.735 1.00 92.62 367 HIS A CA 1
ATOM 2630 C C . HIS A 1 367 ? -9.798 -15.182 -6.538 1.00 92.62 367 HIS A C 1
ATOM 2632 O O . HIS A 1 367 ? -8.665 -15.660 -6.562 1.00 92.62 367 HIS A O 1
ATOM 2638 N N . LEU A 1 368 ? -10.282 -14.521 -5.490 1.00 90.38 368 LEU A N 1
ATOM 2639 C CA . LEU A 1 368 ? -9.548 -14.262 -4.255 1.00 90.38 368 LEU A CA 1
ATOM 2640 C C . LEU A 1 368 ? -10.298 -14.925 -3.098 1.00 90.38 368 LEU A C 1
ATOM 2642 O O . LEU A 1 368 ? -11.487 -14.674 -2.890 1.00 90.38 368 LEU A O 1
ATOM 2646 N N . GLY A 1 369 ? -9.612 -15.789 -2.353 1.00 83.12 369 GLY A N 1
ATOM 2647 C CA . GLY A 1 369 ? -10.157 -16.385 -1.135 1.00 83.12 369 GLY A CA 1
ATOM 2648 C C . GLY A 1 369 ? -10.084 -15.396 0.024 1.00 83.12 369 GLY A C 1
ATOM 2649 O O . GLY A 1 369 ? -9.038 -14.794 0.245 1.00 83.12 369 GLY A O 1
ATOM 2650 N N . THR A 1 370 ? -11.178 -15.233 0.769 1.00 80.06 370 THR A N 1
ATOM 2651 C CA . THR A 1 370 ? -11.203 -14.415 1.992 1.00 80.06 370 THR A CA 1
ATOM 2652 C C . THR A 1 370 ? -12.053 -15.091 3.059 1.00 80.06 370 THR A C 1
ATOM 2654 O O . THR A 1 370 ? -12.929 -15.899 2.740 1.00 80.06 370 THR A O 1
ATOM 2657 N N . THR A 1 371 ? -11.837 -14.725 4.319 1.00 67.50 371 THR A N 1
ATOM 2658 C CA . THR A 1 371 ? -12.648 -15.183 5.458 1.00 67.50 371 THR A CA 1
ATOM 2659 C C . THR A 1 371 ? -14.081 -14.651 5.392 1.00 67.50 371 THR A C 1
ATOM 2661 O O . THR A 1 371 ? -15.024 -15.361 5.736 1.00 67.50 371 THR A O 1
ATOM 2664 N N . ALA A 1 372 ? -14.286 -13.468 4.805 1.00 70.12 372 ALA A N 1
ATOM 2665 C CA . ALA A 1 372 ? -15.621 -12.954 4.517 1.00 70.12 372 ALA A CA 1
ATOM 2666 C C . ALA A 1 372 ? -16.297 -13.677 3.336 1.00 70.12 372 ALA A C 1
ATOM 2668 O O . ALA A 1 372 ? -17.489 -13.493 3.126 1.00 70.12 372 ALA A O 1
ATOM 2669 N N . GLY A 1 373 ? -15.595 -14.508 2.567 1.00 73.44 373 GLY A N 1
ATOM 2670 C CA . GLY A 1 373 ? -16.121 -15.237 1.410 1.00 73.44 373 GLY A CA 1
ATOM 2671 C C . GLY A 1 373 ? -15.378 -14.913 0.108 1.00 73.44 373 GLY A C 1
ATOM 2672 O O . GLY A 1 373 ? -14.605 -13.954 0.052 1.00 73.44 373 GLY A O 1
ATOM 2673 N N . PRO A 1 374 ? -15.569 -15.707 -0.958 1.00 83.12 374 PRO A N 1
ATOM 2674 C CA . PRO A 1 374 ? -14.810 -15.538 -2.192 1.00 83.12 374 PRO A CA 1
ATOM 2675 C C . PRO A 1 374 ? -15.115 -14.195 -2.863 1.00 83.12 374 PRO A C 1
ATOM 2677 O O . PRO A 1 374 ? -16.273 -13.775 -2.945 1.00 83.12 374 PRO A O 1
ATOM 2680 N N . VAL A 1 375 ? -14.075 -13.537 -3.367 1.00 90.69 375 VAL A N 1
ATOM 2681 C CA . VAL A 1 375 ? -14.184 -12.322 -4.177 1.00 90.69 375 VAL A CA 1
ATOM 2682 C C . VAL A 1 375 ? -13.837 -12.660 -5.615 1.00 90.69 375 VAL A C 1
ATOM 2684 O O . VAL A 1 375 ? -12.816 -13.292 -5.890 1.00 90.69 375 VAL A O 1
ATOM 2687 N N . ARG A 1 376 ? -14.649 -12.164 -6.542 1.00 94.00 376 ARG A N 1
ATOM 2688 C CA . ARG A 1 376 ? -14.350 -12.162 -7.969 1.00 94.00 376 ARG A CA 1
ATOM 2689 C C . ARG A 1 376 ? -13.915 -10.778 -8.425 1.00 94.00 376 ARG A C 1
ATOM 2691 O O . ARG A 1 376 ? -14.673 -9.818 -8.325 1.00 94.00 376 ARG A O 1
ATOM 2698 N N . ALA A 1 377 ? -12.733 -10.685 -9.012 1.00 97.19 377 ALA A N 1
ATOM 2699 C CA . ALA A 1 377 ? -12.321 -9.526 -9.787 1.00 97.19 377 ALA A CA 1
ATOM 2700 C C . ALA A 1 377 ? -12.471 -9.827 -11.282 1.00 97.19 377 ALA A C 1
ATOM 2702 O O . ALA A 1 377 ? -11.844 -10.747 -11.808 1.00 97.19 377 ALA A O 1
ATOM 2703 N N . VAL A 1 378 ? -13.305 -9.050 -11.969 1.00 98.38 378 VAL A N 1
ATOM 2704 C CA . VAL A 1 378 ? -13.413 -9.072 -13.430 1.00 98.38 378 VAL A CA 1
ATOM 2705 C C . VAL A 1 378 ? -12.401 -8.068 -13.977 1.00 98.38 378 VAL A C 1
ATOM 2707 O O . VAL A 1 378 ? -12.564 -6.857 -13.823 1.00 98.38 378 VAL A O 1
ATOM 2710 N N . ARG A 1 379 ? -11.335 -8.577 -14.590 1.00 98.38 379 ARG A N 1
ATOM 2711 C CA . ARG A 1 379 ? -10.298 -7.777 -15.246 1.00 98.38 379 ARG A CA 1
ATOM 2712 C C . ARG A 1 379 ? -10.718 -7.515 -16.681 1.00 98.38 379 ARG A C 1
ATOM 2714 O O . ARG A 1 379 ? -10.983 -8.472 -17.410 1.00 98.38 379 ARG A O 1
ATOM 2721 N N . VAL A 1 380 ? -10.770 -6.248 -17.076 1.00 98.31 380 VAL A N 1
ATOM 2722 C CA . VAL A 1 380 ? -11.201 -5.830 -18.412 1.00 98.31 380 VAL A CA 1
ATOM 2723 C C . VAL A 1 380 ? -10.104 -5.013 -19.076 1.00 98.31 380 VAL A C 1
ATOM 2725 O O . VAL A 1 380 ? -9.651 -3.996 -18.553 1.00 98.31 380 VAL A O 1
ATOM 2728 N N . ASP A 1 381 ? -9.704 -5.452 -20.260 1.00 96.31 381 ASP A N 1
ATOM 2729 C CA . ASP A 1 381 ? -8.691 -4.793 -21.066 1.00 96.31 381 ASP A CA 1
ATOM 2730 C C . ASP A 1 381 ? -9.358 -3.742 -21.949 1.00 96.31 381 ASP A C 1
ATOM 2732 O O . ASP A 1 381 ? -10.042 -4.063 -22.922 1.00 96.31 381 ASP A O 1
ATOM 2736 N N . THR A 1 382 ? -9.173 -2.476 -21.588 1.00 95.25 382 THR A N 1
ATOM 2737 C CA . THR A 1 382 ? -9.692 -1.336 -22.358 1.00 95.25 382 THR A CA 1
ATOM 2738 C C . THR A 1 382 ? -8.612 -0.650 -23.194 1.00 95.25 382 THR A C 1
ATOM 2740 O O . THR A 1 382 ? -8.896 0.346 -23.860 1.00 95.25 382 THR A O 1
ATOM 2743 N N . ALA A 1 383 ? -7.379 -1.164 -23.160 1.00 91.12 383 ALA A N 1
ATOM 2744 C CA . ALA A 1 383 ? -6.216 -0.565 -23.790 1.00 91.12 383 ALA A CA 1
ATOM 2745 C C . ALA A 1 383 ? -6.123 -0.915 -25.278 1.00 91.12 383 ALA A C 1
ATOM 2747 O O . ALA A 1 383 ? -6.205 -2.085 -25.666 1.00 91.12 383 ALA A O 1
ATOM 2748 N N . ASP A 1 384 ? -5.849 0.095 -26.103 1.00 82.00 384 ASP A N 1
ATOM 2749 C CA . ASP A 1 384 ? -5.632 -0.058 -27.540 1.00 82.00 384 ASP A CA 1
ATOM 2750 C C . ASP A 1 384 ? -4.518 0.862 -28.050 1.00 82.00 384 ASP A C 1
ATOM 2752 O O . ASP A 1 384 ? -4.340 1.991 -27.590 1.00 82.00 384 ASP A O 1
ATOM 2756 N N . SER A 1 385 ? -3.760 0.372 -29.026 1.00 69.25 385 SER A N 1
ATOM 2757 C CA . SER A 1 385 ? -2.634 1.077 -29.647 1.00 69.25 385 SER A CA 1
ATOM 2758 C C . SER A 1 385 ? -2.836 1.328 -31.144 1.00 69.25 385 SER A C 1
ATOM 2760 O O . SER A 1 385 ? -1.946 1.865 -31.802 1.00 69.25 385 SER A O 1
ATOM 2762 N N . THR A 1 386 ? -4.000 0.974 -31.703 1.00 67.06 386 THR A N 1
ATOM 2763 C CA . THR A 1 386 ? -4.223 0.992 -33.157 1.00 67.06 386 THR A CA 1
ATOM 2764 C C . THR A 1 386 ? -4.530 2.385 -33.702 1.00 67.06 386 THR A C 1
ATOM 2766 O O . THR A 1 386 ? -4.126 2.707 -34.821 1.00 67.06 386 THR A O 1
ATOM 2769 N N . MET A 1 387 ? -5.211 3.238 -32.928 1.00 64.50 387 MET A N 1
ATOM 2770 C CA . MET A 1 387 ? -5.501 4.628 -33.300 1.00 64.50 387 MET A CA 1
ATOM 2771 C C . MET A 1 387 ? -5.411 5.567 -32.095 1.00 64.50 387 MET A C 1
ATOM 2773 O O . MET A 1 387 ? -6.040 5.311 -31.077 1.00 64.50 387 MET A O 1
ATOM 2777 N N . ASN A 1 388 ? -4.740 6.719 -32.232 1.00 63.69 388 ASN A N 1
ATOM 2778 C CA . ASN A 1 388 ? -4.547 7.680 -31.128 1.00 63.69 388 ASN A CA 1
ATOM 2779 C C . ASN A 1 388 ? -5.850 8.114 -30.432 1.00 63.69 388 ASN A C 1
ATOM 2781 O O . ASN A 1 388 ? -5.882 8.242 -29.216 1.00 63.69 388 ASN A O 1
ATOM 2785 N N . ALA A 1 389 ? -6.936 8.328 -31.181 1.00 59.06 389 ALA A N 1
ATOM 2786 C CA . ALA A 1 389 ? -8.222 8.706 -30.587 1.00 59.06 389 ALA A CA 1
ATOM 2787 C C . ALA A 1 389 ? -8.863 7.564 -29.772 1.00 59.06 389 ALA A C 1
ATOM 2789 O O . ALA A 1 389 ? -9.585 7.828 -28.818 1.00 59.06 389 ALA A O 1
ATOM 2790 N N . VAL A 1 390 ? -8.598 6.310 -30.148 1.00 62.66 390 VAL A N 1
ATOM 2791 C CA . VAL A 1 390 ? -9.067 5.105 -29.442 1.00 62.66 390 VAL A CA 1
ATOM 2792 C C . VAL A 1 390 ? -8.154 4.788 -28.257 1.00 62.66 390 VAL A C 1
ATOM 2794 O O . VAL A 1 390 ? -8.637 4.357 -27.223 1.00 62.66 390 VAL A O 1
ATOM 2797 N N . ASN A 1 391 ? -6.861 5.088 -28.377 1.00 68.44 391 ASN A N 1
ATOM 2798 C CA . ASN A 1 391 ? -5.878 4.996 -27.301 1.00 68.44 391 ASN A CA 1
ATOM 2799 C C . ASN A 1 391 ? -6.230 5.920 -26.118 1.00 68.44 391 ASN A C 1
ATOM 2801 O O . ASN A 1 391 ? -6.066 5.514 -24.980 1.00 68.44 391 ASN A O 1
ATOM 2805 N N . ILE A 1 392 ? -6.761 7.119 -26.390 1.00 74.31 392 ILE A N 1
ATOM 2806 C CA . ILE A 1 392 ? -7.214 8.068 -25.354 1.00 74.31 392 ILE A CA 1
ATOM 2807 C C . ILE A 1 392 ? -8.617 7.723 -24.830 1.00 74.31 392 ILE A C 1
ATOM 2809 O O . ILE A 1 392 ? -8.930 7.942 -23.673 1.00 74.31 392 ILE A O 1
ATOM 2813 N N . ALA A 1 393 ? -9.523 7.246 -25.685 1.00 76.94 393 ALA A N 1
ATOM 2814 C CA . ALA A 1 393 ? -10.917 7.027 -25.282 1.00 76.94 393 ALA A CA 1
ATOM 2815 C C . ALA A 1 393 ? -11.203 5.609 -24.765 1.00 76.94 393 ALA A C 1
ATOM 2817 O O . ALA A 1 393 ? -12.339 5.334 -24.377 1.00 76.94 393 ALA A O 1
ATOM 2818 N N . GLY A 1 394 ? -10.228 4.704 -24.840 1.00 85.81 394 GLY A N 1
ATOM 2819 C CA . GLY A 1 394 ? -10.385 3.277 -24.595 1.00 85.81 394 GLY A CA 1
ATOM 2820 C C . GLY A 1 394 ? -11.329 2.563 -25.566 1.00 85.81 394 GLY A C 1
ATOM 2821 O O . GLY A 1 394 ? -12.153 3.157 -26.274 1.00 85.81 394 GLY A O 1
ATOM 2822 N N . ILE A 1 395 ? -11.245 1.233 -25.574 1.00 89.19 395 ILE A N 1
ATOM 2823 C CA . ILE A 1 395 ? -12.189 0.378 -26.298 1.00 89.19 395 ILE A CA 1
ATOM 2824 C C . ILE A 1 395 ? -12.432 -0.939 -25.570 1.00 89.19 395 ILE A C 1
ATOM 2826 O O . ILE A 1 395 ? -11.503 -1.644 -25.198 1.00 89.19 395 ILE A O 1
ATOM 2830 N N . LEU A 1 396 ? -13.703 -1.318 -25.454 1.00 93.19 396 LEU A N 1
ATOM 2831 C CA . LEU A 1 396 ? -14.107 -2.682 -25.138 1.00 93.19 396 LEU A CA 1
ATOM 2832 C C . LEU A 1 396 ? -14.703 -3.333 -26.391 1.00 93.19 396 LEU A C 1
ATOM 2834 O O . LEU A 1 396 ? -15.840 -3.067 -26.784 1.00 93.19 396 LEU A O 1
ATOM 2838 N N . GLY A 1 397 ? -13.912 -4.188 -27.040 1.00 89.12 397 GLY A N 1
ATOM 2839 C CA . GLY A 1 397 ? -14.338 -4.916 -28.234 1.00 89.12 397 GLY A CA 1
ATOM 2840 C C . GLY A 1 397 ? -15.444 -5.933 -27.935 1.00 89.12 397 GLY A C 1
ATOM 2841 O O . GLY A 1 397 ? -15.417 -6.618 -26.913 1.00 89.12 397 GLY A O 1
ATOM 2842 N N . SER A 1 398 ? -16.389 -6.100 -28.865 1.00 90.19 398 SER A N 1
ATOM 2843 C CA . SER A 1 398 ? -17.542 -7.001 -28.698 1.00 90.19 398 SER A CA 1
ATOM 2844 C C . SER A 1 398 ? -17.154 -8.463 -28.447 1.00 90.19 398 SER A C 1
ATOM 2846 O O . SER A 1 398 ? -17.839 -9.156 -27.699 1.00 90.19 398 SER A O 1
ATOM 2848 N N . ALA A 1 399 ? -16.041 -8.929 -29.023 1.00 91.62 399 ALA A N 1
ATOM 2849 C CA . ALA A 1 399 ? -15.522 -10.274 -28.782 1.00 91.62 399 ALA A CA 1
ATOM 2850 C C . ALA A 1 399 ? -15.051 -10.462 -27.329 1.00 91.62 399 ALA A C 1
ATOM 2852 O O . ALA A 1 399 ? -15.412 -11.456 -26.703 1.00 91.62 399 ALA A O 1
ATOM 2853 N N . GLN A 1 400 ? -14.304 -9.493 -26.783 1.00 95.69 400 GLN A N 1
ATOM 2854 C CA . GLN A 1 400 ? -13.874 -9.511 -25.382 1.00 95.69 400 GLN A CA 1
ATOM 2855 C C . GLN A 1 400 ? -15.088 -9.448 -24.451 1.00 95.69 400 GLN A C 1
ATOM 2857 O O . GLN A 1 400 ? -15.199 -10.252 -23.530 1.00 95.69 400 GLN A O 1
ATOM 2862 N N . ALA A 1 401 ? -16.036 -8.548 -24.734 1.00 96.00 401 ALA A N 1
ATOM 2863 C CA . ALA A 1 401 ? -17.251 -8.416 -23.939 1.00 96.00 401 ALA A CA 1
ATOM 2864 C C . ALA A 1 401 ? -18.059 -9.724 -23.896 1.00 96.00 401 ALA A C 1
ATOM 2866 O O . ALA A 1 401 ? -18.442 -10.176 -22.820 1.00 96.00 401 ALA A O 1
ATOM 2867 N N . ALA A 1 402 ? -18.265 -10.376 -25.046 1.00 95.38 402 ALA A N 1
ATOM 2868 C CA . ALA A 1 402 ? -18.974 -11.652 -25.116 1.00 95.38 402 ALA A CA 1
ATOM 2869 C C . ALA A 1 402 ? -18.250 -12.770 -24.346 1.00 95.38 402 ALA A C 1
ATOM 2871 O O . ALA A 1 402 ? -18.897 -13.579 -23.681 1.00 95.38 402 ALA A O 1
ATOM 2872 N N . GLN A 1 403 ? -16.915 -12.807 -24.405 1.00 97.69 403 GLN A N 1
ATOM 2873 C CA . GLN A 1 403 ? -16.121 -13.771 -23.643 1.00 97.69 403 GLN A CA 1
ATOM 2874 C C . GLN A 1 403 ? -16.221 -13.527 -22.136 1.00 97.69 403 GLN A C 1
ATOM 2876 O O . GLN A 1 403 ? -16.438 -14.478 -21.393 1.00 97.69 403 GLN A O 1
ATOM 2881 N N . LEU A 1 404 ? -16.133 -12.274 -21.682 1.00 98.00 404 LEU A N 1
ATOM 2882 C CA . LEU A 1 404 ? -16.290 -11.927 -20.268 1.00 98.00 404 LEU A CA 1
ATOM 2883 C C . LEU A 1 404 ? -17.688 -12.269 -19.747 1.00 98.00 404 LEU A C 1
ATOM 2885 O O . LEU A 1 404 ? -17.798 -12.869 -18.682 1.00 98.00 404 LEU A O 1
ATOM 2889 N N . VAL A 1 405 ? -18.742 -11.972 -20.512 1.00 96.94 405 VAL A N 1
ATOM 2890 C CA . VAL A 1 405 ? -20.113 -12.383 -20.165 1.00 96.94 405 VAL A CA 1
ATOM 2891 C C . VAL A 1 405 ? -20.207 -13.904 -20.051 1.00 96.94 405 VAL A C 1
ATOM 2893 O O . VAL A 1 405 ? -20.741 -14.408 -19.069 1.00 96.94 405 VAL A O 1
ATOM 2896 N N . SER A 1 406 ? -19.637 -14.649 -21.003 1.00 96.56 406 SER A N 1
ATOM 2897 C CA . SER A 1 406 ? -19.618 -16.113 -20.929 1.00 96.56 406 SER A CA 1
ATOM 2898 C C . SER A 1 406 ? -18.858 -16.624 -19.706 1.00 96.56 406 SER A C 1
ATOM 2900 O O . SER A 1 406 ? -19.308 -17.585 -19.089 1.00 96.56 406 SER A O 1
ATOM 2902 N N . LEU A 1 407 ? -17.722 -16.010 -19.360 1.00 96.44 407 LEU A N 1
ATOM 2903 C CA . LEU A 1 407 ? -16.943 -16.378 -18.180 1.00 96.44 407 LEU A CA 1
ATOM 2904 C C . LEU A 1 407 ? -17.758 -16.150 -16.908 1.00 96.44 407 LEU A C 1
ATOM 2906 O O . LEU A 1 407 ? -17.876 -17.076 -16.114 1.00 96.44 407 LEU A O 1
ATOM 2910 N N . ILE A 1 408 ? -18.372 -14.971 -16.758 1.00 95.19 408 ILE A N 1
ATOM 2911 C CA . ILE A 1 408 ? -19.222 -14.617 -15.610 1.00 95.19 408 ILE A CA 1
ATOM 2912 C C . ILE A 1 408 ? -20.398 -15.589 -15.474 1.00 95.19 408 ILE A C 1
ATOM 2914 O O . ILE A 1 408 ? -20.686 -16.048 -14.374 1.00 95.19 408 ILE A O 1
ATOM 2918 N N . ASP A 1 409 ? -21.057 -15.926 -16.582 1.00 93.25 409 ASP A N 1
ATOM 2919 C CA . ASP A 1 409 ? -22.222 -16.814 -16.589 1.00 93.25 409 ASP A CA 1
ATOM 2920 C C . ASP A 1 409 ? -21.858 -18.275 -16.292 1.00 93.25 409 ASP A C 1
ATOM 2922 O O . ASP A 1 409 ? -22.671 -19.018 -15.742 1.00 93.25 409 ASP A O 1
ATOM 2926 N N . SER A 1 410 ? -20.646 -18.692 -16.666 1.00 92.62 410 SER A N 1
ATOM 2927 C CA . SER A 1 410 ? -20.125 -20.039 -16.405 1.00 92.62 410 SER A CA 1
ATOM 2928 C C . SER A 1 410 ? -19.440 -20.186 -15.047 1.00 92.62 410 SER A C 1
ATOM 2930 O O . SER A 1 410 ? -19.117 -21.304 -14.645 1.00 92.62 410 SER A O 1
ATOM 2932 N N . ASP A 1 411 ? -19.190 -19.075 -14.356 1.00 89.38 411 ASP A N 1
ATOM 2933 C CA . ASP A 1 411 ? -18.484 -19.058 -13.086 1.00 89.38 411 ASP A CA 1
ATOM 2934 C C . ASP A 1 411 ? -19.386 -19.587 -11.969 1.00 89.38 411 ASP A C 1
ATOM 2936 O O . ASP A 1 411 ? -20.291 -18.908 -11.489 1.00 89.38 411 ASP A O 1
ATOM 2940 N N . THR A 1 412 ? -19.133 -20.829 -11.559 1.00 78.50 412 THR A N 1
ATOM 2941 C CA . THR A 1 412 ? -19.855 -21.493 -10.468 1.00 78.50 412 THR A CA 1
ATOM 2942 C C . THR A 1 412 ? -19.269 -21.188 -9.093 1.00 78.50 412 THR A C 1
ATOM 2944 O O . THR A 1 412 ? -19.693 -21.805 -8.115 1.00 78.50 412 THR A O 1
ATOM 2947 N N . SER A 1 413 ? -18.255 -20.319 -8.992 1.00 71.94 413 SER A N 1
ATOM 2948 C CA . SER A 1 413 ? -17.768 -19.875 -7.689 1.00 71.94 413 SER A CA 1
ATOM 2949 C C . SER A 1 413 ? -18.877 -19.092 -6.985 1.00 71.94 413 SER A C 1
ATOM 2951 O O . SER A 1 413 ? -19.473 -18.182 -7.562 1.00 71.94 413 SER A O 1
ATOM 2953 N N . ASP A 1 414 ? -19.177 -19.451 -5.736 1.00 70.50 414 ASP A N 1
ATOM 2954 C CA . ASP A 1 414 ? -20.144 -18.740 -4.890 1.00 70.50 414 ASP A CA 1
ATOM 2955 C C . ASP A 1 414 ? -19.524 -17.419 -4.397 1.00 70.50 414 ASP A C 1
ATOM 2957 O O . ASP A 1 414 ? -19.201 -17.232 -3.224 1.00 70.50 414 ASP A O 1
ATOM 2961 N N . SER A 1 415 ? -19.214 -16.541 -5.354 1.00 75.81 415 SER A N 1
ATOM 2962 C CA . SER A 1 415 ? -18.547 -15.268 -5.119 1.00 75.81 415 SER A CA 1
ATOM 2963 C C . SER A 1 415 ? -19.481 -14.348 -4.345 1.00 75.81 415 SER A C 1
ATOM 2965 O O . SER A 1 415 ? -20.489 -13.880 -4.874 1.00 75.81 415 SER A O 1
ATOM 2967 N N . ARG A 1 416 ? -19.125 -14.057 -3.089 1.00 78.94 416 ARG A N 1
ATOM 2968 C CA . ARG A 1 416 ? -19.887 -13.147 -2.225 1.00 78.94 416 ARG A CA 1
ATOM 2969 C C . ARG A 1 416 ? -19.795 -11.705 -2.713 1.00 78.94 416 ARG A C 1
ATOM 2971 O O . ARG A 1 416 ? -20.753 -10.946 -2.585 1.00 78.94 416 ARG A O 1
ATOM 2978 N N . PHE A 1 417 ? -18.641 -11.331 -3.258 1.00 88.12 417 PHE A N 1
ATOM 2979 C CA . PHE A 1 417 ? -18.367 -9.983 -3.738 1.00 88.12 417 PHE A CA 1
ATOM 2980 C C . PHE A 1 417 ? -17.788 -10.012 -5.148 1.00 88.12 417 PHE A C 1
ATOM 2982 O O . PHE A 1 417 ? -16.998 -10.893 -5.484 1.00 88.12 417 PHE A O 1
ATOM 2989 N N . SER A 1 418 ? -18.141 -9.011 -5.955 1.00 93.06 418 SER A N 1
ATOM 2990 C CA . SER A 1 418 ? -17.561 -8.816 -7.281 1.00 93.06 418 SER A CA 1
ATOM 2991 C C . SER A 1 418 ? -17.064 -7.382 -7.445 1.00 93.06 418 SER A C 1
ATOM 2993 O O . SER A 1 418 ? -17.726 -6.432 -7.020 1.00 93.06 418 SER A O 1
ATOM 2995 N N . ILE A 1 419 ? -15.908 -7.226 -8.086 1.00 97.56 419 ILE A N 1
ATOM 2996 C CA . ILE A 1 419 ? -15.326 -5.934 -8.473 1.00 97.56 419 ILE A CA 1
ATOM 2997 C C . ILE A 1 419 ? -14.946 -5.953 -9.956 1.00 97.56 419 ILE A C 1
ATOM 2999 O O . ILE A 1 419 ? -14.696 -7.022 -10.518 1.00 97.56 419 ILE A O 1
ATOM 3003 N N . ILE A 1 420 ? -14.891 -4.780 -10.581 1.00 98.62 420 ILE A N 1
ATOM 3004 C CA . ILE A 1 420 ? -14.304 -4.582 -11.909 1.00 98.62 420 ILE A CA 1
ATOM 3005 C C . ILE A 1 420 ? -12.967 -3.858 -11.751 1.00 98.62 420 ILE A C 1
ATOM 3007 O O . ILE A 1 420 ? -12.880 -2.891 -10.996 1.00 98.62 420 ILE A O 1
ATOM 3011 N N . ALA A 1 421 ? -11.953 -4.298 -12.491 1.00 98.62 421 ALA A N 1
ATOM 3012 C CA . ALA A 1 421 ? -10.725 -3.546 -12.717 1.00 98.62 421 ALA A CA 1
ATOM 3013 C C . ALA A 1 421 ? -10.581 -3.296 -14.222 1.00 98.62 421 ALA A C 1
ATOM 3015 O O . ALA A 1 421 ? -10.543 -4.250 -15.005 1.00 98.62 421 ALA A O 1
ATOM 3016 N N . ALA A 1 422 ? -10.504 -2.028 -14.621 1.00 98.31 422 ALA A N 1
ATOM 3017 C CA . ALA A 1 422 ? -10.316 -1.601 -16.006 1.00 98.31 422 ALA A CA 1
ATOM 3018 C C . ALA A 1 422 ? -9.490 -0.307 -16.050 1.00 98.31 422 ALA A C 1
ATOM 3020 O O . ALA A 1 422 ? -9.568 0.484 -15.122 1.00 98.31 422 ALA A O 1
ATOM 3021 N N . HIS A 1 423 ? -8.709 -0.070 -17.105 1.00 97.50 423 HIS A N 1
ATOM 3022 C CA . HIS A 1 423 ? -7.849 1.118 -17.146 1.00 97.50 423 HIS A CA 1
ATOM 3023 C C . HIS A 1 423 ? -8.639 2.417 -17.365 1.00 97.50 423 HIS A C 1
ATOM 3025 O O . HIS A 1 423 ? -8.556 3.341 -16.557 1.00 97.50 423 HIS A O 1
ATOM 3031 N N . HIS A 1 424 ? -9.461 2.468 -18.417 1.00 96.25 424 HIS A N 1
ATOM 3032 C CA . HIS A 1 424 ? -10.232 3.665 -18.752 1.00 96.25 424 HIS A CA 1
ATOM 3033 C C . HIS A 1 424 ? -11.460 3.831 -17.836 1.00 96.25 424 HIS A C 1
ATOM 3035 O O . HIS A 1 424 ? -12.157 2.845 -17.549 1.00 96.25 424 HIS A O 1
ATOM 3041 N N . PRO A 1 425 ? -11.773 5.065 -17.403 1.00 96.19 425 PRO A N 1
ATOM 3042 C CA . PRO A 1 425 ? -12.913 5.334 -16.535 1.00 96.19 425 PRO A CA 1
ATOM 3043 C C . PRO A 1 425 ? -14.239 5.217 -17.288 1.00 96.19 425 PRO A C 1
ATOM 3045 O O . PRO A 1 425 ? -14.291 5.272 -18.510 1.00 96.19 425 PRO A O 1
ATOM 3048 N N . MET A 1 426 ? -15.343 5.097 -16.557 1.00 95.50 426 MET A N 1
ATOM 3049 C CA . MET A 1 426 ? -16.709 5.122 -17.113 1.00 95.50 426 MET A CA 1
ATOM 3050 C C . MET A 1 426 ? -17.428 6.454 -16.854 1.00 95.50 426 MET A C 1
ATOM 3052 O O . MET A 1 426 ? -18.556 6.647 -17.303 1.00 95.50 426 MET A O 1
ATOM 3056 N N . LEU A 1 427 ? -16.775 7.362 -16.126 1.00 92.44 427 LEU A N 1
ATOM 3057 C CA . LEU A 1 427 ? -17.235 8.710 -15.810 1.00 92.44 427 LEU A CA 1
ATOM 3058 C C . LEU A 1 427 ? -16.215 9.745 -16.308 1.00 92.44 427 LEU A C 1
ATOM 3060 O O . LEU A 1 427 ? -15.044 9.431 -16.517 1.00 92.44 427 LEU A O 1
ATOM 3064 N N . GLY A 1 428 ? -16.664 10.986 -16.490 1.00 87.62 428 GLY A N 1
ATOM 3065 C CA . GLY A 1 428 ? -15.806 12.104 -16.888 1.00 87.62 428 GLY A CA 1
ATOM 3066 C C . GLY A 1 428 ? -15.662 12.294 -18.404 1.00 87.62 428 GLY A C 1
ATOM 3067 O O . GLY A 1 428 ? -16.311 11.647 -19.224 1.00 87.62 428 GLY A O 1
ATOM 3068 N N . LEU A 1 429 ? -14.833 13.263 -18.804 1.00 83.44 429 LEU A N 1
ATOM 3069 C CA . LEU A 1 429 ? -14.686 13.660 -20.216 1.00 83.44 429 LEU A CA 1
ATOM 3070 C C . LEU A 1 429 ? -13.924 12.624 -21.061 1.00 83.44 429 LEU A C 1
ATOM 3072 O O . LEU A 1 429 ? -14.218 12.468 -22.253 1.00 83.44 429 LEU A O 1
ATOM 3076 N N . GLU A 1 430 ? -12.991 11.919 -20.423 1.00 84.12 430 GLU A N 1
ATOM 3077 C CA . GLU A 1 430 ? -12.124 10.874 -20.989 1.00 84.12 430 GLU A CA 1
ATOM 3078 C C . GLU A 1 430 ? -12.668 9.464 -20.693 1.00 84.12 430 GLU A C 1
ATOM 3080 O O . GLU A 1 430 ? -11.939 8.480 -20.730 1.00 84.12 430 GLU A O 1
ATOM 3085 N N . GLN A 1 431 ? -13.971 9.358 -20.404 1.00 89.19 431 GLN A N 1
ATOM 3086 C CA . GLN A 1 431 ? -14.627 8.073 -20.187 1.00 89.19 431 GLN A CA 1
ATOM 3087 C C . GLN A 1 431 ? -14.549 7.163 -21.417 1.00 89.19 431 GLN A C 1
ATOM 3089 O O . GLN A 1 431 ? -14.591 7.634 -22.560 1.00 89.19 431 GLN A O 1
ATOM 3094 N N . LEU A 1 432 ? -14.575 5.856 -21.164 1.00 90.88 432 LEU A N 1
ATOM 3095 C CA . LEU A 1 432 ? -14.734 4.804 -22.149 1.00 90.88 432 LEU A CA 1
ATOM 3096 C C . LEU A 1 432 ? -15.940 5.115 -23.037 1.00 90.88 432 LEU A C 1
ATOM 3098 O O . LEU A 1 432 ? -17.078 5.175 -22.569 1.00 90.88 432 LEU A O 1
ATOM 3102 N N . ARG A 1 433 ? -15.701 5.327 -24.334 1.00 81.25 433 ARG A N 1
ATOM 3103 C CA . ARG A 1 433 ? -16.782 5.619 -25.297 1.00 81.25 433 ARG A CA 1
ATOM 3104 C C . ARG A 1 433 ? -17.192 4.388 -26.082 1.00 81.25 433 ARG A C 1
ATOM 3106 O O . ARG A 1 433 ? -18.378 4.131 -26.273 1.00 81.25 433 ARG A O 1
ATOM 3113 N N . LEU A 1 434 ? -16.212 3.629 -26.560 1.00 86.31 434 LEU A N 1
ATOM 3114 C CA . LEU A 1 434 ? -16.450 2.470 -27.407 1.00 86.31 434 LEU A CA 1
ATOM 3115 C C . LEU A 1 434 ? -16.622 1.226 -26.535 1.00 86.31 434 LEU A C 1
ATOM 3117 O O . LEU A 1 434 ? -15.678 0.766 -25.902 1.00 86.31 434 LEU A O 1
ATOM 3121 N N . GLY A 1 435 ? -17.840 0.684 -26.513 1.00 90.94 435 GLY A N 1
ATOM 3122 C CA . GLY A 1 435 ? -18.185 -0.475 -25.685 1.00 90.94 435 GLY A CA 1
ATOM 3123 C C . GLY A 1 435 ? -18.647 -0.129 -24.266 1.00 90.94 435 GLY A C 1
ATOM 3124 O O . GLY A 1 435 ? -18.781 -1.038 -23.453 1.00 90.94 435 GLY A O 1
ATOM 3125 N N . ALA A 1 436 ? -18.945 1.143 -23.973 1.00 93.00 436 ALA A N 1
ATOM 3126 C CA . ALA A 1 436 ? -19.462 1.585 -22.673 1.00 93.00 436 ALA A CA 1
ATOM 3127 C C . ALA A 1 436 ? -20.729 0.819 -22.244 1.00 93.00 436 ALA A C 1
ATOM 3129 O O . ALA A 1 436 ? -20.801 0.321 -21.125 1.00 93.00 436 ALA A O 1
ATOM 3130 N N . ASP A 1 437 ? -21.690 0.630 -23.156 1.00 95.12 437 ASP A N 1
ATOM 3131 C CA . ASP A 1 437 ? -22.906 -0.147 -22.873 1.00 95.12 437 ASP A CA 1
ATOM 3132 C C . ASP A 1 437 ? -22.584 -1.609 -22.534 1.00 95.12 437 ASP A C 1
ATOM 3134 O O . ASP A 1 437 ? -23.204 -2.205 -21.656 1.00 95.12 437 ASP A O 1
ATOM 3138 N N . SER A 1 438 ? -21.589 -2.196 -23.206 1.00 97.25 438 SER A N 1
ATOM 3139 C CA . SER A 1 438 ? -21.125 -3.554 -22.913 1.00 97.25 438 SER A CA 1
ATOM 3140 C C . SER A 1 438 ? -20.401 -3.627 -21.569 1.00 97.25 438 SER A C 1
ATOM 3142 O O . SER A 1 438 ? -20.587 -4.597 -20.841 1.00 97.25 438 SER A O 1
ATOM 3144 N N . MET A 1 439 ? -19.629 -2.599 -21.204 1.00 98.00 439 MET A N 1
ATOM 3145 C CA . MET A 1 439 ? -19.015 -2.497 -19.880 1.00 98.00 439 MET A CA 1
ATOM 3146 C C . MET A 1 439 ? -20.087 -2.395 -18.791 1.00 98.00 439 MET A C 1
ATOM 3148 O O . MET A 1 439 ? -20.013 -3.122 -17.805 1.00 98.00 439 MET A O 1
ATOM 3152 N N . GLN A 1 440 ? -21.123 -1.571 -18.987 1.00 97.06 440 GLN A N 1
ATOM 3153 C CA . GLN A 1 440 ? -22.241 -1.480 -18.044 1.00 97.06 440 GLN A CA 1
ATOM 3154 C C . GLN A 1 440 ? -22.976 -2.820 -17.911 1.00 97.06 440 GLN A C 1
ATOM 3156 O O . GLN A 1 440 ? -23.259 -3.252 -16.799 1.00 97.06 440 GLN A O 1
ATOM 3161 N N . GLN A 1 441 ? -23.201 -3.536 -19.019 1.00 96.69 441 GLN A N 1
ATOM 3162 C CA . GLN A 1 441 ? -23.766 -4.889 -18.972 1.00 96.69 441 GLN A CA 1
ATOM 3163 C C . GLN A 1 441 ? -22.888 -5.858 -18.174 1.00 96.69 441 GLN A C 1
ATOM 3165 O O . GLN A 1 441 ? -23.422 -6.667 -17.422 1.00 96.69 441 GLN A O 1
ATOM 3170 N N . ILE A 1 442 ? -21.561 -5.784 -18.307 1.00 98.00 442 ILE A N 1
ATOM 3171 C CA . ILE A 1 442 ? -20.626 -6.609 -17.530 1.00 98.00 442 ILE A CA 1
ATOM 3172 C C . ILE A 1 442 ? -20.680 -6.244 -16.043 1.00 98.00 442 ILE A C 1
ATOM 3174 O O . ILE A 1 442 ? -20.763 -7.149 -15.216 1.00 98.00 442 ILE A O 1
ATOM 3178 N N . ILE A 1 443 ? -20.686 -4.949 -15.702 1.00 97.56 443 ILE A N 1
ATOM 3179 C CA . ILE A 1 443 ? -20.831 -4.452 -14.323 1.00 97.56 443 ILE A CA 1
ATOM 3180 C C . ILE A 1 443 ? -22.108 -5.021 -13.690 1.00 97.56 443 ILE A C 1
ATOM 3182 O O . ILE A 1 443 ? -22.050 -5.647 -12.626 1.00 97.56 443 ILE A O 1
ATOM 3186 N N . ASP A 1 444 ? -23.242 -4.860 -14.375 1.00 94.50 444 ASP A N 1
ATOM 3187 C CA . ASP A 1 444 ? -24.554 -5.291 -13.895 1.00 94.50 444 ASP A CA 1
ATOM 3188 C C . ASP A 1 444 ? -24.629 -6.819 -13.779 1.00 94.50 444 ASP A C 1
ATOM 3190 O O . ASP A 1 444 ? -25.099 -7.354 -12.773 1.00 94.50 444 ASP A O 1
ATOM 3194 N N . ARG A 1 445 ? -24.128 -7.543 -14.790 1.00 94.06 445 ARG A N 1
ATOM 3195 C CA . ARG A 1 445 ? -24.153 -9.011 -14.835 1.00 94.06 445 ARG A CA 1
ATOM 3196 C C . ARG A 1 445 ? -23.254 -9.635 -13.775 1.00 94.06 445 ARG A C 1
ATOM 3198 O O . ARG A 1 445 ? -23.626 -10.653 -13.194 1.00 94.06 445 ARG A O 1
ATOM 3205 N N . ALA A 1 446 ? -22.098 -9.027 -13.513 1.00 93.50 446 ALA A N 1
ATOM 3206 C CA . ALA A 1 446 ? -21.185 -9.455 -12.464 1.00 93.50 446 ALA A CA 1
ATOM 3207 C C . ALA A 1 446 ? -21.706 -9.124 -11.056 1.00 93.50 446 ALA A C 1
ATOM 3209 O O . ALA A 1 446 ? -21.195 -9.690 -10.088 1.00 93.50 446 ALA A O 1
ATOM 3210 N N . GLY A 1 447 ? -22.685 -8.218 -10.930 1.00 92.38 447 GLY A N 1
ATOM 3211 C CA . GLY A 1 447 ? -23.123 -7.684 -9.641 1.00 92.38 447 GLY A CA 1
ATOM 3212 C C . GLY A 1 447 ? -22.011 -6.900 -8.943 1.00 92.38 447 GLY A C 1
ATOM 3213 O O . GLY A 1 447 ? -21.859 -6.995 -7.726 1.00 92.38 447 GLY A O 1
ATOM 3214 N N . ALA A 1 448 ? -21.179 -6.191 -9.712 1.00 95.88 448 ALA A N 1
ATOM 3215 C CA . ALA A 1 448 ? -19.986 -5.557 -9.174 1.00 95.88 448 ALA A CA 1
ATOM 3216 C C . ALA A 1 448 ? -20.325 -4.363 -8.271 1.00 95.88 448 ALA A C 1
ATOM 3218 O O . ALA A 1 448 ? -21.089 -3.474 -8.646 1.00 95.88 448 ALA A O 1
ATOM 3219 N N . LEU A 1 449 ? -19.724 -4.316 -7.082 1.00 95.75 449 LEU A N 1
ATOM 3220 C CA . LEU A 1 449 ? -19.928 -3.228 -6.119 1.00 95.75 449 LEU A CA 1
ATOM 3221 C C . LEU A 1 449 ? -18.906 -2.101 -6.275 1.00 95.75 449 LEU A C 1
ATOM 3223 O O . LEU A 1 449 ? -19.176 -0.977 -5.858 1.00 95.75 449 LEU A O 1
ATOM 3227 N N . ILE A 1 450 ? -17.758 -2.389 -6.890 1.00 98.38 450 ILE A N 1
ATOM 3228 C CA . ILE A 1 450 ? -16.667 -1.440 -7.122 1.00 98.38 450 ILE A CA 1
ATOM 3229 C C . ILE A 1 450 ? -16.195 -1.557 -8.576 1.00 98.38 450 ILE A C 1
ATOM 3231 O O . ILE A 1 450 ? -16.096 -2.664 -9.109 1.00 98.38 450 ILE A O 1
ATOM 3235 N N . TYR A 1 451 ? -15.870 -0.420 -9.186 1.00 98.69 451 TYR A N 1
ATOM 3236 C CA . TYR A 1 451 ? -15.149 -0.295 -10.449 1.00 98.69 451 TYR A CA 1
ATOM 3237 C C . TYR A 1 451 ? -13.865 0.505 -10.199 1.00 98.69 451 TYR A C 1
ATOM 3239 O O . TYR A 1 451 ? -13.944 1.683 -9.852 1.00 98.69 451 TYR A O 1
ATOM 3247 N N . LEU A 1 452 ? -12.702 -0.130 -10.344 1.00 98.81 452 LEU A N 1
ATOM 3248 C CA . LEU A 1 452 ? -11.381 0.485 -10.170 1.00 98.81 452 LEU A CA 1
ATOM 3249 C C . LEU A 1 452 ? -10.783 0.851 -11.527 1.00 98.81 452 LEU A C 1
ATOM 3251 O O . LEU A 1 452 ? -10.806 0.019 -12.439 1.00 98.81 452 LEU A O 1
ATOM 3255 N N . CYS A 1 453 ? -10.230 2.062 -11.635 1.00 98.44 453 CYS A N 1
ATOM 3256 C CA . CYS A 1 453 ? -9.599 2.567 -12.859 1.00 98.44 453 CYS A CA 1
ATOM 3257 C C . CYS A 1 453 ? -8.568 3.686 -12.635 1.00 98.44 453 CYS A C 1
ATOM 3259 O O . CYS A 1 453 ? -8.339 4.112 -11.500 1.00 98.44 453 CYS A O 1
ATOM 3261 N N . GLY A 1 454 ? -7.966 4.163 -13.729 1.00 96.00 454 GLY A N 1
ATOM 3262 C CA . GLY A 1 454 ? -6.961 5.229 -13.753 1.00 96.00 454 GLY A CA 1
ATOM 3263 C C . GLY A 1 454 ? -7.064 6.112 -14.995 1.00 96.00 454 GLY A C 1
ATOM 3264 O O . GLY A 1 454 ? -8.107 6.729 -15.215 1.00 96.00 454 GLY A O 1
ATOM 3265 N N . HIS A 1 455 ? -5.993 6.177 -15.793 1.00 94.62 455 HIS A N 1
ATOM 3266 C CA . HIS A 1 455 ? -5.885 6.839 -17.103 1.00 94.62 455 HIS A CA 1
ATOM 3267 C C . HIS A 1 455 ? -5.787 8.372 -17.067 1.00 94.62 455 HIS A C 1
ATOM 3269 O O . HIS A 1 455 ? -4.950 8.980 -17.727 1.00 94.62 455 HIS A O 1
ATOM 3275 N N . THR A 1 456 ? -6.630 9.046 -16.283 1.00 91.44 456 THR A N 1
ATOM 3276 C CA . THR A 1 456 ? -6.706 10.525 -16.312 1.00 91.44 456 THR A CA 1
ATOM 3277 C C . THR A 1 456 ? -5.664 11.211 -15.421 1.00 91.44 456 THR A C 1
ATOM 3279 O O . THR A 1 456 ? -5.596 12.444 -15.355 1.00 91.44 456 THR A O 1
ATOM 3282 N N . HIS A 1 457 ? -4.890 10.416 -14.674 1.00 93.12 457 HIS A N 1
ATOM 3283 C CA . HIS A 1 457 ? -3.960 10.819 -13.613 1.00 93.12 457 HIS A CA 1
ATOM 3284 C C . HIS A 1 457 ? -4.595 11.574 -12.429 1.00 93.12 457 HIS A C 1
ATOM 3286 O O . HIS A 1 457 ? -3.873 12.049 -11.541 1.00 93.12 457 HIS A O 1
ATOM 3292 N N . ARG A 1 458 ? -5.925 11.703 -12.387 1.00 90.88 458 ARG A N 1
ATOM 3293 C CA . ARG A 1 458 ? -6.670 12.423 -11.348 1.00 90.88 458 ARG A CA 1
ATOM 3294 C C . ARG A 1 458 ? -7.435 11.450 -10.472 1.00 90.88 458 ARG A C 1
ATOM 3296 O O . ARG A 1 458 ? -7.952 10.448 -10.945 1.00 90.88 458 ARG A O 1
ATOM 3303 N N . ALA A 1 459 ? -7.576 11.817 -9.205 1.00 93.81 459 ALA A N 1
ATOM 3304 C CA . ALA A 1 459 ? -8.483 11.117 -8.319 1.00 93.81 459 ALA A CA 1
ATOM 3305 C C . ALA A 1 459 ? -9.927 11.589 -8.550 1.00 93.81 459 ALA A C 1
ATOM 3307 O O . ALA A 1 459 ? -10.212 12.783 -8.433 1.00 93.81 459 ALA A O 1
ATOM 3308 N N . GLU A 1 460 ? -10.837 10.662 -8.839 1.00 95.00 460 GLU A N 1
ATOM 3309 C CA . GLU A 1 460 ? -12.273 10.935 -8.947 1.00 95.00 460 GLU A CA 1
ATOM 3310 C C . GLU A 1 460 ? -13.070 9.755 -8.396 1.00 95.00 460 GLU A C 1
ATOM 3312 O O . GLU A 1 460 ? -12.771 8.594 -8.676 1.00 95.00 460 GLU A O 1
ATOM 3317 N N . ILE A 1 461 ? -14.104 10.052 -7.612 1.00 97.38 461 ILE A N 1
ATOM 3318 C CA . ILE A 1 461 ? -14.965 9.041 -7.001 1.00 97.38 461 ILE A CA 1
ATOM 3319 C C . ILE A 1 461 ? -16.406 9.364 -7.382 1.00 97.38 461 ILE A C 1
ATOM 3321 O O . ILE A 1 461 ? -16.860 10.495 -7.202 1.00 97.38 461 ILE A O 1
ATOM 3325 N N . GLY A 1 462 ? -17.116 8.376 -7.919 1.00 97.56 462 GLY A N 1
ATOM 3326 C CA . GLY A 1 462 ? -18.460 8.530 -8.470 1.00 97.56 462 GLY A CA 1
ATOM 3327 C C . GLY A 1 462 ? -19.299 7.263 -8.336 1.00 97.56 462 GLY A C 1
ATOM 3328 O O . GLY A 1 462 ? -18.846 6.253 -7.801 1.00 97.56 462 GLY A O 1
ATOM 3329 N N . TRP A 1 463 ? -20.525 7.300 -8.856 1.00 97.62 463 TRP A N 1
ATOM 3330 C CA . TRP A 1 463 ? -21.443 6.159 -8.837 1.00 97.62 463 TRP A CA 1
ATOM 3331 C C . TRP A 1 463 ? -21.906 5.788 -10.246 1.00 97.62 463 TRP A C 1
ATOM 3333 O O . TRP A 1 463 ? -22.412 6.630 -10.986 1.00 97.62 463 TRP A O 1
ATOM 3343 N N . LEU A 1 464 ? -21.799 4.502 -10.581 1.00 96.50 464 LEU A N 1
ATOM 3344 C CA . LEU A 1 464 ? -22.430 3.873 -11.742 1.00 96.50 464 LEU A CA 1
ATOM 3345 C C . LEU A 1 464 ? -23.624 3.056 -11.246 1.00 96.50 464 LEU A C 1
ATOM 3347 O O . LEU A 1 464 ? -23.511 1.875 -10.916 1.00 96.50 464 LEU A O 1
ATOM 3351 N N . GLY A 1 465 ? -24.772 3.715 -11.084 1.00 94.25 465 GLY A N 1
ATOM 3352 C CA . GLY A 1 465 ? -25.925 3.102 -10.427 1.00 94.25 465 GLY A CA 1
ATOM 3353 C C . GLY A 1 465 ? -25.613 2.769 -8.966 1.00 94.25 465 GLY A C 1
ATOM 3354 O O . GLY A 1 465 ? -25.585 3.665 -8.128 1.00 94.25 465 GLY A O 1
ATOM 3355 N N . ARG A 1 466 ? -25.393 1.485 -8.652 1.00 94.50 466 ARG A N 1
ATOM 3356 C CA . ARG A 1 466 ? -25.012 1.011 -7.304 1.00 94.50 466 ARG A CA 1
ATOM 3357 C C . ARG A 1 466 ? -23.526 0.657 -7.175 1.00 94.50 466 ARG A C 1
ATOM 3359 O O . ARG A 1 466 ? -23.095 0.301 -6.082 1.00 94.50 466 ARG A O 1
ATOM 3366 N N . THR A 1 467 ? -22.752 0.747 -8.251 1.00 98.19 467 THR A N 1
ATOM 3367 C CA . THR A 1 467 ? -21.320 0.431 -8.265 1.00 98.19 467 THR A CA 1
ATOM 3368 C C . THR A 1 467 ? -20.513 1.689 -7.967 1.00 98.19 467 THR A C 1
ATOM 3370 O O . THR A 1 467 ? -20.696 2.713 -8.627 1.00 98.19 467 THR A O 1
ATOM 3373 N N . LEU A 1 468 ? -19.623 1.624 -6.978 1.00 98.62 468 LEU A N 1
ATOM 3374 C CA . LEU A 1 468 ? -18.717 2.718 -6.643 1.00 98.62 468 LEU A CA 1
ATOM 3375 C C . LEU A 1 468 ? -17.586 2.775 -7.676 1.00 98.62 468 LEU A C 1
ATOM 3377 O O . LEU A 1 468 ? -16.791 1.843 -7.777 1.00 98.62 468 LEU A O 1
ATOM 3381 N N . HIS A 1 469 ? -17.516 3.857 -8.442 1.00 98.50 469 HIS A N 1
ATOM 3382 C CA . HIS A 1 469 ? -16.445 4.118 -9.398 1.00 98.50 469 HIS A CA 1
ATOM 3383 C C . HIS A 1 469 ? -15.305 4.851 -8.694 1.00 98.50 469 HIS A C 1
ATOM 3385 O O . HIS A 1 469 ? -15.493 5.972 -8.221 1.00 98.50 469 HIS A O 1
ATOM 3391 N N . VAL A 1 470 ? -14.133 4.226 -8.638 1.00 98.56 470 VAL A N 1
ATOM 3392 C CA . VAL A 1 470 ? -12.927 4.752 -7.994 1.00 98.56 470 VAL A CA 1
ATOM 3393 C C . VAL A 1 470 ? -11.841 4.899 -9.056 1.00 98.56 470 VAL A C 1
ATOM 3395 O O . VAL A 1 470 ? -11.294 3.909 -9.544 1.00 98.56 470 VAL A O 1
ATOM 3398 N N . MET A 1 471 ? -11.539 6.144 -9.416 1.00 97.75 471 MET A N 1
ATOM 3399 C CA . MET A 1 471 ? -10.422 6.498 -10.286 1.00 97.75 471 MET A CA 1
ATOM 3400 C C . MET A 1 471 ? -9.262 6.997 -9.427 1.00 97.75 471 MET A C 1
ATOM 3402 O O . MET A 1 471 ? -9.423 7.955 -8.668 1.00 97.75 471 MET A O 1
ATOM 3406 N N . GLY A 1 472 ? -8.118 6.319 -9.513 1.00 95.12 472 GLY A N 1
ATOM 3407 C CA . GLY A 1 472 ? -6.914 6.668 -8.761 1.00 95.12 472 GLY A CA 1
ATOM 3408 C C . GLY A 1 472 ? -6.097 7.764 -9.458 1.00 95.12 472 GLY A C 1
ATOM 3409 O O . GLY A 1 472 ? -6.104 7.839 -10.687 1.00 95.12 472 GLY A O 1
ATOM 3410 N N . PRO A 1 473 ? -5.370 8.618 -8.712 1.00 93.94 473 PRO A N 1
ATOM 3411 C CA . PRO A 1 473 ? -4.388 9.503 -9.320 1.00 93.94 473 PRO A CA 1
ATOM 3412 C C . PRO A 1 473 ? -3.153 8.714 -9.764 1.00 93.94 473 PRO A C 1
ATOM 3414 O O . PRO A 1 473 ? -2.863 7.636 -9.248 1.00 93.94 473 PRO A O 1
ATOM 3417 N N . SER A 1 474 ? -2.380 9.295 -10.679 1.00 94.50 474 SER A N 1
ATOM 3418 C CA . SER A 1 474 ? -1.161 8.652 -11.164 1.00 94.50 474 SER A CA 1
ATOM 3419 C C . SER A 1 474 ? -0.070 8.598 -10.100 1.00 94.50 474 SER A C 1
ATOM 3421 O O . SER A 1 474 ? 0.237 9.606 -9.455 1.00 94.50 474 SER A O 1
ATOM 3423 N N . LEU A 1 475 ? 0.570 7.436 -9.952 1.00 92.75 475 LEU A N 1
ATOM 3424 C CA . LEU A 1 475 ? 1.791 7.323 -9.153 1.00 92.75 475 LEU A CA 1
ATOM 3425 C C . LEU A 1 475 ? 3.000 7.968 -9.839 1.00 92.75 475 LEU A C 1
ATOM 3427 O O . LEU A 1 475 ? 3.874 8.514 -9.167 1.00 92.75 475 LEU A O 1
ATOM 3431 N N . GLY A 1 476 ? 3.062 7.911 -11.171 1.00 86.25 476 GLY A N 1
ATOM 3432 C CA . GLY A 1 476 ? 4.184 8.440 -11.941 1.00 86.25 476 GLY A CA 1
ATOM 3433 C C . GLY A 1 476 ? 4.115 9.941 -12.214 1.00 86.25 476 GLY A C 1
ATOM 3434 O O . GLY A 1 476 ? 5.155 10.594 -12.298 1.00 86.25 476 GLY A O 1
ATOM 3435 N N . LYS A 1 477 ? 2.915 10.504 -12.365 1.00 84.44 477 LYS A N 1
ATOM 3436 C CA . LYS A 1 477 ? 2.708 11.841 -12.953 1.00 84.44 477 LYS A CA 1
ATOM 3437 C C . LYS A 1 477 ? 2.032 12.848 -12.027 1.00 84.44 477 LYS A C 1
ATOM 3439 O O . LYS A 1 477 ? 1.988 14.031 -12.364 1.00 84.44 477 LYS A O 1
ATOM 3444 N N . THR A 1 478 ? 1.562 12.421 -10.858 1.00 84.56 478 THR A N 1
ATOM 3445 C CA . THR A 1 478 ? 0.902 13.298 -9.883 1.00 84.56 478 THR A CA 1
ATOM 3446 C C . THR A 1 478 ? 1.746 13.397 -8.612 1.00 84.56 478 THR A C 1
ATOM 3448 O O . THR A 1 478 ? 2.269 12.403 -8.122 1.00 84.56 478 THR A O 1
ATOM 3451 N N . SER A 1 479 ? 1.917 14.608 -8.075 1.00 83.25 479 SER A N 1
ATOM 3452 C CA . SER A 1 479 ? 2.611 14.840 -6.803 1.00 83.25 479 SER A CA 1
ATOM 3453 C C . SER A 1 479 ? 1.997 16.039 -6.064 1.00 83.25 479 SER A C 1
ATOM 3455 O O . SER A 1 479 ? 1.884 17.110 -6.668 1.00 83.25 479 SER A O 1
ATOM 3457 N N . PRO A 1 480 ? 1.602 15.897 -4.782 1.00 86.44 480 PRO A N 1
ATOM 3458 C CA . PRO A 1 480 ? 1.533 14.641 -4.026 1.00 86.44 480 PRO A CA 1
ATOM 3459 C C . PRO A 1 480 ? 0.511 13.666 -4.636 1.00 86.44 480 PRO A C 1
ATOM 3461 O O . PRO A 1 480 ? -0.429 14.091 -5.303 1.00 86.44 480 PRO A O 1
ATOM 3464 N N . THR A 1 481 ? 0.695 12.364 -4.409 1.00 94.00 481 THR A N 1
ATOM 3465 C CA . THR A 1 481 ? -0.206 11.311 -4.908 1.00 94.00 481 THR A CA 1
ATOM 3466 C C . THR A 1 481 ? -0.772 10.467 -3.769 1.00 94.00 481 THR A C 1
ATOM 3468 O O . THR A 1 481 ? -0.367 10.601 -2.610 1.00 94.00 481 THR A O 1
ATOM 3471 N N . THR A 1 482 ? -1.735 9.611 -4.092 1.00 97.12 482 THR A N 1
ATOM 3472 C CA . THR A 1 482 ? -2.439 8.748 -3.141 1.00 97.12 482 THR A CA 1
ATOM 3473 C C . THR A 1 482 ? -2.612 7.348 -3.712 1.00 97.12 482 THR A C 1
ATOM 3475 O O . THR A 1 482 ? -2.829 7.214 -4.913 1.00 97.12 482 THR A O 1
ATOM 3478 N N . TYR A 1 483 ? -2.637 6.331 -2.857 1.00 98.38 483 TYR A N 1
ATOM 3479 C CA . TYR A 1 483 ? -3.284 5.060 -3.184 1.00 98.38 483 TYR A CA 1
ATOM 3480 C C . TYR A 1 483 ? -4.729 5.062 -2.664 1.00 98.38 483 TYR A C 1
ATOM 3482 O O . TYR A 1 483 ? -5.071 5.794 -1.731 1.00 98.38 483 TYR A O 1
ATOM 3490 N N . SER A 1 484 ? -5.582 4.231 -3.251 1.00 98.69 484 SER A N 1
ATOM 3491 C CA . SER A 1 484 ? -6.961 4.044 -2.801 1.00 98.69 484 SER A CA 1
ATOM 3492 C C . SER A 1 484 ? -7.026 2.867 -1.828 1.00 98.69 484 SER A C 1
ATOM 3494 O O . SER A 1 484 ? -6.731 1.733 -2.207 1.00 98.69 484 SER A O 1
ATOM 3496 N N . LEU A 1 485 ? -7.432 3.117 -0.583 1.00 98.81 485 LEU A N 1
ATOM 3497 C CA . LEU A 1 485 ? -7.863 2.080 0.352 1.00 98.81 485 LEU A CA 1
ATOM 3498 C C . LEU A 1 485 ? -9.360 1.868 0.146 1.00 98.81 485 LEU A C 1
ATOM 3500 O O . LEU A 1 485 ? -10.161 2.745 0.464 1.00 98.81 485 LEU A O 1
ATOM 3504 N N . VAL A 1 486 ? -9.736 0.721 -0.407 1.00 98.44 486 VAL A N 1
ATOM 3505 C CA . VAL A 1 486 ? -11.127 0.406 -0.753 1.00 98.44 486 VAL A CA 1
ATOM 3506 C C . VAL A 1 486 ? -11.602 -0.745 0.114 1.00 98.44 486 VAL A C 1
ATOM 3508 O O . VAL A 1 486 ? -10.854 -1.687 0.340 1.00 98.44 486 VAL A O 1
ATOM 3511 N N . SER A 1 487 ? -12.843 -0.705 0.586 1.00 96.94 487 SER A N 1
ATOM 3512 C CA . SER A 1 487 ? -13.427 -1.788 1.376 1.00 96.94 487 SER A CA 1
ATOM 3513 C C . SER A 1 487 ? -14.829 -2.151 0.921 1.00 96.94 487 SER A C 1
ATOM 3515 O O . SER A 1 487 ? -15.550 -1.323 0.362 1.00 96.94 487 SER A O 1
ATOM 3517 N N . LEU A 1 488 ? -15.205 -3.400 1.179 1.00 93.38 488 LEU A N 1
ATOM 3518 C CA . LEU A 1 488 ? -16.573 -3.886 1.091 1.00 93.38 488 LEU A CA 1
ATOM 3519 C C . LEU A 1 488 ? -17.008 -4.364 2.462 1.00 93.38 488 LEU A C 1
ATOM 3521 O O . LEU A 1 488 ? -16.357 -5.215 3.068 1.00 93.38 488 LEU A O 1
ATOM 3525 N N . ASP A 1 489 ? -18.130 -3.823 2.913 1.00 91.25 489 ASP A N 1
ATOM 3526 C CA . ASP A 1 489 ? -18.766 -4.187 4.165 1.00 91.25 489 ASP A CA 1
ATOM 3527 C C . ASP A 1 489 ? -20.269 -4.451 3.946 1.00 91.25 489 ASP A C 1
ATOM 3529 O O . ASP A 1 489 ? -20.811 -4.251 2.856 1.00 91.25 489 ASP A O 1
ATOM 3533 N N . THR A 1 490 ? -20.979 -4.895 4.981 1.00 84.62 490 THR A N 1
ATOM 3534 C CA . THR A 1 490 ? -22.416 -5.204 4.951 1.00 84.62 490 THR A CA 1
ATOM 3535 C C . THR A 1 490 ? -23.283 -4.003 4.595 1.00 84.62 490 THR A C 1
ATOM 3537 O O . THR A 1 490 ? -24.379 -4.183 4.066 1.00 84.62 490 THR A O 1
ATOM 3540 N N . THR A 1 491 ? -22.802 -2.782 4.843 1.00 88.69 491 THR A N 1
ATOM 3541 C CA . THR A 1 491 ? -23.496 -1.544 4.474 1.00 88.69 491 THR A CA 1
ATOM 3542 C C . THR A 1 491 ? -23.139 -1.030 3.083 1.00 88.69 491 THR A C 1
ATOM 3544 O O . THR A 1 491 ? -23.731 -0.049 2.652 1.00 88.69 491 THR A O 1
ATOM 3547 N N . GLY A 1 492 ? -22.217 -1.676 2.364 1.00 91.31 492 GLY A N 1
ATOM 3548 C CA . GLY A 1 492 ? -21.796 -1.290 1.016 1.00 91.31 492 GLY A CA 1
ATOM 3549 C C . GLY A 1 492 ? -20.297 -0.985 0.908 1.00 91.31 492 GLY A C 1
ATOM 3550 O O . GLY A 1 492 ? -19.537 -1.253 1.842 1.00 91.31 492 GLY A O 1
ATOM 3551 N N . PRO A 1 493 ? -19.851 -0.461 -0.247 1.00 96.62 493 PRO A N 1
ATOM 3552 C CA . PRO A 1 493 ? -18.461 -0.090 -0.464 1.00 96.62 493 PRO A CA 1
ATOM 3553 C C . PRO A 1 493 ? -18.097 1.223 0.240 1.00 96.62 493 PRO A C 1
ATOM 3555 O O . PRO A 1 493 ? -18.905 2.153 0.302 1.00 96.62 493 PRO A O 1
ATOM 3558 N N . ALA A 1 494 ? -16.851 1.320 0.694 1.00 98.06 494 ALA A N 1
ATOM 3559 C CA . ALA A 1 494 ? -16.238 2.555 1.177 1.00 98.06 494 ALA A CA 1
ATOM 3560 C C . ALA A 1 494 ? -14.836 2.713 0.584 1.00 98.06 494 ALA A C 1
ATOM 3562 O O . ALA A 1 494 ? -14.183 1.727 0.239 1.00 98.06 494 ALA A O 1
ATOM 3563 N N . VAL A 1 495 ? -14.368 3.952 0.462 1.00 98.56 495 VAL A N 1
ATOM 3564 C CA . VAL A 1 495 ? -13.036 4.260 -0.060 1.00 98.56 495 VAL A CA 1
ATOM 3565 C C . VAL A 1 495 ? -12.451 5.464 0.659 1.00 98.56 495 VAL A C 1
ATOM 3567 O O . VAL A 1 495 ? -13.152 6.441 0.921 1.00 98.56 495 VAL A O 1
ATOM 3570 N N . ARG A 1 496 ? -11.148 5.410 0.918 1.00 98.25 496 ARG A N 1
ATOM 3571 C CA . ARG A 1 496 ? -10.343 6.544 1.359 1.00 98.25 496 ARG A CA 1
ATOM 3572 C C . ARG A 1 496 ? -9.104 6.645 0.479 1.00 98.25 496 ARG A C 1
ATOM 3574 O O . ARG A 1 496 ? -8.386 5.667 0.296 1.00 98.25 496 ARG A O 1
ATOM 3581 N N . LEU A 1 497 ? -8.838 7.839 -0.038 1.00 98.00 497 LEU A N 1
ATOM 3582 C CA . LEU A 1 497 ? -7.572 8.143 -0.701 1.00 98.00 497 LEU A CA 1
ATOM 3583 C C . LEU A 1 497 ? -6.532 8.462 0.370 1.00 98.00 497 LEU A C 1
ATOM 3585 O O . LEU A 1 497 ? -6.730 9.372 1.177 1.00 98.00 497 LEU A O 1
ATOM 3589 N N . VAL A 1 498 ? -5.446 7.698 0.397 1.00 98.19 498 VAL A N 1
ATOM 3590 C CA . VAL A 1 498 ? -4.398 7.813 1.412 1.00 98.19 498 VAL A CA 1
ATOM 3591 C C . VAL A 1 498 ? -3.111 8.253 0.740 1.00 98.19 498 VAL A C 1
ATOM 3593 O O . VAL A 1 498 ? -2.701 7.685 -0.270 1.00 98.19 498 VAL A O 1
ATOM 3596 N N . GLN A 1 499 ? -2.480 9.290 1.286 1.00 96.94 499 GLN A N 1
ATOM 3597 C CA . GLN A 1 499 ? -1.268 9.858 0.711 1.00 96.94 499 GLN A CA 1
ATOM 3598 C C . GLN A 1 499 ? -0.151 8.814 0.633 1.00 96.94 499 GLN A C 1
ATOM 3600 O O . GLN A 1 499 ? 0.167 8.151 1.620 1.00 96.94 499 GLN A O 1
ATOM 3605 N N . LEU A 1 500 ? 0.460 8.705 -0.547 1.00 95.94 500 LEU A N 1
ATOM 3606 C CA . LEU A 1 500 ? 1.648 7.895 -0.764 1.00 95.94 500 LEU A CA 1
ATOM 3607 C C . LEU A 1 500 ? 2.868 8.807 -0.862 1.00 95.94 500 LEU A C 1
ATOM 3609 O O . LEU A 1 500 ? 2.888 9.783 -1.612 1.00 95.94 500 LEU A O 1
ATOM 3613 N N . SER A 1 501 ? 3.898 8.467 -0.106 1.00 94.31 501 SER A N 1
ATOM 3614 C CA . SER A 1 501 ? 5.206 9.112 -0.140 1.00 94.31 501 SER A CA 1
ATOM 3615 C C . SER A 1 501 ? 6.279 8.050 0.092 1.00 94.31 501 SER A C 1
ATOM 3617 O O . SER A 1 501 ? 5.964 6.919 0.456 1.00 94.31 501 SER A O 1
ATOM 3619 N N . SER A 1 502 ? 7.552 8.415 -0.070 1.00 90.75 502 SER A N 1
ATOM 3620 C CA . SER A 1 502 ? 8.681 7.545 0.286 1.00 90.75 502 SER A CA 1
ATOM 3621 C C . SER A 1 502 ? 8.746 7.217 1.788 1.00 90.75 502 SER A C 1
ATOM 3623 O O . SER A 1 502 ? 9.408 6.261 2.179 1.00 90.75 502 SER A O 1
ATOM 3625 N N . SER A 1 503 ? 8.060 8.001 2.627 1.00 93.25 503 SER A N 1
ATOM 3626 C CA . SER A 1 503 ? 7.977 7.838 4.082 1.00 93.25 503 SER A CA 1
ATOM 3627 C C . SER A 1 503 ? 6.507 7.926 4.516 1.00 93.25 503 SER A C 1
ATOM 3629 O O . SER A 1 503 ? 6.057 9.008 4.910 1.00 93.25 503 SER A O 1
ATOM 3631 N N . PRO A 1 504 ? 5.730 6.830 4.393 1.00 95.38 504 PRO A N 1
ATOM 3632 C CA . PRO A 1 504 ? 4.298 6.850 4.659 1.00 95.38 504 PRO A CA 1
ATOM 3633 C C . PRO A 1 504 ? 3.989 7.253 6.102 1.00 95.38 504 PRO A C 1
ATOM 3635 O O . PRO A 1 504 ? 4.677 6.848 7.040 1.00 95.38 504 PRO A O 1
ATOM 3638 N N . THR A 1 505 ? 2.934 8.040 6.279 1.00 95.56 505 THR A N 1
ATOM 3639 C CA . THR A 1 505 ? 2.438 8.436 7.599 1.00 95.56 505 THR A CA 1
ATOM 3640 C C . THR A 1 505 ? 1.538 7.353 8.181 1.00 95.56 505 THR A C 1
ATOM 3642 O O . THR A 1 505 ? 0.648 6.860 7.491 1.00 95.56 505 THR A O 1
ATOM 3645 N N . TRP A 1 506 ? 1.733 7.036 9.461 1.00 97.56 506 TRP A N 1
ATOM 3646 C CA . TRP A 1 506 ? 0.959 6.035 10.196 1.00 97.56 506 TRP A CA 1
ATOM 3647 C C . TRP A 1 506 ? 0.447 6.611 11.523 1.00 97.56 506 TRP A C 1
ATOM 3649 O O . TRP A 1 506 ? 1.143 7.438 12.124 1.00 97.56 506 TRP A O 1
ATOM 3659 N N . PRO A 1 507 ? -0.694 6.137 12.052 1.00 98.38 507 PRO A N 1
ATOM 3660 C CA . PRO A 1 507 ? -1.545 5.069 11.518 1.00 98.38 507 PRO A CA 1
ATOM 3661 C C . PRO A 1 507 ? -2.398 5.519 10.320 1.00 98.38 507 PRO A C 1
ATOM 3663 O O . PRO A 1 507 ? -2.412 6.693 9.968 1.00 98.38 507 PRO A O 1
ATOM 3666 N N . VAL A 1 508 ? -3.112 4.577 9.704 1.00 98.62 508 VAL A N 1
ATOM 3667 C CA . VAL A 1 508 ? -4.169 4.835 8.712 1.00 98.62 508 VAL A CA 1
ATOM 3668 C C . VAL A 1 508 ? -5.463 4.206 9.219 1.00 98.62 508 VAL A C 1
ATOM 3670 O O . VAL A 1 508 ? -5.460 3.027 9.566 1.00 98.62 508 VAL A O 1
ATOM 3673 N N . THR A 1 509 ? -6.568 4.953 9.258 1.00 98.69 509 THR A N 1
ATOM 3674 C CA . THR A 1 509 ? -7.894 4.441 9.652 1.00 98.69 509 THR A CA 1
ATOM 3675 C C . THR A 1 509 ? -8.970 4.665 8.589 1.00 98.69 509 THR A C 1
ATOM 3677 O O . THR A 1 509 ? -8.880 5.578 7.778 1.00 98.69 509 THR A O 1
ATOM 3680 N N . MET A 1 510 ? -10.013 3.842 8.540 1.00 98.69 510 MET A N 1
ATOM 3681 C CA . MET A 1 510 ? -11.144 4.073 7.638 1.00 98.69 510 MET A CA 1
ATOM 3682 C C . MET A 1 510 ? -12.414 3.461 8.207 1.00 98.69 510 MET A C 1
ATOM 3684 O O . MET A 1 510 ? -12.429 2.294 8.571 1.00 98.69 510 MET A O 1
ATOM 3688 N N . ILE A 1 511 ? -13.493 4.233 8.244 1.00 98.56 511 ILE A N 1
ATOM 3689 C CA . ILE A 1 511 ? -14.819 3.743 8.636 1.00 98.56 511 ILE A CA 1
ATOM 3690 C C . ILE A 1 511 ? -15.412 2.968 7.460 1.00 98.56 511 ILE A C 1
ATOM 3692 O O . ILE A 1 511 ? -15.439 3.482 6.343 1.00 98.56 511 ILE A O 1
ATOM 3696 N N . THR A 1 512 ? -15.897 1.756 7.720 1.00 97.31 512 THR A N 1
ATOM 3697 C CA . THR A 1 512 ? -16.498 0.863 6.711 1.00 97.31 512 THR A CA 1
ATOM 3698 C C . THR A 1 512 ? -18.002 0.688 6.906 1.00 97.31 512 THR A C 1
ATOM 3700 O O . THR A 1 512 ? -18.730 0.457 5.943 1.00 97.31 512 THR A O 1
ATOM 3703 N N . SER A 1 513 ? -18.478 0.843 8.145 1.00 95.38 513 SER A N 1
ATOM 3704 C CA . SER A 1 513 ? -19.894 0.804 8.509 1.00 95.38 513 SER A CA 1
ATOM 3705 C C . SER A 1 513 ? -20.183 1.847 9.591 1.00 95.38 513 SER A C 1
ATOM 3707 O O . SER A 1 513 ? -19.387 1.964 10.526 1.00 95.38 513 SER A O 1
ATOM 3709 N N . PRO A 1 514 ? -21.322 2.560 9.535 1.00 95.44 514 PRO A N 1
ATOM 3710 C CA . PRO A 1 514 ? -22.305 2.558 8.447 1.00 95.44 514 PRO A CA 1
ATOM 3711 C C . PRO A 1 514 ? -21.754 3.182 7.154 1.00 95.44 514 PRO A C 1
ATOM 3713 O O . PRO A 1 514 ? -20.710 3.829 7.163 1.00 95.44 514 PRO A O 1
ATOM 3716 N N . ALA A 1 515 ? -22.461 3.000 6.037 1.00 95.62 515 ALA A N 1
ATOM 3717 C CA . ALA A 1 515 ? -22.087 3.627 4.772 1.00 95.62 515 ALA A CA 1
ATOM 3718 C C . ALA A 1 515 ? -22.170 5.158 4.863 1.00 95.62 515 ALA A C 1
ATOM 3720 O O . ALA A 1 515 ? -23.171 5.707 5.327 1.00 95.62 515 ALA A O 1
ATOM 3721 N N . ASP A 1 516 ? -21.132 5.837 4.374 1.00 97.50 516 ASP A N 1
ATOM 3722 C CA . ASP A 1 516 ? -21.078 7.296 4.327 1.00 97.50 516 ASP A CA 1
ATOM 3723 C C . ASP A 1 516 ? -22.131 7.851 3.361 1.00 97.50 516 ASP A C 1
ATOM 3725 O O . ASP A 1 516 ? -22.054 7.645 2.148 1.00 97.50 516 ASP A O 1
ATOM 3729 N N . ALA A 1 517 ? -23.102 8.589 3.894 1.00 96.69 517 ALA A N 1
ATOM 3730 C CA . ALA A 1 517 ? -24.177 9.208 3.131 1.00 96.69 517 ALA A CA 1
ATOM 3731 C C . ALA A 1 517 ? -23.695 10.272 2.137 1.00 96.69 517 ALA A C 1
ATOM 3733 O O . ALA A 1 517 ? -24.426 10.563 1.188 1.00 96.69 517 ALA A O 1
ATOM 3734 N N . ALA A 1 518 ? -22.501 10.833 2.348 1.00 96.25 518 ALA A N 1
ATOM 3735 C CA . ALA A 1 518 ? -21.906 11.859 1.497 1.00 96.25 518 ALA A CA 1
ATOM 3736 C C . ALA A 1 518 ? -20.884 11.309 0.483 1.00 96.25 518 ALA A C 1
ATOM 3738 O O . ALA A 1 518 ? -20.396 12.073 -0.359 1.00 96.25 518 ALA A O 1
ATOM 3739 N N . LEU A 1 519 ? -20.563 10.007 0.528 1.00 97.31 519 LEU A N 1
ATOM 3740 C CA . LEU A 1 519 ? -19.550 9.416 -0.345 1.00 97.31 519 LEU A CA 1
ATOM 3741 C C . LEU A 1 519 ? -19.941 9.582 -1.815 1.00 97.31 519 LEU A C 1
ATOM 3743 O O . LEU A 1 519 ? -20.955 9.045 -2.271 1.00 97.31 519 LEU A O 1
ATOM 3747 N N . ALA A 1 520 ? -19.108 10.324 -2.548 1.00 95.38 520 ALA A N 1
ATOM 3748 C CA . ALA A 1 520 ? -19.312 10.671 -3.953 1.00 95.38 520 ALA A CA 1
ATOM 3749 C C . ALA A 1 520 ? -20.698 11.290 -4.242 1.00 95.38 520 ALA A C 1
ATOM 3751 O O . ALA A 1 520 ? -21.346 10.996 -5.249 1.00 95.38 520 ALA A O 1
ATOM 3752 N N . GLY A 1 521 ? -21.164 12.163 -3.343 1.00 92.44 521 GLY A N 1
ATOM 3753 C CA . GLY A 1 521 ? -22.458 12.828 -3.456 1.00 92.44 521 GLY A CA 1
ATOM 3754 C C . GLY A 1 521 ? -23.545 12.074 -2.697 1.00 92.44 521 GLY A C 1
ATOM 3755 O O . GLY A 1 521 ? -23.560 12.099 -1.472 1.00 92.44 521 GLY A O 1
ATOM 3756 N N . VAL A 1 522 ? -24.493 11.456 -3.408 1.00 91.94 522 VAL A N 1
ATOM 3757 C CA . VAL A 1 522 ? -25.577 10.673 -2.788 1.00 91.94 522 VAL A CA 1
ATOM 3758 C C . VAL A 1 522 ? -25.228 9.194 -2.866 1.00 91.94 522 VAL A C 1
ATOM 3760 O O . VAL A 1 522 ? -25.350 8.588 -3.929 1.00 91.94 522 VAL A O 1
ATOM 3763 N N . ASN A 1 523 ? -24.827 8.610 -1.738 1.00 96.06 523 ASN A N 1
ATOM 3764 C CA . ASN A 1 523 ? -24.476 7.195 -1.677 1.00 96.06 523 ASN A CA 1
ATOM 3765 C C . ASN A 1 523 ? -25.740 6.297 -1.737 1.00 96.06 523 ASN A C 1
ATOM 3767 O O . ASN A 1 523 ? -26.566 6.345 -0.822 1.00 96.06 523 ASN A O 1
ATOM 3771 N N . PRO A 1 524 ? -25.899 5.432 -2.761 1.00 93.25 524 PRO A N 1
ATOM 3772 C CA . PRO A 1 524 ? -27.073 4.572 -2.951 1.00 93.25 524 PRO A CA 1
ATOM 3773 C C . PRO A 1 524 ? -27.162 3.393 -1.965 1.00 93.25 524 PRO A C 1
ATOM 3775 O O . PRO A 1 524 ? -28.147 2.643 -1.985 1.00 93.25 524 PRO A O 1
ATOM 3778 N N . HIS A 1 525 ? -26.140 3.191 -1.133 1.00 92.31 525 HIS A N 1
ATOM 3779 C CA . HIS A 1 525 ? -26.131 2.202 -0.053 1.00 92.31 525 HIS A CA 1
ATOM 3780 C C . HIS A 1 525 ? -26.367 2.828 1.327 1.00 92.31 525 HIS A C 1
ATOM 3782 O O . HIS A 1 525 ? -26.761 2.127 2.257 1.00 92.31 525 HIS A O 1
ATOM 3788 N N . ALA A 1 526 ? -26.213 4.147 1.458 1.00 90.62 526 ALA A N 1
ATOM 3789 C CA . ALA A 1 526 ? -26.447 4.866 2.704 1.00 90.62 526 ALA A CA 1
ATOM 3790 C C . ALA A 1 526 ? -27.934 5.231 2.863 1.00 90.62 526 ALA A C 1
ATOM 3792 O O . ALA A 1 526 ? -28.394 6.303 2.462 1.00 90.62 526 ALA A O 1
ATOM 3793 N N . GLY A 1 527 ? -28.710 4.306 3.432 1.00 83.69 527 GLY A N 1
ATOM 3794 C CA . GLY A 1 527 ? -30.099 4.555 3.821 1.00 83.69 527 GLY A CA 1
ATOM 3795 C C . GLY A 1 527 ? -30.226 5.445 5.063 1.00 83.69 527 GLY A C 1
ATOM 3796 O O . GLY A 1 527 ? -29.288 5.600 5.840 1.00 83.69 527 GLY A O 1
ATOM 3797 N N . GLU A 1 528 ? -31.418 6.005 5.283 1.00 89.31 528 GLU A N 1
ATOM 3798 C CA . GLU A 1 528 ? -31.719 6.751 6.509 1.00 89.31 528 GLU A CA 1
ATOM 3799 C C . GLU A 1 528 ? -31.885 5.810 7.711 1.00 89.31 528 GLU A C 1
ATOM 3801 O O . GLU A 1 528 ? -32.772 4.941 7.733 1.00 89.31 528 GLU A O 1
ATOM 3806 N N . LEU A 1 529 ? -31.049 6.021 8.726 1.00 91.19 529 LEU A N 1
ATOM 3807 C CA . LEU A 1 529 ? -31.031 5.244 9.959 1.00 91.19 529 LEU A CA 1
ATOM 3808 C C . LEU A 1 529 ? -32.052 5.814 10.960 1.00 91.19 529 LEU A C 1
ATOM 3810 O O . LEU A 1 529 ? -32.194 7.033 11.047 1.00 91.19 529 LEU A O 1
ATOM 3814 N N . PRO A 1 530 ? -32.797 4.982 11.710 1.00 91.44 530 PRO A N 1
ATOM 3815 C CA . PRO A 1 530 ? -33.809 5.492 12.633 1.00 91.44 530 PRO A CA 1
ATOM 3816 C C . PRO A 1 530 ? -33.194 6.321 13.769 1.00 91.44 530 PRO A C 1
ATOM 3818 O O . PRO A 1 530 ? -32.169 5.935 14.337 1.00 91.44 530 PRO A O 1
ATOM 3821 N N . ALA A 1 531 ? -33.848 7.422 14.145 1.00 92.44 531 ALA A N 1
ATOM 3822 C CA . ALA A 1 531 ? -33.505 8.171 15.350 1.00 92.44 531 ALA A CA 1
ATOM 3823 C C . ALA A 1 531 ? -33.447 7.272 16.596 1.00 92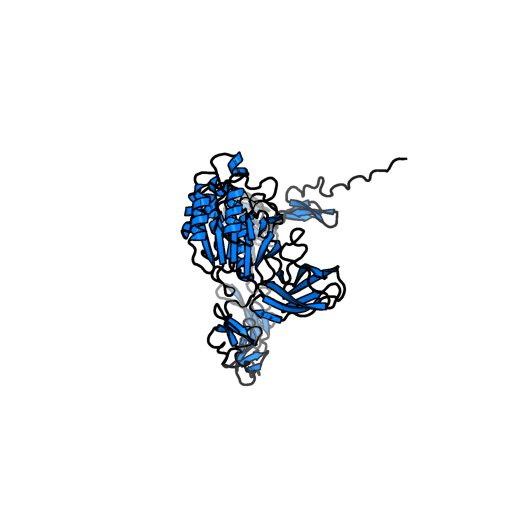.44 531 ALA A C 1
ATOM 3825 O O . ALA A 1 531 ? -34.276 6.377 16.778 1.00 92.44 531 ALA A O 1
ATOM 3826 N N . ALA A 1 532 ? -32.460 7.527 17.461 1.00 92.31 532 ALA A N 1
ATOM 3827 C CA . ALA A 1 532 ? -32.180 6.748 18.671 1.00 92.31 532 ALA A CA 1
ATOM 3828 C C . ALA A 1 532 ? -31.912 5.241 18.449 1.00 92.31 532 ALA A C 1
ATOM 3830 O O . ALA A 1 532 ? -31.898 4.476 19.415 1.00 92.31 532 ALA A O 1
ATOM 3831 N N . ALA A 1 533 ? -31.683 4.790 17.210 1.00 89.81 533 ALA A N 1
ATOM 3832 C CA . ALA A 1 533 ? -31.284 3.412 16.954 1.00 89.81 533 ALA A CA 1
ATOM 3833 C C . ALA A 1 533 ? -29.854 3.150 17.439 1.00 89.81 533 ALA A C 1
ATOM 3835 O O . ALA A 1 533 ? -28.974 4.004 17.314 1.00 89.81 533 ALA A O 1
ATOM 3836 N N . SER A 1 534 ? -29.626 1.938 17.941 1.00 92.88 534 SER A N 1
ATOM 3837 C CA . SER A 1 534 ? -28.279 1.400 18.101 1.00 92.88 534 SER A CA 1
ATOM 3838 C C . SER A 1 534 ? -27.767 0.944 16.735 1.00 92.88 534 SER A C 1
ATOM 3840 O O . SER A 1 534 ? -28.462 0.210 16.028 1.00 92.88 534 SER A O 1
ATOM 3842 N N . VAL A 1 535 ? -26.589 1.425 16.344 1.00 91.44 535 VAL A N 1
ATOM 3843 C CA . VAL A 1 535 ? -25.948 1.114 15.066 1.00 91.44 535 VAL A CA 1
ATOM 3844 C C . VAL A 1 535 ? -24.522 0.646 15.286 1.00 91.44 535 VAL A C 1
ATOM 3846 O O . VAL A 1 535 ? -23.779 1.224 16.080 1.00 91.44 535 VAL A O 1
ATOM 3849 N N . THR A 1 536 ? -24.142 -0.380 14.537 1.00 94.00 536 THR A N 1
ATOM 3850 C CA . THR A 1 536 ? -22.792 -0.927 14.561 1.00 94.00 536 THR A CA 1
ATOM 3851 C C . THR A 1 536 ? -21.864 -0.084 13.701 1.00 94.00 536 THR A C 1
ATOM 3853 O O . THR A 1 536 ? -22.017 0.003 12.476 1.00 94.00 536 THR A O 1
ATOM 3856 N N . VAL A 1 537 ? -20.871 0.511 14.353 1.00 96.69 537 VAL A N 1
ATOM 3857 C CA . VAL A 1 537 ? -19.774 1.208 13.696 1.00 96.69 537 VAL A CA 1
ATOM 3858 C C . VAL A 1 537 ? -18.591 0.270 13.571 1.00 96.69 537 VAL A C 1
ATOM 3860 O O . VAL A 1 537 ? -18.146 -0.290 14.572 1.00 96.69 537 VAL A O 1
ATOM 3863 N N . ARG A 1 538 ? -18.052 0.144 12.357 1.00 97.50 538 ARG A N 1
ATOM 3864 C CA . ARG A 1 538 ? -16.797 -0.562 12.098 1.00 97.50 538 ARG A CA 1
ATOM 3865 C C . ARG A 1 538 ? -15.781 0.333 11.424 1.00 97.50 538 ARG A C 1
ATOM 3867 O O . ARG A 1 538 ? -16.119 1.131 10.549 1.00 97.50 538 ARG A O 1
ATOM 3874 N N . ALA A 1 539 ? -14.537 0.173 11.850 1.00 98.44 539 ALA A N 1
ATOM 3875 C CA . ALA A 1 539 ? -13.400 0.875 11.299 1.00 98.44 539 ALA A CA 1
ATOM 3876 C C . ALA A 1 539 ? -12.219 -0.077 11.112 1.00 98.44 539 ALA A C 1
ATOM 3878 O O . ALA A 1 539 ? -11.987 -0.983 11.915 1.00 98.44 539 ALA A O 1
ATOM 3879 N N . LEU A 1 540 ? -11.470 0.171 10.048 1.00 98.62 540 LEU A N 1
ATOM 3880 C CA . LEU A 1 540 ? -10.160 -0.399 9.802 1.00 98.62 540 LEU A CA 1
ATOM 3881 C C . LEU A 1 540 ? -9.091 0.489 10.438 1.00 98.62 540 LEU A C 1
ATOM 3883 O O . LEU A 1 540 ? -9.241 1.716 10.443 1.00 98.62 540 LEU A O 1
ATOM 3887 N N . ALA A 1 541 ? -8.016 -0.103 10.952 1.00 98.56 541 ALA A N 1
ATOM 3888 C CA . ALA A 1 541 ? -6.847 0.633 11.423 1.00 98.56 541 ALA A CA 1
ATOM 3889 C C . ALA A 1 541 ? -5.540 -0.143 11.193 1.00 98.56 541 ALA A C 1
ATOM 3891 O O . ALA A 1 541 ? -5.434 -1.328 11.517 1.00 98.56 541 ALA A O 1
ATOM 3892 N N . PHE A 1 542 ? -4.532 0.555 10.668 1.00 98.38 542 PHE A N 1
ATOM 3893 C CA . PHE A 1 542 ? -3.266 -0.024 10.216 1.00 98.38 542 PHE A CA 1
ATOM 3894 C C . PHE A 1 542 ? -2.068 0.792 10.703 1.00 98.38 542 PHE A C 1
ATOM 3896 O O . PHE A 1 542 ? -2.084 2.024 10.630 1.00 98.38 542 PHE A O 1
ATOM 3903 N N . ALA A 1 543 ? -1.029 0.107 11.176 1.00 96.81 543 ALA A N 1
ATOM 3904 C CA . ALA A 1 543 ? 0.293 0.669 11.445 1.00 96.81 543 ALA A CA 1
ATOM 3905 C C . ALA A 1 543 ? 1.327 -0.471 11.542 1.00 96.81 543 ALA A C 1
ATOM 3907 O O . ALA A 1 543 ? 1.042 -1.452 12.229 1.00 96.81 543 ALA A O 1
ATOM 3908 N N . PRO A 1 544 ? 2.537 -0.334 10.958 1.00 91.06 544 PRO A N 1
ATOM 3909 C CA . PRO A 1 544 ? 3.590 -1.350 11.048 1.00 91.06 544 PRO A CA 1
ATOM 3910 C C . PRO A 1 544 ? 3.988 -1.701 12.489 1.00 91.06 544 PRO A C 1
ATOM 3912 O O . PRO A 1 544 ? 4.304 -2.845 12.782 1.00 91.06 544 PRO A O 1
ATOM 3915 N N . GLY A 1 545 ? 3.960 -0.717 13.397 1.00 87.81 545 GLY A N 1
ATOM 3916 C CA . GLY A 1 545 ? 4.258 -0.898 14.825 1.00 87.81 545 GLY A CA 1
ATOM 3917 C C . GLY A 1 545 ? 3.044 -1.266 15.685 1.00 87.81 545 GLY A C 1
ATOM 3918 O O . GLY A 1 545 ? 3.108 -1.126 16.904 1.00 87.81 545 GLY A O 1
ATOM 3919 N N . GLY A 1 546 ? 1.930 -1.658 15.063 1.00 90.44 546 GLY A N 1
ATOM 3920 C CA . GLY A 1 546 ? 0.676 -1.958 15.746 1.00 90.44 546 GLY A CA 1
ATOM 3921 C C . GLY A 1 546 ? -0.159 -0.723 16.102 1.00 90.44 546 GLY A C 1
ATOM 3922 O O . GLY A 1 546 ? 0.314 0.414 16.161 1.00 90.44 546 GLY A O 1
ATOM 3923 N N . ILE A 1 547 ? -1.449 -0.965 16.330 1.00 97.19 547 ILE A N 1
ATOM 3924 C CA . ILE A 1 547 ? -2.421 0.042 16.764 1.00 97.19 547 ILE A CA 1
ATOM 3925 C C . ILE A 1 547 ? -2.589 -0.065 18.276 1.00 97.19 547 ILE A C 1
ATOM 3927 O O . ILE A 1 547 ? -2.964 -1.122 18.779 1.00 97.19 547 ILE A O 1
ATOM 3931 N N . SER A 1 548 ? -2.354 1.034 18.995 1.00 94.75 548 SER A N 1
ATOM 3932 C CA . SER A 1 548 ? -2.534 1.080 20.449 1.00 94.75 548 SER A CA 1
ATOM 3933 C C . SER A 1 548 ? -3.996 1.258 20.842 1.00 94.75 548 SER A C 1
ATOM 3935 O O . SER A 1 548 ? -4.431 0.710 21.850 1.00 94.75 548 SER A O 1
ATOM 3937 N N . LYS A 1 549 ? -4.761 2.028 20.059 1.00 96.31 549 LYS A N 1
ATOM 3938 C CA . LYS A 1 549 ? -6.172 2.305 20.341 1.00 96.31 549 LYS A CA 1
ATOM 3939 C C . LYS A 1 549 ? -6.933 2.730 19.090 1.00 96.31 549 LYS A C 1
ATOM 3941 O O . LYS A 1 549 ? -6.386 3.458 18.262 1.00 96.31 549 LYS A O 1
ATOM 3946 N N . VAL A 1 550 ? -8.213 2.361 19.008 1.00 98.69 550 VAL A N 1
ATOM 3947 C CA . VAL A 1 550 ? -9.175 2.962 18.073 1.00 98.69 550 VAL A CA 1
ATOM 3948 C C . VAL A 1 550 ? -10.380 3.482 18.844 1.00 98.69 550 VAL A C 1
ATOM 3950 O O . VAL A 1 550 ? -10.901 2.814 19.734 1.00 98.69 550 VAL A O 1
ATOM 3953 N N . GLU A 1 551 ? -10.815 4.691 18.517 1.00 98.62 551 GLU A N 1
ATOM 3954 C CA . GLU A 1 551 ? -11.957 5.350 19.143 1.00 98.62 551 GLU A CA 1
ATOM 3955 C C . GLU A 1 551 ? -12.886 5.930 18.081 1.00 98.62 551 GLU A C 1
ATOM 3957 O O . GLU A 1 551 ? -12.441 6.319 17.004 1.00 98.62 551 GLU A O 1
ATOM 3962 N N . VAL A 1 552 ? -14.169 6.058 18.404 1.00 98.50 552 VAL A N 1
ATOM 3963 C CA . VAL A 1 552 ? -15.170 6.716 17.567 1.00 98.50 552 VAL A CA 1
ATOM 3964 C C . VAL A 1 552 ? -15.813 7.891 18.297 1.00 98.50 552 VAL A C 1
ATOM 3966 O O . VAL A 1 552 ? -15.999 7.858 19.511 1.00 98.50 552 VAL A O 1
ATOM 3969 N N . GLN A 1 553 ? -16.187 8.926 17.556 1.00 97.75 553 GLN A N 1
ATOM 3970 C CA . GLN A 1 553 ? -16.943 10.073 18.034 1.00 97.75 553 GLN A CA 1
ATOM 3971 C C . GLN A 1 553 ? -18.164 10.302 17.139 1.00 97.75 553 GLN A C 1
ATOM 3973 O O . GLN A 1 553 ? -18.046 10.362 15.915 1.00 97.75 553 GLN A O 1
ATOM 3978 N N . LEU A 1 554 ? -19.332 10.464 17.761 1.00 96.25 554 LEU A N 1
ATOM 3979 C CA . LEU A 1 554 ? -20.582 10.845 17.102 1.00 96.25 554 LEU A CA 1
ATOM 3980 C C . LEU A 1 554 ? -20.853 12.337 17.340 1.00 96.25 554 LEU A C 1
ATOM 3982 O O . LEU A 1 554 ? -21.017 12.758 18.488 1.00 96.25 554 LEU A O 1
ATOM 3986 N N . GLY A 1 555 ? -20.904 13.134 16.270 1.00 92.50 555 GLY A N 1
ATOM 3987 C CA . GLY A 1 555 ? -21.019 14.591 16.347 1.00 92.50 555 GLY A CA 1
ATOM 3988 C C . GLY A 1 555 ? -19.907 15.203 17.204 1.00 92.50 555 GLY A C 1
ATOM 3989 O O . GLY A 1 555 ? -18.728 14.922 17.002 1.00 92.50 555 GLY A O 1
ATOM 3990 N N . ASP A 1 556 ? -20.303 15.994 18.201 1.00 91.50 556 ASP A N 1
ATOM 3991 C CA . ASP A 1 556 ? -19.405 16.587 19.206 1.00 91.50 556 ASP A CA 1
ATOM 3992 C C . ASP A 1 556 ? -19.443 15.830 20.550 1.00 91.50 556 ASP A C 1
ATOM 3994 O O . ASP A 1 556 ? -19.099 16.371 21.602 1.00 91.50 556 ASP A O 1
ATOM 3998 N N . GLY A 1 557 ? -19.910 14.577 20.534 1.00 92.88 557 GLY A N 1
ATOM 3999 C CA . GLY A 1 557 ? -19.967 13.708 21.708 1.00 92.88 557 GLY A CA 1
ATOM 4000 C C . GLY A 1 557 ? -18.586 13.266 22.218 1.00 92.88 557 GLY A C 1
ATOM 4001 O O . GLY A 1 557 ? -17.549 13.659 21.677 1.00 92.88 557 GLY A O 1
ATOM 4002 N N . PRO A 1 558 ? -18.539 12.435 23.273 1.00 96.00 558 PRO A N 1
ATOM 4003 C CA . PRO A 1 558 ? -17.285 11.865 23.754 1.00 96.00 558 PRO A CA 1
ATOM 4004 C C . PRO A 1 558 ? -16.708 10.851 22.756 1.00 96.00 558 PRO A C 1
ATOM 4006 O O . PRO A 1 558 ? -17.444 10.217 21.999 1.00 96.00 558 PRO A O 1
ATOM 4009 N N . TRP A 1 559 ? -15.388 10.669 22.806 1.00 97.88 559 TRP A N 1
ATOM 4010 C CA . TRP A 1 559 ? -14.726 9.540 22.158 1.00 97.88 559 TRP A CA 1
ATOM 4011 C C . TRP A 1 559 ? -15.054 8.251 22.916 1.00 97.88 559 TRP A C 1
ATOM 4013 O O . TRP A 1 559 ? -14.954 8.203 24.143 1.00 97.88 559 TRP A O 1
ATOM 4023 N N . VAL A 1 560 ? -15.449 7.221 22.179 1.00 97.81 560 VAL A N 1
ATOM 4024 C CA . VAL A 1 560 ? -15.783 5.891 22.687 1.00 97.81 560 VAL A CA 1
ATOM 4025 C C . VAL A 1 560 ? -14.802 4.900 22.085 1.00 97.81 560 VAL A C 1
ATOM 4027 O O . VAL A 1 560 ? -14.628 4.855 20.872 1.00 97.81 560 VAL A O 1
ATOM 4030 N N . GLU A 1 561 ? -14.143 4.119 22.928 1.00 97.94 561 GLU A N 1
ATOM 4031 C CA . GLU A 1 561 ? -13.192 3.104 22.484 1.00 97.94 561 GLU A CA 1
ATOM 4032 C C . GLU A 1 561 ? -13.889 1.961 21.739 1.00 97.94 561 GLU A C 1
ATOM 4034 O O . GLU A 1 561 ? -14.969 1.516 22.130 1.00 97.94 561 GLU A O 1
ATOM 4039 N N . MET A 1 562 ? -13.268 1.507 20.652 1.00 98.06 562 MET A N 1
ATOM 4040 C CA . MET A 1 562 ? -13.762 0.417 19.821 1.00 98.06 562 MET A CA 1
ATOM 4041 C C . MET A 1 562 ? -13.071 -0.892 20.203 1.00 98.06 562 MET A C 1
ATOM 4043 O O . MET A 1 562 ? -11.851 -0.938 20.355 1.00 98.06 562 MET A O 1
ATOM 4047 N N . ALA A 1 563 ? -13.843 -1.971 20.309 1.00 93.50 563 ALA A N 1
ATOM 4048 C CA . ALA A 1 563 ? -13.301 -3.300 20.548 1.00 93.50 563 ALA A CA 1
ATOM 4049 C C . ALA A 1 563 ? -12.633 -3.831 19.274 1.00 93.50 563 ALA A C 1
ATOM 4051 O O . ALA A 1 563 ? -13.201 -3.742 18.184 1.00 93.50 563 ALA A O 1
ATOM 4052 N N . ARG A 1 564 ? -11.437 -4.405 19.405 1.00 92.25 564 ARG A N 1
ATOM 4053 C CA . ARG A 1 564 ? -10.771 -5.126 18.316 1.00 92.25 564 ARG A CA 1
ATOM 4054 C C . ARG A 1 564 ? -11.483 -6.463 18.111 1.00 92.25 564 ARG A C 1
ATOM 4056 O O . ARG A 1 564 ? -11.531 -7.258 19.042 1.00 92.25 564 ARG A O 1
ATOM 4063 N N . LEU A 1 565 ? -12.042 -6.691 16.924 1.00 87.25 565 LEU A N 1
ATOM 4064 C CA . LEU A 1 565 ? -12.705 -7.957 16.583 1.00 87.25 565 LEU A CA 1
ATOM 4065 C C . LEU A 1 565 ? -11.726 -8.969 16.000 1.00 87.25 565 LEU A C 1
ATOM 4067 O O . LEU A 1 565 ? -11.744 -10.131 16.366 1.00 87.25 565 LEU A O 1
ATOM 4071 N N . ARG A 1 566 ? -10.863 -8.509 15.097 1.00 84.81 566 ARG A N 1
ATOM 4072 C CA . ARG A 1 566 ? -9.747 -9.274 14.539 1.00 84.81 566 ARG A CA 1
ATOM 4073 C C . ARG A 1 566 ? -8.650 -8.309 14.125 1.00 84.81 566 ARG A C 1
ATOM 4075 O O . ARG A 1 566 ? -8.781 -7.097 14.324 1.00 84.81 566 ARG A O 1
ATOM 4082 N N . ASP A 1 567 ? -7.581 -8.830 13.539 1.00 85.81 567 ASP A N 1
ATOM 4083 C CA . ASP A 1 567 ? -6.519 -7.984 13.010 1.00 85.81 567 ASP A CA 1
ATOM 4084 C C . ASP A 1 567 ? -7.095 -6.904 12.082 1.00 85.81 567 ASP A C 1
ATOM 4086 O O . ASP A 1 567 ? -7.932 -7.163 11.214 1.00 85.81 567 ASP A O 1
ATOM 4090 N N . HIS A 1 568 ? -6.699 -5.663 12.370 1.00 95.44 568 HIS A N 1
ATOM 4091 C CA . HIS A 1 568 ? -7.111 -4.427 11.702 1.00 95.44 568 HIS A CA 1
ATOM 4092 C C . HIS A 1 568 ? -8.588 -4.021 11.793 1.00 95.44 568 HIS A C 1
ATOM 4094 O O . HIS A 1 568 ? -8.898 -2.901 11.396 1.00 95.44 568 HIS A O 1
ATOM 4100 N N . VAL A 1 569 ? -9.491 -4.844 12.333 1.00 95.62 569 VAL A N 1
ATOM 4101 C CA . VAL A 1 569 ? -10.936 -4.556 12.371 1.00 95.62 569 VAL A CA 1
ATOM 4102 C C . VAL A 1 569 ? -11.398 -4.226 13.786 1.00 95.62 569 VAL A C 1
ATOM 4104 O O . VAL A 1 569 ? -11.273 -5.036 14.706 1.00 95.62 569 VAL A O 1
ATOM 4107 N N . TYR A 1 570 ? -12.011 -3.055 13.936 1.00 97.44 570 TYR A N 1
ATOM 4108 C CA . TYR A 1 570 ? -12.523 -2.542 15.202 1.00 97.44 570 TYR A CA 1
ATOM 4109 C C . TYR A 1 570 ? -14.019 -2.265 15.099 1.00 97.44 570 TYR A C 1
ATOM 4111 O O . TYR A 1 570 ? -14.494 -1.800 14.062 1.00 97.44 570 TYR A O 1
ATOM 4119 N N . GLN A 1 571 ? -14.759 -2.515 16.179 1.00 96.25 571 GLN A N 1
ATOM 4120 C CA . GLN A 1 571 ? -16.207 -2.342 16.232 1.00 96.25 571 GLN A CA 1
ATOM 4121 C C . GLN A 1 571 ? -16.683 -1.733 17.551 1.00 96.25 571 GLN A C 1
ATOM 4123 O O . GLN A 1 571 ? -16.152 -2.020 18.622 1.00 96.25 571 GLN A O 1
ATOM 4128 N N . VAL A 1 572 ? -17.746 -0.935 17.475 1.00 96.31 572 VAL A N 1
ATOM 4129 C CA . VAL A 1 572 ? -18.563 -0.561 18.632 1.00 96.31 572 VAL A CA 1
ATOM 4130 C C . VAL A 1 572 ? -19.995 -0.274 18.198 1.00 96.31 572 VAL A C 1
ATOM 4132 O O . VAL A 1 572 ? -20.228 0.219 17.095 1.00 96.31 572 VAL A O 1
ATOM 4135 N N . ASP A 1 573 ? -20.956 -0.548 19.074 1.00 95.19 573 ASP A N 1
ATOM 4136 C CA . ASP A 1 573 ? -22.338 -0.125 18.872 1.00 95.19 573 ASP A CA 1
ATOM 4137 C C . ASP A 1 573 ? -22.561 1.255 19.502 1.00 95.19 573 ASP A C 1
ATOM 4139 O O . ASP A 1 573 ? -22.277 1.476 20.681 1.00 95.19 573 ASP A O 1
ATOM 4143 N N . LEU A 1 574 ? -23.096 2.195 18.721 1.00 94.38 574 LEU A N 1
ATOM 4144 C CA . LEU A 1 574 ? -23.431 3.546 19.173 1.00 94.38 574 LEU A CA 1
ATOM 4145 C C . LEU A 1 574 ? -24.927 3.809 19.058 1.00 94.38 574 LEU A C 1
ATOM 4147 O O . LEU A 1 574 ? -25.584 3.336 18.138 1.00 94.38 574 LEU A O 1
ATOM 4151 N N . THR A 1 575 ? -25.467 4.613 19.972 1.00 94.81 575 THR A N 1
ATOM 4152 C CA . THR A 1 575 ? -26.845 5.110 19.855 1.00 94.81 575 THR A CA 1
ATOM 4153 C C . THR A 1 575 ? -26.849 6.411 19.062 1.00 94.81 575 THR A C 1
A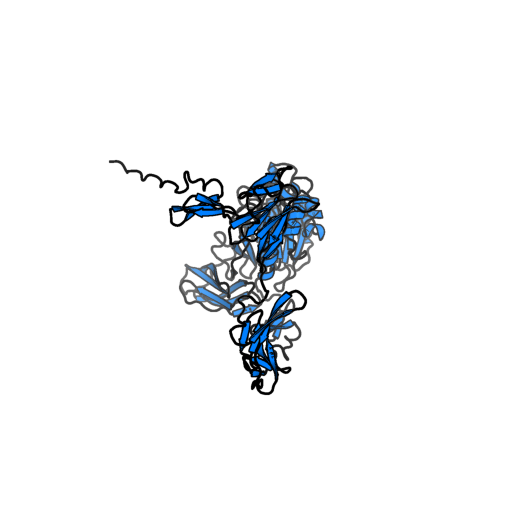TOM 4155 O O . THR A 1 575 ? -26.201 7.378 19.461 1.00 94.81 575 THR A O 1
ATOM 4158 N N . LEU A 1 576 ? -27.581 6.441 17.949 1.00 92.94 576 LEU A N 1
ATOM 4159 C CA . LEU A 1 576 ? -27.741 7.639 17.126 1.00 92.94 576 LEU A CA 1
ATOM 4160 C C . LEU A 1 576 ? -28.519 8.745 17.857 1.00 92.94 576 LEU A C 1
ATOM 4162 O O . LEU A 1 576 ? -29.272 8.464 18.793 1.00 92.94 576 LEU A O 1
ATOM 4166 N N . PRO A 1 577 ? -28.404 10.013 17.420 1.00 91.12 577 PRO A N 1
ATOM 4167 C CA . PRO A 1 577 ? -29.198 11.099 17.980 1.00 91.12 577 PRO A CA 1
ATOM 4168 C C . PRO A 1 577 ? -30.705 10.828 17.850 1.00 91.12 577 PRO A C 1
ATOM 4170 O O . PRO A 1 577 ? -31.168 10.202 16.899 1.00 91.12 577 PRO A O 1
ATOM 4173 N N . GLY A 1 578 ? -31.491 11.335 18.802 1.00 89.69 578 GLY A N 1
ATOM 4174 C CA . GLY A 1 578 ? -32.958 11.243 18.765 1.00 89.69 578 GLY A CA 1
ATOM 4175 C C . GLY A 1 578 ? -33.633 12.229 17.801 1.00 89.69 578 GLY A C 1
ATOM 4176 O O . GLY A 1 578 ? -34.854 12.224 17.686 1.00 89.69 578 GLY A O 1
ATOM 4177 N N . LEU A 1 579 ? -32.859 13.100 17.148 1.00 88.69 579 LEU A N 1
ATOM 4178 C CA . LEU A 1 579 ? -33.345 14.096 16.196 1.00 88.69 579 LEU A CA 1
ATOM 4179 C C . LEU A 1 579 ? -32.919 13.714 14.779 1.00 88.69 579 LEU A C 1
ATOM 4181 O O . LEU A 1 579 ? -31.768 13.338 14.558 1.00 88.69 579 LEU A O 1
ATOM 4185 N N . ALA A 1 580 ? -33.844 13.867 13.834 1.00 90.12 580 ALA A N 1
ATOM 4186 C CA . ALA A 1 580 ? -33.579 13.680 12.415 1.00 90.12 580 ALA A CA 1
ATOM 4187 C C . ALA A 1 580 ? -32.574 14.717 11.889 1.00 90.12 580 ALA A C 1
ATOM 4189 O O . ALA A 1 580 ? -32.571 15.876 12.317 1.00 90.12 580 ALA A O 1
ATOM 4190 N N . GLY A 1 581 ? -31.751 14.311 10.926 1.00 91.81 581 GLY A N 1
ATOM 4191 C CA . GLY A 1 581 ? -30.751 15.161 10.292 1.00 91.81 581 GLY A CA 1
ATOM 4192 C C . GLY A 1 581 ? -29.462 14.423 9.950 1.00 91.81 581 GLY A C 1
ATOM 4193 O O . GLY A 1 581 ? -29.322 13.221 10.167 1.00 91.81 581 GLY A O 1
ATOM 4194 N N . ASN A 1 582 ? -28.504 15.168 9.404 1.00 93.56 582 ASN A N 1
ATOM 4195 C CA . ASN A 1 582 ? -27.160 14.655 9.175 1.00 93.56 582 ASN A CA 1
ATOM 4196 C C . ASN A 1 582 ? -26.345 14.767 10.467 1.00 93.56 582 ASN A C 1
ATOM 4198 O O . ASN A 1 582 ? -26.391 15.793 11.147 1.00 93.56 582 ASN A O 1
ATOM 4202 N N . THR A 1 583 ? -25.561 13.742 10.774 1.00 94.56 583 THR A N 1
ATOM 4203 C CA . THR A 1 583 ? -24.589 13.753 11.867 1.00 94.56 583 THR A CA 1
ATOM 4204 C C . THR A 1 583 ? -23.252 13.211 11.377 1.00 94.56 583 THR A C 1
ATOM 4206 O O . THR A 1 583 ? -23.209 12.418 10.435 1.00 94.56 583 THR A O 1
ATOM 4209 N N . THR A 1 584 ? -22.159 13.673 11.975 1.00 96.75 584 THR A N 1
ATOM 4210 C CA . THR A 1 584 ? -20.810 13.220 11.634 1.00 96.75 584 THR A CA 1
ATOM 4211 C C . THR A 1 584 ? -20.412 12.044 12.511 1.00 96.75 584 THR A C 1
ATOM 4213 O O . THR A 1 584 ? -20.747 11.985 13.695 1.00 96.75 584 THR A O 1
ATOM 4216 N N . LEU A 1 585 ? -19.668 11.113 11.930 1.00 97.56 585 LEU A N 1
ATOM 4217 C CA . LEU A 1 585 ? -19.046 10.012 12.645 1.00 97.56 585 LEU A CA 1
ATOM 4218 C C . LEU A 1 585 ? -17.551 10.038 12.343 1.00 97.56 585 LEU A C 1
ATOM 4220 O O . LEU A 1 585 ? -17.161 10.006 11.178 1.00 97.56 585 LEU A O 1
ATOM 4224 N N . ARG A 1 586 ? -16.719 10.112 13.381 1.00 98.56 586 ARG A N 1
ATOM 4225 C CA . ARG A 1 586 ? -15.257 10.149 13.258 1.00 98.56 586 ARG A CA 1
ATOM 4226 C C . ARG A 1 586 ? -14.656 8.929 13.920 1.00 98.56 586 ARG A C 1
ATOM 4228 O O . ARG A 1 586 ? -14.998 8.659 15.061 1.00 98.56 586 ARG A O 1
ATOM 4235 N N . ALA A 1 587 ? -13.740 8.242 13.255 1.00 98.62 587 ALA A N 1
ATOM 4236 C CA . ALA A 1 587 ? -12.899 7.217 13.857 1.00 98.62 587 ALA A CA 1
ATOM 4237 C C . ALA A 1 587 ? -11.476 7.755 13.963 1.00 98.62 587 ALA A C 1
ATOM 4239 O O . ALA A 1 587 ? -10.987 8.371 13.018 1.00 98.62 587 ALA A O 1
ATOM 4240 N N . ARG A 1 588 ? -10.826 7.534 15.103 1.00 98.75 588 ARG A N 1
ATOM 4241 C CA . ARG A 1 588 ? -9.437 7.897 15.364 1.00 98.75 588 ARG A CA 1
ATOM 4242 C C . ARG A 1 588 ? -8.652 6.648 15.713 1.00 98.75 588 ARG A C 1
ATOM 4244 O O . ARG A 1 588 ? -8.984 5.982 16.690 1.00 98.75 588 ARG A O 1
ATOM 4251 N N . ALA A 1 589 ? -7.594 6.381 14.962 1.00 98.69 589 ALA A N 1
ATOM 4252 C CA . ALA A 1 589 ? -6.598 5.385 15.325 1.00 98.69 589 ALA A CA 1
ATOM 4253 C C . ALA A 1 589 ? -5.375 6.067 15.942 1.00 98.69 589 ALA A C 1
ATOM 4255 O O . ALA A 1 589 ? -4.951 7.129 15.482 1.00 98.69 589 ALA A O 1
ATOM 4256 N N . SER A 1 590 ? -4.802 5.427 16.956 1.00 98.38 590 SER A N 1
ATOM 4257 C CA . SER A 1 590 ? -3.579 5.843 17.638 1.00 98.38 590 SER A CA 1
ATOM 4258 C C . SER A 1 590 ? -2.542 4.727 17.557 1.00 98.38 590 SER A C 1
ATOM 4260 O O . SER A 1 590 ? -2.867 3.550 17.716 1.00 98.38 590 SER A O 1
ATOM 4262 N N . ALA A 1 591 ? -1.291 5.102 17.324 1.00 96.56 591 ALA A N 1
ATOM 4263 C CA . ALA A 1 591 ? -0.129 4.221 17.334 1.00 96.56 591 ALA A CA 1
ATOM 4264 C C . ALA A 1 591 ? 1.075 4.974 17.921 1.00 96.56 591 ALA A C 1
ATOM 4266 O O . ALA A 1 591 ? 1.019 6.190 18.110 1.00 96.56 591 ALA A O 1
ATOM 4267 N N . GLY A 1 592 ? 2.190 4.280 18.172 1.00 91.94 592 GLY A N 1
ATOM 4268 C CA . GLY A 1 592 ? 3.423 4.929 18.647 1.00 91.94 592 GLY A CA 1
ATOM 4269 C C . GLY A 1 592 ? 3.939 6.033 17.709 1.00 91.94 592 GLY A C 1
ATOM 4270 O O . GLY A 1 592 ? 4.617 6.953 18.154 1.00 91.94 592 GLY A O 1
ATOM 4271 N N . SER A 1 593 ? 3.573 5.975 16.424 1.00 91.00 593 SER A N 1
ATOM 4272 C CA . SER A 1 593 ? 3.943 6.952 15.395 1.00 91.00 593 SER A CA 1
ATOM 4273 C C . SER A 1 593 ? 3.045 8.194 15.324 1.00 91.00 593 SER A C 1
ATOM 4275 O O . SER A 1 593 ? 3.414 9.151 14.647 1.00 91.00 593 SER A O 1
ATOM 4277 N N . GLY A 1 594 ? 1.875 8.203 15.977 1.00 96.19 594 GLY A N 1
ATOM 4278 C CA . GLY A 1 594 ? 0.931 9.322 15.918 1.00 96.19 594 GLY A CA 1
ATOM 4279 C C . GLY A 1 594 ? -0.536 8.897 15.877 1.00 96.19 594 GLY A C 1
ATOM 4280 O O . GLY A 1 594 ? -0.911 7.827 16.358 1.00 96.19 594 GLY A O 1
ATOM 4281 N N . THR A 1 595 ? -1.381 9.755 15.302 1.00 97.94 595 THR A N 1
ATOM 4282 C CA . THR A 1 595 ? -2.828 9.529 15.189 1.00 97.94 595 THR A CA 1
ATOM 4283 C C . THR A 1 595 ? -3.347 9.888 13.807 1.00 97.94 595 THR A C 1
ATOM 4285 O O . THR A 1 595 ? -2.878 10.857 13.214 1.00 97.94 595 THR A O 1
ATOM 4288 N N . ASP A 1 596 ? -4.384 9.191 13.360 1.00 98.56 596 ASP A N 1
ATOM 4289 C CA . ASP A 1 596 ? -5.099 9.485 12.118 1.00 98.56 596 ASP A CA 1
ATOM 4290 C C . ASP A 1 596 ? -6.612 9.429 12.345 1.00 98.56 596 ASP A C 1
ATOM 4292 O O . ASP A 1 596 ? -7.086 8.677 13.200 1.00 98.56 596 ASP A O 1
ATOM 4296 N N . VAL A 1 597 ? -7.361 10.256 11.610 1.00 98.50 597 VAL A N 1
ATOM 4297 C CA . VAL A 1 597 ? -8.812 10.416 11.763 1.00 98.50 597 VAL A CA 1
ATOM 4298 C C . VAL A 1 597 ? -9.505 10.285 10.412 1.00 98.50 597 VAL A C 1
ATOM 4300 O O . VAL A 1 597 ? -9.131 10.948 9.447 1.00 98.50 597 VAL A O 1
ATOM 4303 N N . HIS A 1 598 ? -10.563 9.479 10.368 1.00 98.62 598 HIS A N 1
ATOM 4304 C CA . HIS A 1 598 ? -11.475 9.383 9.232 1.00 98.62 598 HIS A CA 1
ATOM 4305 C C . HIS A 1 598 ? -12.877 9.835 9.638 1.00 98.62 598 HIS A C 1
ATOM 4307 O O . HIS A 1 598 ? -13.366 9.432 10.691 1.00 98.62 598 HIS A O 1
ATOM 4313 N N . GLU A 1 599 ? -13.526 10.651 8.808 1.00 98.25 599 GLU A N 1
ATOM 4314 C CA . GLU A 1 599 ? -14.865 11.196 9.053 1.00 98.25 599 GLU A CA 1
ATOM 4315 C C . GLU A 1 599 ? -15.830 10.760 7.948 1.00 98.25 599 GLU A C 1
ATOM 4317 O O . GLU A 1 599 ? -15.478 10.803 6.772 1.00 98.25 599 GLU A O 1
ATOM 4322 N N . ILE A 1 600 ? -17.049 10.379 8.333 1.00 98.00 600 ILE A N 1
ATOM 4323 C CA . ILE A 1 600 ? -18.165 10.129 7.415 1.00 98.00 600 ILE A CA 1
ATOM 4324 C C . ILE A 1 600 ? -19.421 10.884 7.853 1.00 98.00 600 ILE A C 1
ATOM 4326 O O . ILE A 1 600 ? -19.558 11.289 9.014 1.00 98.00 600 ILE A O 1
ATOM 4330 N N . THR A 1 601 ? -20.378 11.021 6.936 1.00 97.38 601 THR A N 1
ATOM 4331 C CA . THR A 1 601 ? -21.713 11.552 7.222 1.00 97.38 601 THR A CA 1
ATOM 4332 C C . THR A 1 601 ? -22.726 10.421 7.361 1.00 97.38 601 THR A C 1
ATOM 4334 O O . THR A 1 601 ? -22.794 9.517 6.535 1.00 97.38 601 THR A O 1
ATOM 4337 N N . VAL A 1 602 ? -23.590 10.506 8.370 1.00 95.06 602 VAL A N 1
ATOM 4338 C CA . VAL A 1 602 ? -24.706 9.581 8.588 1.00 95.06 602 VAL A CA 1
ATOM 4339 C C . VAL A 1 602 ? -26.022 10.354 8.571 1.00 95.06 602 VAL A C 1
ATOM 4341 O O . VAL A 1 602 ? -26.121 11.437 9.150 1.00 95.06 602 VAL A O 1
ATOM 4344 N N . LYS A 1 603 ? -27.047 9.800 7.914 1.00 93.31 603 LYS A N 1
ATOM 4345 C CA . LYS A 1 603 ? -28.399 10.374 7.862 1.00 93.31 603 LYS A CA 1
ATOM 4346 C C . LYS A 1 603 ? -29.334 9.692 8.854 1.00 93.31 603 LYS A C 1
ATOM 4348 O O . LYS A 1 603 ? -29.536 8.481 8.777 1.00 93.31 603 LYS A O 1
ATOM 4353 N N . VAL A 1 604 ? -29.939 10.486 9.731 1.00 92.88 604 VAL A N 1
ATOM 4354 C CA . VAL A 1 604 ? -30.907 10.055 10.744 1.00 92.88 604 VAL A CA 1
ATOM 4355 C C . VAL A 1 604 ? -32.306 10.532 10.351 1.00 92.88 604 VAL A C 1
ATOM 4357 O O . VAL A 1 604 ? -32.460 11.698 9.979 1.00 92.88 604 VAL A O 1
ATOM 4360 N N . LYS A 1 605 ? -33.312 9.657 10.442 1.00 90.06 605 LYS A N 1
ATOM 4361 C CA . LYS A 1 605 ? -34.729 9.974 10.171 1.00 90.06 605 LYS A CA 1
ATOM 4362 C C . LYS A 1 605 ? -35.603 10.010 11.411 1.00 90.06 605 LYS A C 1
ATOM 4364 O O . LYS A 1 605 ? -35.355 9.196 12.334 1.00 90.06 605 LYS A O 1
#

Mean predicted aligned error: 18.41 Å

Secondary structure (DSSP, 8-state):
-PPPPPPPPPPTTTT--GGGSEEEEEETTEEEEEEPTTEEEETTEEEE-----TTTT--GGGSEEEEEETTEEEEEEPTTEEEETTEEEEPPSS-TTTT--GGGTEEEEEETTEEEEEEPTTEEEETTEEEEP--TTTT--GGGSEEEEE-TTS-EEEEEPTTEEEETTEEEEPPPPTTTT--GGGSEEEEE-TTS-EEEEEPTTEEEETTEEEEPPPPTTTT--GGGSEEEEEETTEEEEEEPTTEEEETTEEEE--TT----EEEEEE----BTT-SSHHHHHHHIIIIIHHHH--SEEEE-S--BSS--HHHHHHHHHHTTTPPPTTTEEE---TTTTTTSSSHHHHHHSHHHHTT--SSEEEEE--TT--EEEEEE-----S-HHHHHH-B--HHHHHHHHHHHHH--S--SEEEEEESS-SSSTT---BTHHHHHHHHHHHT-SEEEE-SSSS-EEEEETTEEEEEPPPTTT-SSEEEEEEEEETTEEEEEEEEE-SS--S-EEEEEES--TTTTSS-TT-PPBPTT-EEEEEEEEE-TT--SEEEEEETTS-EEEPEEEETTEEEEEEEPPSS-EEEEEEEEEEETTEEEEEEEEEEE-

Solvent-accessible surface area (backbone atoms only — not comparable to full-atom values): 31914 Å² total; per-residue (Å²): 134,83,86,83,81,82,76,82,80,78,64,61,51,72,89,55,54,8,75,77,40,33,48,61,42,79,55,96,86,35,57,38,36,53,42,39,94,71,36,45,63,60,74,65,32,37,41,79,74,83,85,92,58,69,42,71,90,51,52,9,76,76,40,32,48,56,41,77,53,95,90,34,57,40,35,46,22,38,95,66,32,35,48,59,77,62,33,33,42,76,48,42,92,90,47,53,48,69,78,48,50,10,78,78,45,34,46,60,45,80,53,98,92,41,56,39,34,52,37,40,94,62,29,44,59,51,67,55,33,38,44,74,59,76,62,61,48,70,90,56,55,8,75,77,42,35,47,61,43,61,50,101,85,55,49,56,41,33,53,41,40,95,66,34,42,60,57,73,64,33,37,43,75,67,74,82,65,67,52,73,88,57,53,10,78,76,42,35,45,60,42,66,48,102,79,67,41,57,36,32,54,39,42,94,68,32,43,58,53,76,66,28,36,43,73,54,76,79,62,48,40,69,92,48,55,6,74,77,37,33,46,54,42,71,56,98,82,34,54,36,35,52,36,38,94,61,29,30,54,58,72,64,29,30,42,72,52,55,73,63,72,60,58,69,49,39,33,37,38,42,17,27,28,24,23,83,77,29,88,54,20,47,54,41,43,28,34,40,29,66,50,47,44,72,38,60,63,48,67,25,42,37,36,20,15,17,57,16,53,45,34,43,73,67,23,47,51,53,41,48,62,25,43,62,57,49,59,60,66,73,39,20,42,60,34,47,13,32,29,27,16,55,73,54,90,32,58,53,45,38,72,58,38,62,22,21,64,72,69,48,53,63,44,44,81,46,74,44,86,49,57,59,39,31,33,34,36,41,37,41,47,22,48,36,55,89,43,74,73,41,34,62,25,20,38,44,54,69,69,60,50,53,48,49,50,51,49,60,75,67,52,81,68,80,52,73,41,27,31,36,40,25,12,49,30,85,62,75,94,60,19,36,63,46,38,39,73,54,50,50,49,47,41,62,73,57,57,28,43,35,35,39,19,18,79,76,44,47,71,48,61,40,68,60,82,76,18,41,33,42,29,30,21,8,51,25,81,35,81,88,28,41,34,36,44,36,34,45,31,87,39,34,66,37,75,46,79,41,73,54,46,82,73,66,76,42,26,48,42,42,64,39,27,63,30,37,32,53,52,60,56,76,27,84,56,33,66,74,38,58,39,52,34,77,43,65,36,30,32,40,44,32,31,83,87,43,71,77,47,41,31,37,26,55,61,90,52,69,75,41,75,36,47,73,72,38,88,49,34,30,36,41,77,43,69,43,60,77,58,61,43,79,44,44,40,35,40,36,27,32,25,95,76,36,66,24,77,27,78,40,37,40,43,30,75

Sequence (605 aa):
MACEGSSPAADPCQGVTCSGHGICAISGGK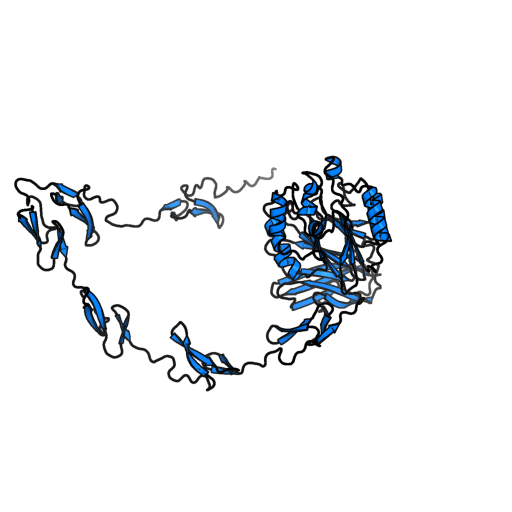AICACDKGYFAEGLECRPLEPQDPCLGVACSGHGDCIVQDDAAVCVCDMGYHPQGLACLENDPQDPCLGVDCSGRGTCRIEADGPVCECQVGYHPVGLSCVKDTHPCDGITCSGHGQCLADENQEPFCQCDAGYHSEDLTCVENRPEPCDGVTCSGHGSCELDGNDQPRCACEPGYHPVDLNCLPDDPEPCDGVACSGHGRCVAEQGAARCECDAGYHPEGLACAADTSGDGLPIWFLHITDCHFGESAVAASLTTTFFSTVVPAIEPVAAINTGDETDGGSSYQWLLYQDAAAGAPPYPQYFEIPGNHDKKSGDGQPFIASSWTGRAGGGFFGLTHLGTTAGPVRAVRVDTADSTMNAVNIAGILGSAQAAQLVSLIDSDTSDSRFSIIAAHHPMLGLEQLRLGADSMQQIIDRAGALIYLCGHTHRAEIGWLGRTLHVMGPSLGKTSPTTYSLVSLDTTGPAVRLVQLSSSPTWPVTMITSPADAALAGVNPHAGELPAAASVTVRALAFAPGGISKVEVQLGDGPWVEMARLRDHVYQVDLTLPGLAGNTTLRARASAGSGTDVHEITVKVK

pLDDT: mean 86.58, std 11.14, range [37.62, 98.81]

Foldseek 3Di:
DDDDDDDDDDDQCVPQCQQVFFDWDADPNHTFTPGHPQWDGDDSHTHGDDDDDQCVPLCQQVAFDWDQDPNHTDTQGHQQWADDPSHTHGADPVDRCVPQCQQVAFDWDADPRGIFTDGDPQWDDDRSHTHGHDQQCVPQCQQVFFDWDADPVRHIFTDGHPQWDDDGSHTHGDDPQQQVPQCQQVFFHWDADPVSHTWTPGHPQWDTDPSHTHGDDPQQCVPLCQQVFFDWDQDPNHTDTPGHAQFFDDDSHTHGLAAQPQFKAKEWEAEQLAQPQFPQSLLLLLCCLVPVCVFQVHLAYEYQENLHQALDLVSLVSSCVSNVSHDAPPNYFYAYAQNNCQNHDNVSCLVRTSCNVVVVPRWAWGWGQDSNFIEIEGEAEQYDNPDPVCRQQTADDPVNLVVLLVRLVPDPGPHPAYAYRHAAFCDDPSHRDHCSVSVLVSCVSNVHQEYEYERVLDWDWADPPRHIYTYAHHSRPDPQGFMWIWMQGPLGIDIDTATTDSDGADKDKDKRPPDFCCGRHGNPSADADEAQDWGKIKMFITDPQDWPFKWKDKAPHDTHTFPDPGHRMTMDIDTHHNDFDKIKMKMWIDDPRGIDIDIGIHGHD

Nearest PDB structures (foldseek):
  7q3n-assembly1_U  TM=2.379E-01  e=6.099E-05  Homo sapiens
  3j8f-assembly1_7  TM=4.468E-01  e=1.674E-03  Homo sapiens
  6aed-assembly1_A  TM=3.693E-01  e=3.322E-03  Homo sapiens
  2win-assembly2_C  TM=4.240E-01  e=1.843E-02  Homo sapiens
  3nms-assembly1_A  TM=4.057E-01  e=2.749E-02  Homo sapiens

Radius of gyration: 40.83 Å; Cα contacts (8 Å, |Δi|>4): 1434; chains: 1; bounding box: 126×84×79 Å